Protein AF-A0AAJ0G7B6-F1 (afdb_monomer_lite)

Structure (mmCIF, N/CA/C/O backbone):
data_AF-A0AAJ0G7B6-F1
#
_entry.id   AF-A0AAJ0G7B6-F1
#
loop_
_atom_site.group_PDB
_atom_site.id
_atom_site.type_symbol
_atom_site.label_atom_id
_atom_site.label_alt_id
_atom_site.label_comp_id
_atom_site.label_asym_id
_atom_site.label_entity_id
_atom_site.label_seq_id
_atom_site.pdbx_PDB_ins_code
_at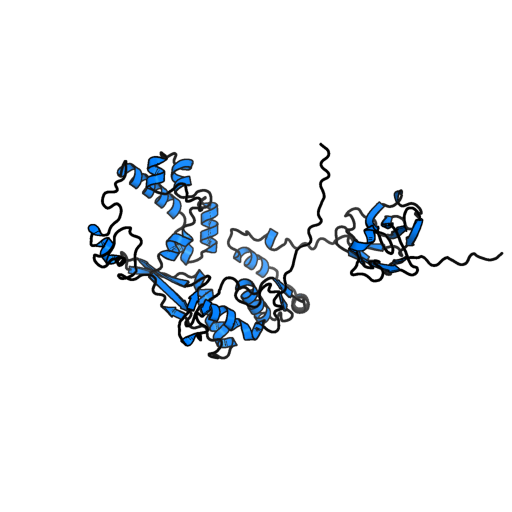om_site.Cartn_x
_atom_site.Cartn_y
_atom_site.Cartn_z
_atom_site.occupancy
_atom_site.B_iso_or_equiv
_atom_site.auth_seq_id
_atom_site.auth_comp_id
_atom_site.auth_asym_id
_atom_site.auth_atom_id
_atom_site.pdbx_PDB_model_num
ATOM 1 N N . MET A 1 1 ? -69.505 14.888 42.451 1.00 36.38 1 MET A N 1
ATOM 2 C CA . MET A 1 1 ? -68.691 15.217 41.265 1.00 36.38 1 MET A CA 1
ATOM 3 C C . MET A 1 1 ? -67.485 14.301 41.316 1.00 36.38 1 MET A C 1
ATOM 5 O O . MET A 1 1 ? -66.687 14.441 42.227 1.00 36.38 1 MET A O 1
ATOM 9 N N . SER A 1 2 ? -67.453 13.272 40.475 1.00 36.34 2 SER A N 1
ATOM 10 C CA . SER A 1 2 ? -66.339 12.325 40.374 1.00 36.34 2 SER A CA 1
ATOM 11 C C . SER A 1 2 ? -65.345 12.858 39.345 1.00 36.34 2 SER A C 1
ATOM 13 O O . SER A 1 2 ? -65.723 13.022 38.185 1.00 36.34 2 SER A O 1
ATOM 15 N N . GLU A 1 3 ? -64.117 13.153 39.765 1.00 35.41 3 GLU A N 1
ATOM 16 C CA . GLU A 1 3 ? -63.015 13.448 38.844 1.00 35.41 3 GLU A CA 1
ATOM 17 C C . GLU A 1 3 ? -62.801 12.259 37.889 1.00 35.41 3 GLU A C 1
ATOM 19 O O . GLU A 1 3 ? -62.860 11.104 38.327 1.00 35.41 3 GLU A O 1
ATOM 24 N N . PRO A 1 4 ? -62.596 12.497 36.582 1.00 39.69 4 PRO A N 1
ATOM 25 C CA . PRO A 1 4 ? -62.299 11.424 35.649 1.00 39.69 4 PRO A CA 1
ATOM 26 C C . PRO A 1 4 ? -60.909 10.849 35.944 1.00 39.69 4 PRO A C 1
ATOM 28 O O . PRO A 1 4 ? -59.916 11.569 35.991 1.00 39.69 4 PRO A O 1
ATOM 31 N N . ILE A 1 5 ? -60.847 9.529 36.120 1.00 38.69 5 ILE A N 1
ATOM 32 C CA . ILE A 1 5 ? -59.601 8.766 36.237 1.00 38.69 5 ILE A CA 1
ATOM 33 C C . ILE A 1 5 ? -58.795 8.981 34.939 1.00 38.69 5 ILE A C 1
ATOM 35 O O . ILE A 1 5 ? -59.342 8.716 33.861 1.00 38.69 5 ILE A O 1
ATOM 39 N N . PRO A 1 6 ? -57.531 9.445 34.989 1.00 44.56 6 PRO A N 1
ATOM 40 C CA . PRO A 1 6 ? -56.727 9.619 33.784 1.00 44.56 6 PRO A CA 1
ATOM 41 C C . PRO A 1 6 ? -56.532 8.259 33.103 1.00 44.56 6 PRO A C 1
ATOM 43 O O . PRO A 1 6 ? -56.047 7.306 33.715 1.00 44.56 6 PRO A O 1
ATOM 46 N N . ARG A 1 7 ? -56.944 8.146 31.832 1.00 56.16 7 ARG A N 1
ATOM 47 C CA . ARG A 1 7 ? -56.630 6.968 31.010 1.00 56.16 7 ARG A CA 1
ATOM 48 C C . ARG A 1 7 ? -55.107 6.849 30.931 1.00 56.16 7 ARG A C 1
ATOM 50 O O . ARG A 1 7 ? -54.453 7.813 30.544 1.00 56.16 7 ARG A O 1
ATOM 57 N N . LEU A 1 8 ? -54.551 5.684 31.276 1.00 62.28 8 LEU A N 1
ATOM 58 C CA . LEU A 1 8 ? -53.141 5.407 31.003 1.00 62.28 8 LEU A CA 1
ATOM 59 C C . LEU A 1 8 ? -52.887 5.563 29.498 1.00 62.28 8 LEU A C 1
ATOM 61 O O . LEU A 1 8 ? -53.619 4.994 28.686 1.00 62.28 8 LEU A O 1
ATOM 65 N N . ALA A 1 9 ? -51.853 6.323 29.141 1.00 78.25 9 ALA A N 1
ATOM 66 C CA . ALA A 1 9 ? -51.394 6.426 27.764 1.00 78.25 9 ALA A CA 1
ATOM 67 C C . ALA A 1 9 ? -50.944 5.047 27.255 1.00 78.25 9 ALA A C 1
ATOM 69 O O . ALA A 1 9 ? -50.303 4.286 27.985 1.00 78.25 9 ALA A O 1
ATOM 70 N N . SER A 1 10 ? -51.260 4.720 26.002 1.00 89.56 10 SER A N 1
ATOM 71 C CA . SER A 1 10 ? -50.862 3.451 25.382 1.00 89.56 10 SER A CA 1
ATOM 72 C C . SER A 1 10 ? -49.354 3.358 25.155 1.00 89.56 10 SER A C 1
ATOM 74 O O . SER A 1 10 ? -48.811 2.254 25.145 1.00 89.56 10 SER A O 1
ATOM 76 N N . ILE A 1 11 ? -48.682 4.502 25.002 1.00 92.94 11 ILE A N 1
ATOM 77 C CA . ILE A 1 11 ? -47.234 4.623 24.849 1.00 92.94 11 ILE A CA 1
ATOM 78 C C . ILE A 1 11 ? -46.662 5.538 25.935 1.00 92.94 11 ILE A C 1
ATOM 80 O O . ILE A 1 11 ? -47.153 6.648 26.142 1.00 92.94 11 ILE A O 1
ATOM 84 N N . THR A 1 12 ? -45.572 5.092 26.558 1.00 95.56 12 THR A N 1
ATOM 85 C CA . THR A 1 12 ? -44.722 5.904 27.439 1.00 95.56 12 THR A CA 1
ATOM 86 C C . THR A 1 12 ? -43.358 6.102 26.792 1.00 95.56 12 THR A C 1
ATOM 88 O O . THR A 1 12 ? -42.758 5.141 26.309 1.00 95.56 12 THR A O 1
ATOM 91 N N . PHE A 1 13 ? -42.869 7.338 26.782 1.00 93.94 13 PHE A N 1
ATOM 92 C CA . PHE A 1 13 ? -41.504 7.663 26.371 1.00 93.94 13 PHE A CA 1
ATOM 93 C C . PHE A 1 13 ? -40.537 7.489 27.542 1.00 93.94 13 PHE A C 1
ATOM 95 O O . PHE A 1 13 ? -40.954 7.545 28.695 1.00 93.94 13 PHE A O 1
ATOM 102 N N . GLN A 1 14 ? -39.250 7.292 27.253 1.00 92.00 14 GLN A N 1
ATOM 103 C CA . GLN A 1 14 ? -38.214 7.435 28.278 1.00 92.00 14 GLN A CA 1
ATOM 104 C C . GLN A 1 14 ? -38.272 8.841 28.907 1.00 92.00 14 GLN A C 1
ATOM 106 O O . GLN A 1 14 ? -38.560 9.815 28.205 1.00 92.00 14 GLN A O 1
ATOM 111 N N . ASP A 1 15 ? -37.987 8.936 30.202 1.00 90.25 15 ASP A N 1
ATOM 112 C CA . ASP A 1 15 ? -37.919 10.214 30.911 1.00 90.25 15 ASP A CA 1
ATOM 113 C C . ASP A 1 15 ? -36.619 10.973 30.585 1.00 90.25 15 ASP A C 1
ATOM 115 O O . ASP A 1 15 ? -35.671 10.403 30.038 1.00 90.25 15 ASP A O 1
ATOM 119 N N . ASP A 1 16 ? -36.594 12.268 30.920 1.00 89.31 16 ASP A N 1
ATOM 120 C CA . ASP A 1 16 ? -35.417 13.149 30.870 1.00 89.31 16 ASP A CA 1
ATOM 121 C C . ASP A 1 16 ? -34.643 13.116 29.540 1.00 89.31 16 ASP A C 1
ATOM 123 O O . ASP A 1 16 ? -33.415 13.014 29.487 1.00 89.31 16 ASP A O 1
ATOM 127 N N . ILE A 1 17 ? -35.378 13.204 28.429 1.00 90.50 17 ILE A N 1
ATOM 128 C CA . ILE A 1 17 ? -34.789 13.190 27.089 1.00 90.50 17 ILE A CA 1
ATOM 129 C C . ILE A 1 17 ? -33.974 14.470 26.878 1.00 90.50 17 ILE A C 1
ATOM 131 O O . ILE A 1 17 ? -34.520 15.573 26.798 1.00 90.50 17 ILE A O 1
ATOM 135 N N . GLU A 1 18 ? -32.664 14.301 26.713 1.00 91.25 18 GLU A N 1
ATOM 136 C CA . GLU A 1 18 ? -31.750 15.352 26.277 1.00 91.25 18 GLU A CA 1
ATOM 137 C C . GLU A 1 18 ? -31.264 15.081 24.849 1.00 91.25 18 GLU A C 1
ATOM 139 O O . GLU A 1 18 ? -30.484 14.156 24.613 1.00 91.25 18 GLU A O 1
ATOM 144 N N . ALA A 1 19 ? -31.684 15.905 23.891 1.00 86.00 19 ALA A N 1
ATOM 145 C CA . ALA A 1 19 ? -31.289 15.783 22.490 1.00 86.00 19 ALA A CA 1
ATOM 146 C C . ALA A 1 19 ? -30.334 16.905 22.054 1.00 86.00 19 ALA A C 1
ATOM 148 O O . ALA A 1 19 ? -30.256 17.964 22.673 1.00 86.00 19 ALA A O 1
ATOM 149 N N . GLU A 1 20 ? -29.598 16.676 20.967 1.00 87.00 20 GLU A N 1
ATOM 150 C CA . GLU A 1 20 ? -28.657 17.643 20.394 1.00 87.00 20 GLU A CA 1
ATOM 151 C C . GLU A 1 20 ? -29.164 18.126 19.030 1.00 87.00 20 GLU A C 1
ATOM 153 O O . GLU A 1 20 ? -29.439 17.313 18.144 1.00 87.00 20 GLU A O 1
ATOM 158 N N . ALA A 1 21 ? -29.266 19.446 18.845 1.00 83.56 21 ALA A N 1
ATOM 159 C CA . ALA A 1 21 ? -29.661 20.044 17.570 1.00 83.56 21 ALA A CA 1
ATOM 160 C C . ALA A 1 21 ? -28.655 19.682 16.459 1.00 83.56 21 ALA A C 1
ATOM 162 O O . ALA A 1 21 ? -27.454 19.935 16.588 1.00 83.56 21 ALA A O 1
ATOM 163 N N . GLY A 1 22 ? -29.130 19.079 15.365 1.00 70.44 22 GLY A N 1
ATOM 164 C CA . GLY A 1 22 ? -28.286 18.556 14.284 1.00 70.44 22 GLY A CA 1
ATOM 165 C C . GLY A 1 22 ? -27.480 17.297 14.646 1.00 70.44 22 GLY A C 1
ATOM 166 O O . GLY A 1 22 ? -26.571 16.923 13.899 1.00 70.44 22 GLY A O 1
ATOM 167 N N . GLY A 1 23 ? -27.765 16.670 15.792 1.00 69.75 23 GLY A N 1
ATOM 168 C CA . GLY A 1 23 ? -27.200 15.391 16.224 1.00 69.75 23 GLY A CA 1
ATOM 169 C C . GLY A 1 23 ? -28.109 14.197 15.906 1.00 69.75 23 GLY A C 1
ATOM 170 O O . GLY A 1 23 ? -29.205 14.353 15.376 1.00 69.75 23 GLY A O 1
ATOM 171 N N . LEU A 1 24 ? -27.657 12.985 16.241 1.00 71.12 24 LEU A N 1
ATOM 172 C CA . LEU A 1 24 ? -28.469 11.763 16.174 1.00 71.12 24 LEU A CA 1
ATOM 173 C C . LEU A 1 24 ? -28.815 11.310 17.589 1.00 71.12 24 LEU A C 1
ATOM 175 O O . LEU A 1 24 ? -27.925 11.138 18.420 1.00 71.12 24 LEU A O 1
ATOM 179 N N . HIS A 1 25 ? -30.100 11.089 17.852 1.00 78.44 25 HIS A N 1
ATOM 180 C CA . HIS A 1 25 ? -30.599 10.722 19.171 1.00 78.44 25 HIS A CA 1
ATOM 181 C C . HIS A 1 25 ? -31.518 9.495 19.103 1.00 78.44 25 HIS A C 1
ATOM 183 O O . HIS A 1 25 ? -32.284 9.329 18.156 1.00 78.44 25 HIS A O 1
ATOM 189 N N . ASN A 1 26 ? -31.437 8.609 20.099 1.00 77.88 26 ASN A N 1
ATOM 190 C CA . ASN A 1 26 ? -32.305 7.434 20.183 1.00 77.88 26 ASN A CA 1
ATOM 191 C C . ASN A 1 26 ? -33.462 7.712 21.141 1.00 77.88 26 ASN A C 1
ATOM 193 O O . ASN A 1 26 ? -33.241 8.068 22.294 1.00 77.88 26 ASN A O 1
ATOM 197 N N . ILE A 1 27 ? -34.681 7.496 20.663 1.00 80.19 27 ILE A N 1
ATOM 198 C CA . ILE A 1 27 ? -35.912 7.601 21.436 1.00 80.19 27 ILE A CA 1
ATOM 199 C C . ILE A 1 27 ? -36.394 6.204 21.778 1.00 80.19 27 ILE A C 1
ATOM 201 O O . ILE A 1 27 ? -36.659 5.396 20.884 1.00 80.19 27 ILE A O 1
ATOM 205 N N . HIS A 1 28 ? -36.530 5.934 23.070 1.00 85.62 28 HIS A N 1
ATOM 206 C CA . HIS A 1 28 ? -37.098 4.690 23.557 1.00 85.62 28 HIS A CA 1
ATOM 207 C C . HIS A 1 28 ? -38.545 4.886 23.995 1.00 85.62 28 HIS A C 1
ATOM 209 O O . HIS A 1 28 ? -38.885 5.883 24.636 1.00 85.62 28 HIS A O 1
ATOM 215 N N . ILE A 1 29 ? -39.385 3.915 23.644 1.00 88.44 29 ILE A N 1
ATOM 216 C CA . ILE A 1 29 ? -40.786 3.870 24.047 1.00 88.44 29 ILE A CA 1
ATOM 217 C C . ILE A 1 29 ? -41.157 2.503 24.617 1.00 88.44 29 ILE A C 1
ATOM 219 O O . ILE A 1 29 ? -40.608 1.473 24.220 1.00 88.44 29 ILE A O 1
ATOM 223 N N . SER A 1 30 ? -42.140 2.507 25.509 1.00 92.56 30 SER A N 1
ATOM 224 C CA . SER A 1 30 ? -42.787 1.316 26.055 1.00 92.56 30 SER A CA 1
ATOM 225 C C . SER A 1 30 ? -44.265 1.307 25.679 1.00 92.56 30 SER A C 1
ATOM 227 O O . SER A 1 30 ? -44.914 2.352 25.691 1.00 92.56 30 SER A O 1
ATOM 229 N N . TYR A 1 31 ? -44.796 0.128 25.357 1.00 92.81 31 TYR A N 1
ATOM 230 C CA . TYR A 1 31 ? -46.215 -0.067 25.060 1.00 92.81 31 TYR A CA 1
ATOM 231 C C . TYR A 1 31 ? -46.918 -0.561 26.324 1.00 92.81 31 TYR A C 1
ATOM 233 O O . TYR A 1 31 ? -46.673 -1.680 26.770 1.00 92.81 31 TYR A O 1
ATOM 241 N N . ASN A 1 32 ? -47.792 0.263 26.895 1.00 91.81 32 ASN A N 1
ATOM 242 C CA . ASN A 1 32 ? -48.553 -0.083 28.101 1.00 91.81 32 ASN A CA 1
ATOM 243 C C . ASN A 1 32 ? -49.823 -0.872 27.766 1.00 91.81 32 ASN A C 1
ATOM 245 O O . ASN A 1 32 ? -50.341 -1.621 28.591 1.00 91.81 32 ASN A O 1
ATOM 249 N N . THR A 1 33 ? -50.326 -0.702 26.543 1.00 89.75 33 THR A N 1
ATOM 250 C CA . THR A 1 33 ? -51.445 -1.461 25.985 1.00 89.75 33 THR A CA 1
ATOM 251 C C . THR A 1 33 ? -51.099 -1.911 24.567 1.00 89.75 33 THR A C 1
ATOM 253 O O . THR A 1 33 ? -50.372 -1.191 23.876 1.00 89.75 33 THR A O 1
ATOM 256 N N . PRO A 1 34 ? -51.626 -3.055 24.090 1.00 89.62 34 PRO A N 1
ATOM 257 C CA . PRO A 1 34 ? -51.472 -3.461 22.698 1.00 89.62 34 PRO A CA 1
ATOM 258 C C . PRO A 1 34 ? -51.886 -2.335 21.744 1.00 89.62 34 PRO A C 1
ATOM 260 O O . PRO A 1 34 ? -52.977 -1.781 21.872 1.00 89.62 34 PRO A O 1
ATOM 263 N N . LEU A 1 35 ? -50.996 -1.994 20.813 1.00 90.62 35 LEU A N 1
ATOM 264 C CA . LEU A 1 35 ? -51.250 -1.036 19.742 1.00 90.62 35 LEU A CA 1
ATOM 265 C C . LEU A 1 35 ? -51.068 -1.747 18.404 1.00 90.62 35 LEU A C 1
ATOM 267 O O . LEU A 1 35 ? -50.035 -2.390 18.191 1.00 90.62 35 LEU A O 1
ATOM 271 N N . ASP A 1 36 ? -52.062 -1.625 17.529 1.00 92.62 36 ASP A N 1
ATOM 272 C CA . ASP A 1 36 ? -52.078 -2.220 16.197 1.00 92.62 36 ASP A CA 1
ATOM 273 C C . ASP A 1 36 ? -52.440 -1.137 15.170 1.00 92.62 36 ASP A C 1
ATOM 275 O O . ASP A 1 36 ? -53.391 -0.384 15.374 1.00 92.62 36 ASP A O 1
ATOM 279 N N . GLY A 1 37 ? -51.694 -1.055 14.065 1.00 88.50 37 GLY A N 1
ATOM 280 C CA . GLY A 1 37 ? -51.927 -0.060 13.008 1.00 88.50 37 GLY A CA 1
ATOM 281 C C . GLY A 1 37 ? -50.747 0.882 12.780 1.00 88.50 37 GLY A C 1
ATOM 282 O O . GLY A 1 37 ? -49.606 0.537 13.087 1.00 88.50 37 GLY A O 1
ATOM 283 N N . GLU A 1 38 ? -51.002 2.043 12.173 1.00 89.06 38 GLU A N 1
ATOM 284 C CA . GLU A 1 38 ? -49.969 3.055 11.923 1.00 89.06 38 GLU A CA 1
ATOM 285 C C . GLU A 1 38 ? -49.615 3.803 13.215 1.00 89.06 38 GLU A C 1
ATOM 287 O O . GLU A 1 38 ? -50.488 4.357 13.872 1.00 89.06 38 GLU A O 1
ATOM 292 N N . LEU A 1 39 ? -48.326 3.850 13.544 1.00 87.69 39 LEU A N 1
ATOM 293 C CA . LEU A 1 39 ? -47.733 4.641 14.614 1.00 87.69 39 LEU A CA 1
ATOM 294 C C . LEU A 1 39 ? -46.847 5.724 13.998 1.00 87.69 39 LEU A C 1
ATOM 296 O O . LEU A 1 39 ? -45.943 5.428 13.211 1.00 87.69 39 LEU A O 1
ATOM 300 N N . SER A 1 40 ? -47.049 6.972 14.403 1.00 87.69 40 SER A N 1
ATOM 301 C CA . SER A 1 40 ? -46.171 8.083 14.041 1.00 87.69 40 SER A CA 1
ATOM 302 C C . SER A 1 40 ? -45.686 8.831 15.274 1.00 87.69 40 SER A C 1
ATOM 304 O O . SER A 1 40 ? -46.420 8.963 16.249 1.00 87.69 40 SER A O 1
ATOM 306 N N . ILE A 1 41 ? -44.435 9.291 15.247 1.00 88.38 41 ILE A N 1
ATOM 307 C CA . ILE A 1 41 ? -43.844 10.074 16.336 1.00 88.38 41 ILE A CA 1
ATOM 308 C C . ILE A 1 41 ? -43.478 11.447 15.796 1.00 88.38 41 ILE A C 1
ATOM 310 O O . ILE A 1 41 ? -42.907 11.562 14.710 1.00 88.38 41 ILE A O 1
ATOM 314 N N . HIS A 1 42 ? -43.806 12.481 16.557 1.00 92.38 42 HIS A N 1
ATOM 315 C CA . HIS A 1 42 ? -43.616 13.874 16.176 1.00 92.38 42 HIS A CA 1
ATOM 316 C C . HIS A 1 42 ? -43.054 14.682 17.333 1.00 92.38 42 HIS A C 1
ATOM 318 O O . HIS A 1 42 ? -43.195 14.289 18.489 1.00 92.38 42 HIS A O 1
ATOM 324 N N . TYR A 1 43 ? -42.441 15.811 17.007 1.00 92.94 43 TYR A N 1
ATOM 325 C CA . TYR A 1 43 ? -41.969 16.798 17.964 1.00 92.94 43 TYR A CA 1
ATOM 326 C C . TYR A 1 43 ? -42.738 18.102 17.777 1.00 92.94 43 TYR A C 1
ATOM 328 O O . TYR A 1 43 ? -42.913 18.559 16.644 1.00 92.94 43 TYR A O 1
ATOM 336 N N . GLY A 1 44 ? -43.168 18.720 18.871 1.00 93.00 44 GLY A N 1
ATOM 337 C CA . GLY A 1 44 ? -43.869 20.001 18.846 1.00 93.00 44 GLY A CA 1
ATOM 338 C C . GLY A 1 44 ? -44.200 20.513 20.246 1.00 93.00 44 GLY A C 1
ATOM 339 O O . GLY A 1 44 ? -43.737 19.937 21.233 1.00 93.00 44 GLY A O 1
ATOM 340 N N . PRO A 1 45 ? -45.004 21.582 20.356 1.00 94.31 45 PRO A N 1
ATOM 341 C CA . PRO A 1 45 ? -45.469 22.089 21.645 1.00 94.31 45 PRO A CA 1
ATOM 342 C C . PRO A 1 45 ? -46.151 20.992 22.476 1.00 94.31 45 PRO A C 1
ATOM 344 O O . PRO A 1 45 ? -46.754 20.061 21.940 1.00 94.31 45 PRO A O 1
ATOM 347 N N . CYS A 1 46 ? -46.021 21.050 23.800 1.00 93.50 46 CYS A N 1
ATOM 348 C CA . CYS A 1 46 ? -46.505 19.982 24.680 1.00 93.50 46 CYS A CA 1
ATOM 349 C C . CYS A 1 46 ? -48.033 19.909 24.795 1.00 93.50 46 CYS A C 1
ATOM 351 O O . CYS A 1 46 ? -48.548 18.934 25.329 1.00 93.50 46 CYS A O 1
ATOM 353 N N . ASP A 1 47 ? -48.754 20.907 24.300 1.00 89.94 47 ASP A N 1
ATOM 354 C CA . ASP A 1 47 ? -50.203 21.076 24.385 1.00 89.94 47 ASP A CA 1
ATOM 355 C C . ASP A 1 47 ? -50.948 20.748 23.080 1.00 89.94 47 ASP A C 1
ATOM 357 O O . ASP A 1 47 ? -52.163 20.903 23.019 1.00 89.94 47 ASP A O 1
ATOM 361 N N . ILE A 1 48 ? -50.262 20.225 22.060 1.00 86.50 48 ILE A N 1
ATOM 362 C CA . ILE A 1 48 ? -50.897 19.887 20.778 1.00 86.50 48 ILE A CA 1
ATOM 363 C C . ILE A 1 48 ? -51.758 18.619 20.843 1.00 86.50 48 ILE A C 1
ATOM 365 O O . ILE A 1 48 ? -51.428 17.641 21.525 1.00 86.50 48 ILE A O 1
ATOM 369 N N . GLU A 1 49 ? -52.837 18.624 20.062 1.00 84.75 49 GLU A N 1
ATOM 370 C CA . GLU A 1 49 ? -53.758 17.490 19.899 1.00 84.75 49 GLU A CA 1
ATOM 371 C C . GLU A 1 49 ? -53.748 16.913 18.477 1.00 84.75 49 GLU A C 1
ATOM 373 O O . GLU A 1 49 ? -54.121 15.756 18.290 1.00 84.75 49 GLU A O 1
ATOM 378 N N . ALA A 1 50 ? -53.283 17.681 17.485 1.00 88.00 50 ALA A N 1
ATOM 379 C CA . ALA A 1 50 ? -53.214 17.272 16.086 1.00 88.00 50 ALA A CA 1
ATOM 380 C C . ALA A 1 50 ? -51.766 17.190 15.590 1.00 88.00 50 ALA A C 1
ATOM 382 O O . ALA A 1 50 ? -50.917 18.019 15.918 1.00 88.00 50 ALA A O 1
ATOM 383 N N . SER A 1 51 ? -51.487 16.200 14.738 1.00 84.19 51 SER A N 1
ATOM 384 C CA . SER A 1 51 ? -50.141 15.986 14.194 1.00 84.19 51 SER A CA 1
ATOM 385 C C . SER A 1 51 ? -49.684 17.088 13.225 1.00 84.19 51 SER A C 1
ATOM 387 O O . SER A 1 51 ? -48.488 17.221 12.975 1.00 84.19 51 SER A O 1
ATOM 389 N N . THR A 1 52 ? -50.613 17.893 12.698 1.00 87.44 52 THR A N 1
ATOM 390 C CA . THR A 1 52 ? -50.336 19.047 11.825 1.00 87.44 52 THR A CA 1
ATOM 391 C C . THR A 1 52 ? -49.738 20.237 12.561 1.00 87.44 52 THR A C 1
ATOM 393 O O . THR A 1 52 ? -49.077 21.056 11.932 1.00 87.44 52 THR A O 1
ATOM 396 N N . ASP A 1 53 ? -49.949 20.313 13.875 1.00 88.25 53 ASP A N 1
ATOM 397 C CA . ASP A 1 53 ? -49.452 21.400 14.724 1.00 88.25 53 ASP A CA 1
ATOM 398 C C . ASP A 1 53 ? -48.067 21.072 15.310 1.00 88.25 53 ASP A C 1
ATOM 400 O O . ASP A 1 53 ? -47.457 21.869 16.026 1.00 88.25 53 ASP A O 1
ATOM 404 N N . CYS A 1 54 ? -47.547 19.881 14.996 1.00 89.50 54 CYS A N 1
ATOM 405 C CA . CYS A 1 54 ? -46.184 19.488 15.304 1.00 89.50 54 CYS A CA 1
ATOM 406 C C . CYS A 1 54 ? -45.189 20.290 14.461 1.00 89.50 54 CYS A C 1
ATOM 408 O O . CYS A 1 54 ? -45.394 20.523 13.272 1.00 89.50 54 CYS A O 1
ATOM 410 N N . HIS A 1 55 ? -44.035 20.599 15.045 1.00 89.94 55 HIS A N 1
ATOM 411 C CA . HIS A 1 55 ? -42.919 21.187 14.313 1.00 89.94 55 HIS A CA 1
ATOM 412 C C . HIS A 1 55 ? -42.413 20.249 13.209 1.00 89.94 55 HIS A C 1
ATOM 414 O O . HIS A 1 55 ? -42.124 20.689 12.099 1.00 89.94 55 HIS A O 1
ATOM 420 N N . HIS A 1 56 ? -42.226 18.960 13.517 1.00 87.19 56 HIS A N 1
ATOM 421 C CA . HIS A 1 56 ? -41.800 17.967 12.531 1.00 87.19 56 HIS A CA 1
ATOM 422 C C . HIS A 1 56 ? -42.116 16.530 12.961 1.00 87.19 56 HIS A C 1
ATOM 424 O O . HIS A 1 56 ? -42.266 16.215 14.144 1.00 87.19 56 HIS A O 1
ATOM 430 N N . THR A 1 57 ? -42.166 15.635 11.976 1.00 85.50 57 THR A N 1
ATOM 431 C CA . THR A 1 57 ? -42.322 14.193 12.182 1.00 85.50 57 THR A CA 1
ATOM 432 C C . THR A 1 57 ? -40.953 13.524 12.305 1.00 85.50 57 THR A C 1
ATOM 434 O O . THR A 1 57 ? -40.097 13.703 11.442 1.00 85.50 57 THR A O 1
ATOM 437 N N . LEU A 1 58 ? -40.761 12.707 13.343 1.00 85.25 58 LEU A N 1
ATOM 438 C CA . LEU A 1 58 ? -39.577 11.859 13.514 1.00 85.25 58 LEU A CA 1
ATOM 439 C C . LEU A 1 58 ? -39.617 10.670 12.553 1.00 85.25 58 LEU A C 1
ATOM 441 O O . LEU A 1 58 ? -38.619 10.311 11.937 1.00 85.25 58 LEU A O 1
ATOM 445 N N . GLY A 1 59 ? -40.787 10.043 12.438 1.00 71.38 59 GLY A N 1
ATOM 446 C CA . GLY A 1 59 ? -40.994 8.907 11.553 1.00 71.38 59 GLY A CA 1
ATOM 447 C C . GLY A 1 59 ? -42.387 8.301 11.674 1.00 71.38 59 GLY A C 1
ATOM 448 O O . GLY A 1 59 ? -43.147 8.610 12.594 1.00 71.38 59 GLY A O 1
ATOM 449 N N . ARG A 1 60 ? -42.710 7.419 10.722 1.00 82.31 60 ARG A N 1
ATOM 450 C CA . ARG A 1 60 ? -43.964 6.655 10.678 1.00 82.31 60 ARG A CA 1
ATOM 451 C C . ARG A 1 60 ? -43.696 5.175 10.451 1.00 82.31 60 ARG A C 1
ATOM 453 O O . ARG A 1 60 ? -42.777 4.779 9.724 1.00 82.31 60 ARG A O 1
ATOM 460 N N . THR A 1 61 ? -44.501 4.331 11.075 1.00 78.25 61 THR A N 1
ATOM 461 C CA . THR A 1 61 ? -44.399 2.885 10.947 1.00 78.25 61 THR A CA 1
ATOM 462 C C . THR A 1 61 ? -45.735 2.191 11.173 1.00 78.25 61 THR A C 1
ATOM 464 O O . THR A 1 61 ? -46.690 2.830 11.572 1.00 78.25 61 THR A O 1
ATOM 467 N N . HIS A 1 62 ? -45.805 0.886 10.915 1.00 86.00 62 HIS A N 1
ATOM 468 C CA . HIS A 1 62 ? -46.941 0.057 11.296 1.00 86.00 62 HIS A CA 1
ATOM 469 C C . HIS A 1 62 ? -46.485 -0.920 12.373 1.00 86.00 62 HIS A C 1
ATOM 471 O O . HIS A 1 62 ? -45.393 -1.476 12.248 1.00 86.00 62 HIS A O 1
ATOM 477 N N . VAL A 1 63 ? -47.303 -1.116 13.400 1.00 87.06 63 VAL A N 1
ATOM 478 C CA . VAL A 1 63 ? -46.997 -1.951 14.567 1.00 87.06 63 VAL A CA 1
ATOM 479 C C . VAL A 1 63 ? -48.118 -2.949 14.834 1.00 87.06 63 VAL A C 1
ATOM 481 O O . VAL A 1 63 ? -49.248 -2.760 14.372 1.00 87.06 63 VAL A O 1
ATOM 484 N N . GLY A 1 64 ? -47.805 -4.008 15.580 1.00 89.75 64 GLY A N 1
ATOM 485 C CA . GLY A 1 64 ? -48.810 -4.959 16.043 1.00 89.75 64 GLY A CA 1
ATOM 486 C C . GLY A 1 64 ? -49.380 -5.843 14.933 1.00 89.75 64 GLY A C 1
ATOM 487 O O . GLY A 1 64 ? -48.693 -6.196 13.973 1.00 89.75 64 GLY A O 1
ATOM 488 N N . ASN A 1 65 ? -50.657 -6.206 15.050 1.00 90.06 65 ASN A N 1
ATOM 489 C CA . ASN A 1 65 ? -51.361 -7.067 14.099 1.00 90.06 65 ASN A CA 1
ATOM 490 C C . ASN A 1 65 ? -51.792 -6.313 12.823 1.00 90.06 65 ASN A C 1
ATOM 492 O O . ASN A 1 65 ? -52.976 -6.213 12.503 1.00 90.06 65 ASN A O 1
ATOM 496 N N . HIS A 1 66 ? -50.819 -5.766 12.090 1.00 87.44 66 HIS A N 1
ATOM 497 C CA . HIS A 1 66 ? -51.030 -5.066 10.824 1.00 87.44 66 HIS A CA 1
ATOM 498 C C . HIS A 1 66 ? -50.242 -5.741 9.684 1.00 87.44 66 HIS A C 1
ATOM 500 O O . HIS A 1 66 ? -49.072 -6.079 9.876 1.00 87.44 66 HIS A O 1
ATOM 506 N N . PRO A 1 67 ? -50.791 -5.895 8.458 1.00 84.50 67 PRO A N 1
ATOM 507 C CA . PRO A 1 67 ? -50.085 -6.559 7.353 1.00 84.50 67 PRO A CA 1
ATOM 508 C C . PRO A 1 67 ? -48.698 -5.975 7.038 1.00 84.50 67 PRO A C 1
ATOM 510 O O . PRO A 1 67 ? -47.787 -6.712 6.660 1.00 84.50 67 PRO A O 1
ATOM 513 N N . LEU A 1 68 ? -48.531 -4.660 7.229 1.00 74.81 68 LEU A N 1
ATOM 514 C CA . LEU A 1 68 ? -47.270 -3.935 7.009 1.00 74.81 68 LEU A CA 1
ATOM 515 C C . LEU A 1 68 ? -46.319 -3.933 8.223 1.00 74.81 68 LEU A C 1
ATOM 517 O O . LEU A 1 68 ? -45.180 -3.483 8.090 1.00 74.81 68 LEU A O 1
ATOM 521 N N . ALA A 1 69 ? -46.743 -4.441 9.385 1.00 77.12 69 ALA A N 1
ATOM 522 C CA . ALA A 1 69 ? -45.895 -4.555 10.575 1.00 77.12 69 ALA A CA 1
ATOM 523 C C . ALA A 1 69 ? -44.894 -5.724 10.484 1.00 77.12 69 ALA A C 1
ATOM 525 O O . ALA A 1 69 ? -43.915 -5.746 11.227 1.00 77.12 69 ALA A O 1
ATOM 526 N N . LYS A 1 70 ? -45.049 -6.630 9.499 1.00 76.25 70 LYS A N 1
ATOM 527 C CA . LYS A 1 70 ? -44.164 -7.794 9.268 1.00 76.25 70 LYS A CA 1
ATOM 528 C C . LYS A 1 70 ? -42.679 -7.440 9.160 1.00 76.25 70 LYS A C 1
ATOM 530 O O . LYS A 1 70 ? -41.827 -8.280 9.433 1.00 76.25 70 LYS A O 1
ATOM 535 N N . ARG A 1 71 ? -42.361 -6.197 8.788 1.00 64.88 71 ARG A N 1
ATOM 536 C CA . ARG A 1 71 ? -40.988 -5.669 8.760 1.00 64.88 71 ARG A CA 1
ATOM 537 C C . ARG A 1 71 ? -40.308 -5.643 10.138 1.00 64.88 71 ARG A C 1
ATOM 539 O O . ARG A 1 71 ? -39.089 -5.576 10.205 1.00 64.88 71 ARG A O 1
ATOM 546 N N . HIS A 1 72 ? -41.086 -5.739 11.216 1.00 70.44 72 HIS A N 1
ATOM 547 C CA . HIS A 1 72 ? -40.635 -5.728 12.609 1.00 70.44 72 HIS A CA 1
ATOM 548 C C . HIS A 1 72 ? -40.695 -7.107 13.265 1.00 70.44 72 HIS A C 1
ATOM 550 O O . HIS A 1 72 ? -40.834 -7.195 14.479 1.00 70.44 72 HIS A O 1
ATOM 556 N N . ILE A 1 73 ? -40.592 -8.194 12.492 1.00 80.75 73 ILE A N 1
ATOM 557 C CA . ILE A 1 73 ? -40.695 -9.573 13.008 1.00 80.75 73 ILE A CA 1
ATOM 558 C C . ILE A 1 73 ? -39.681 -9.905 14.116 1.00 80.75 73 ILE A C 1
ATOM 560 O O . ILE A 1 73 ? -39.916 -10.802 14.917 1.00 80.75 73 ILE A O 1
ATOM 564 N N . ALA A 1 74 ? -38.569 -9.168 14.178 1.00 71.44 74 ALA A N 1
ATOM 565 C CA . ALA A 1 74 ? -37.558 -9.297 15.223 1.00 71.44 74 ALA A CA 1
ATOM 566 C C . ALA A 1 74 ? -37.981 -8.694 16.581 1.00 71.44 74 ALA A C 1
ATOM 568 O O . ALA A 1 74 ? -37.306 -8.925 17.580 1.00 71.44 74 ALA A O 1
ATOM 569 N N . TYR A 1 75 ? -39.070 -7.922 16.630 1.00 71.12 75 TYR A N 1
ATOM 570 C CA . TYR A 1 75 ? -39.596 -7.304 17.846 1.00 71.12 75 TYR A CA 1
ATOM 571 C C . TYR A 1 75 ? -40.808 -8.079 18.364 1.00 71.12 75 TYR A C 1
ATOM 573 O O . TYR A 1 75 ? -41.654 -8.517 17.581 1.00 71.12 75 TYR A O 1
ATOM 581 N N . THR A 1 76 ? -40.923 -8.204 19.690 1.00 85.25 76 THR A N 1
ATOM 582 C CA . THR A 1 76 ? -42.087 -8.813 20.348 1.00 85.25 76 THR A CA 1
ATOM 583 C C . THR A 1 76 ? -43.373 -8.156 19.852 1.00 85.25 76 THR A C 1
ATOM 585 O O . THR A 1 76 ? -43.480 -6.928 19.818 1.00 85.25 76 THR A O 1
ATOM 588 N N . ASP A 1 77 ? -44.321 -8.978 19.405 1.00 88.69 77 ASP A N 1
ATOM 589 C CA . ASP A 1 77 ? -45.587 -8.557 18.794 1.00 88.69 77 ASP A CA 1
ATOM 590 C C . ASP A 1 77 ? -45.455 -7.555 17.631 1.00 88.69 77 ASP A C 1
ATOM 592 O O . ASP A 1 77 ? -46.401 -6.833 17.328 1.00 88.69 77 ASP A O 1
ATOM 596 N N . GLN A 1 78 ? -44.294 -7.486 16.967 1.00 85.19 78 GLN A N 1
ATOM 597 C CA . GLN A 1 78 ? -44.005 -6.516 15.900 1.00 85.19 78 GLN A CA 1
ATOM 598 C C . GLN A 1 78 ? -44.119 -5.051 16.367 1.00 85.19 78 GLN A C 1
ATOM 600 O O . GLN A 1 78 ? -44.529 -4.169 15.608 1.00 85.19 78 GLN A O 1
ATOM 605 N N . ARG A 1 79 ? -43.758 -4.783 17.631 1.00 85.75 79 ARG A N 1
ATOM 606 C CA . ARG A 1 79 ? -43.799 -3.450 18.253 1.00 85.75 79 ARG A CA 1
ATOM 607 C C . ARG A 1 79 ? -42.381 -2.957 18.585 1.00 85.75 79 ARG A C 1
ATOM 609 O O . ARG A 1 79 ? -41.854 -3.281 19.648 1.00 85.75 79 ARG A O 1
ATOM 616 N N . PRO A 1 80 ? -41.726 -2.191 17.693 1.00 81.00 80 PRO A N 1
ATOM 617 C CA . PRO A 1 80 ? -40.395 -1.655 17.955 1.00 81.00 80 PRO A CA 1
ATOM 618 C C . PRO A 1 80 ? -40.424 -0.649 19.109 1.00 81.00 80 PRO A C 1
ATOM 620 O O . PRO A 1 80 ? -41.309 0.204 19.176 1.00 81.00 80 PRO A O 1
ATOM 623 N N . SER A 1 81 ? -39.439 -0.740 20.001 1.00 84.94 81 SER A N 1
ATOM 624 C CA . SER A 1 81 ? -39.307 0.102 21.200 1.00 84.94 81 SER A CA 1
ATOM 625 C C . SER A 1 81 ? -38.232 1.184 21.082 1.00 84.94 81 SER A C 1
ATOM 627 O O . SER A 1 81 ? -38.030 1.944 22.023 1.00 84.94 81 SER A O 1
ATOM 629 N N . ARG A 1 82 ? -37.523 1.262 19.948 1.00 82.12 82 ARG A N 1
ATOM 630 C CA . ARG A 1 82 ? -36.435 2.220 19.708 1.00 82.12 82 ARG A CA 1
ATOM 631 C C . ARG A 1 82 ? -36.600 2.889 18.349 1.00 82.12 82 ARG A C 1
ATOM 633 O O . ARG A 1 82 ? -36.724 2.207 17.335 1.00 82.12 82 ARG A O 1
ATOM 640 N N . PHE A 1 83 ? -36.540 4.214 18.343 1.00 78.50 83 PHE A N 1
ATOM 641 C CA . PHE A 1 83 ? -36.658 5.073 17.170 1.00 78.50 83 PHE A CA 1
ATOM 642 C C . PHE A 1 83 ? -35.456 6.009 17.097 1.00 78.50 83 PHE A C 1
ATOM 644 O O . PHE A 1 83 ? -34.896 6.391 18.122 1.00 78.50 83 PHE A O 1
ATOM 651 N N . VAL A 1 84 ? -35.048 6.372 15.886 1.00 73.31 84 VAL A N 1
ATOM 652 C CA . VAL A 1 84 ? -33.960 7.329 15.672 1.00 73.31 84 VAL A CA 1
ATOM 653 C C . VAL A 1 84 ? -34.564 8.686 15.354 1.00 73.31 84 VAL A C 1
ATOM 655 O O . VAL A 1 84 ? -35.458 8.792 14.517 1.00 73.31 84 VAL A O 1
ATOM 658 N N . TRP A 1 85 ? -34.053 9.712 16.017 1.00 82.50 85 TRP A N 1
ATOM 659 C CA . TRP A 1 85 ? -34.405 11.100 15.803 1.00 82.50 85 TRP A CA 1
ATOM 660 C C . TRP A 1 85 ? -33.178 11.891 15.363 1.00 82.50 85 TRP A C 1
ATOM 662 O O . TRP A 1 85 ? -32.097 11.754 15.936 1.00 82.50 85 TRP A O 1
ATOM 672 N N . LEU A 1 86 ? -33.366 12.729 14.351 1.00 72.62 86 LEU A N 1
ATOM 673 C CA . LEU A 1 86 ? -32.413 13.735 13.903 1.00 72.62 86 LEU A CA 1
ATOM 674 C C . LEU A 1 86 ? -33.047 15.112 14.147 1.00 72.62 86 LEU A C 1
ATOM 676 O O . LEU A 1 86 ? -33.791 15.580 13.281 1.00 72.62 86 LEU A O 1
ATOM 680 N N . PRO A 1 87 ? -32.840 15.736 15.323 1.00 82.06 87 PRO A N 1
ATOM 681 C CA . PRO A 1 87 ? -33.380 17.058 15.603 1.00 82.06 87 PRO A CA 1
ATOM 682 C C . PRO A 1 87 ? -32.860 18.077 14.576 1.00 82.06 87 PRO A C 1
ATOM 684 O O . PRO A 1 87 ? -31.641 18.170 14.388 1.00 82.06 87 PRO A O 1
ATOM 687 N N . PRO A 1 88 ? -33.737 18.854 13.916 1.00 77.19 88 PRO A N 1
ATOM 688 C CA . PRO A 1 88 ? -33.324 19.950 13.045 1.00 77.19 88 PRO A CA 1
ATOM 689 C C . PRO A 1 88 ? -32.419 20.952 13.772 1.00 77.19 88 PRO A C 1
ATOM 691 O O . PRO A 1 88 ? -32.474 21.088 14.992 1.00 77.19 88 PRO A O 1
ATOM 694 N N . THR A 1 89 ? -31.566 21.671 13.044 1.00 81.12 89 THR A N 1
ATOM 695 C CA . THR A 1 89 ? -30.653 22.657 13.655 1.00 81.12 89 THR A CA 1
ATOM 696 C C . THR A 1 89 ? -31.371 23.884 14.218 1.00 81.12 89 THR A C 1
ATOM 698 O O . THR A 1 89 ? -30.813 24.577 15.061 1.00 81.12 89 THR A O 1
ATOM 701 N N . ASP A 1 90 ? -32.583 24.158 13.739 1.00 82.19 90 ASP A N 1
ATOM 702 C CA . ASP A 1 90 ? -33.465 25.261 14.132 1.00 82.19 90 ASP A CA 1
ATOM 703 C C . ASP A 1 90 ? -34.491 24.870 15.210 1.00 82.19 90 ASP A C 1
ATOM 705 O O . ASP A 1 90 ? -35.358 25.669 15.558 1.00 82.19 90 ASP A O 1
ATOM 709 N N . ILE A 1 91 ? -34.386 23.659 15.763 1.00 86.38 91 ILE A N 1
ATOM 710 C CA . ILE A 1 91 ? -35.292 23.166 16.798 1.00 86.38 91 ILE A CA 1
ATOM 711 C C . ILE A 1 91 ? -35.219 24.017 18.081 1.00 86.38 9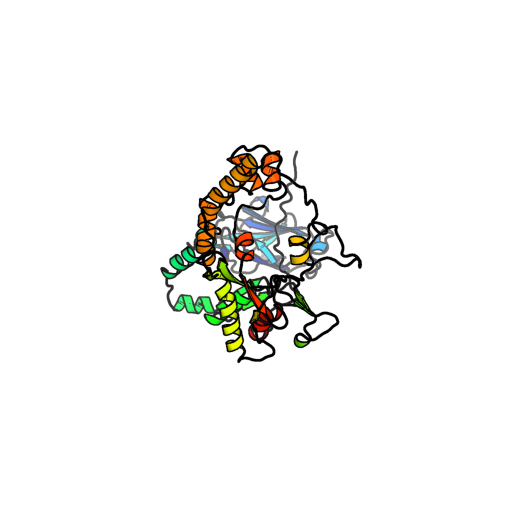1 ILE A C 1
ATOM 713 O O . ILE A 1 91 ? -34.140 24.359 18.573 1.00 86.38 91 ILE A O 1
ATOM 717 N N . SER A 1 92 ? -36.377 24.324 18.663 1.00 85.81 92 SER A N 1
ATOM 718 C CA . SER A 1 92 ? -36.476 24.921 19.998 1.00 85.81 92 SER A CA 1
ATOM 719 C C . SER A 1 92 ? -36.329 23.861 21.092 1.00 85.81 92 SER A C 1
ATOM 721 O O . SER A 1 92 ? -36.753 22.728 20.900 1.00 85.81 92 SER A O 1
ATOM 723 N N . SER A 1 93 ? -35.790 24.219 22.260 1.00 89.31 93 SER A N 1
ATOM 724 C CA . SER A 1 93 ? -35.909 23.366 23.456 1.00 89.31 93 SER A CA 1
ATOM 725 C C . SER A 1 93 ? -37.352 23.366 23.982 1.00 89.31 93 SER A C 1
ATOM 727 O O . SER A 1 93 ? -38.167 24.198 23.583 1.00 89.31 93 SER A O 1
ATOM 729 N N . ASP A 1 94 ? -37.653 22.441 24.892 1.00 88.69 94 ASP A N 1
ATOM 730 C CA . ASP A 1 94 ? -38.844 22.421 25.758 1.00 88.69 94 ASP A CA 1
ATOM 731 C C . ASP A 1 94 ? -40.162 21.999 25.080 1.00 88.69 94 ASP A C 1
ATOM 733 O O . ASP A 1 94 ? -41.219 21.984 25.710 1.00 88.69 94 ASP A O 1
ATOM 737 N N . GLY A 1 95 ? -40.114 21.582 23.813 1.00 92.75 95 GLY A N 1
ATOM 738 C CA . GLY A 1 95 ? -41.193 20.826 23.170 1.00 92.75 95 GLY A CA 1
ATOM 739 C C . GLY A 1 95 ? -41.241 19.361 23.619 1.00 92.75 95 GLY A C 1
ATOM 740 O O . GLY A 1 95 ? -40.280 18.823 24.168 1.00 92.75 95 GLY A O 1
ATOM 741 N N . CYS A 1 96 ? -42.360 18.691 23.352 1.00 95.75 96 CYS A N 1
ATOM 742 C CA . CYS A 1 96 ? -42.589 17.291 23.700 1.00 95.75 96 CYS A CA 1
ATOM 743 C C . CYS A 1 96 ? -42.583 16.393 22.458 1.00 95.75 96 CYS A C 1
ATOM 745 O O . CYS A 1 96 ? -42.894 16.820 21.342 1.00 95.75 96 CYS A O 1
ATOM 747 N N . LEU A 1 97 ? -42.280 15.114 22.676 1.00 95.50 97 LEU A N 1
ATOM 748 C CA . LEU A 1 97 ? -42.551 14.058 21.713 1.00 95.50 97 LEU A CA 1
ATOM 749 C C . LEU A 1 97 ? -43.984 13.567 21.875 1.00 95.50 97 LEU A C 1
ATOM 751 O O . LEU A 1 97 ? -44.457 13.340 22.989 1.00 95.50 97 LEU A O 1
ATOM 755 N N . HIS A 1 98 ? -44.652 13.356 20.747 1.00 95.94 98 HIS A N 1
ATOM 756 C CA . HIS A 1 98 ? -46.029 12.885 20.678 1.00 95.94 98 HIS A CA 1
ATOM 757 C C . HIS A 1 98 ? -46.095 11.651 19.790 1.00 95.94 98 HIS A C 1
ATOM 759 O O . HIS A 1 98 ? -45.643 11.673 18.645 1.00 95.94 98 HIS A O 1
ATOM 765 N N . ALA A 1 99 ? -46.654 10.569 20.322 1.00 93.94 99 ALA A N 1
ATOM 766 C CA . ALA A 1 99 ? -46.964 9.362 19.576 1.00 93.94 99 ALA A CA 1
ATOM 767 C C . ALA A 1 99 ? -48.432 9.403 19.147 1.00 93.94 99 ALA A C 1
ATOM 769 O O . ALA A 1 99 ? -49.314 9.591 19.983 1.00 93.94 99 ALA A O 1
ATOM 770 N N . PHE A 1 100 ? -48.690 9.184 17.862 1.00 93.19 100 PHE A N 1
ATOM 771 C CA . PHE A 1 100 ? -50.025 9.149 17.275 1.00 93.19 100 PHE A CA 1
ATOM 772 C C . PHE A 1 100 ? -50.313 7.788 16.651 1.00 93.19 100 PHE A C 1
ATOM 774 O O . PHE A 1 100 ? -49.451 7.213 15.982 1.00 93.19 100 PHE A O 1
ATOM 781 N N . SER A 1 101 ? -51.545 7.318 16.824 1.00 91.50 101 SER A N 1
ATOM 782 C CA . SER A 1 101 ? -52.119 6.194 16.092 1.00 91.50 101 SER A CA 1
ATOM 783 C C . SER A 1 101 ? -53.217 6.719 15.173 1.00 91.50 101 SER A C 1
ATOM 785 O O . SER A 1 101 ? -54.310 7.046 15.640 1.00 91.50 101 SER A O 1
ATOM 787 N N . GLY A 1 102 ? -52.921 6.854 13.879 1.00 85.38 102 GLY A N 1
ATOM 788 C CA . GLY A 1 102 ? -53.729 7.697 12.990 1.00 85.38 102 GLY A CA 1
ATOM 789 C C . GLY A 1 102 ? -53.742 9.147 13.490 1.00 85.38 102 GLY A C 1
ATOM 790 O O . GLY A 1 102 ? -52.679 9.724 13.709 1.00 85.38 102 GLY A O 1
ATOM 791 N N . ASP A 1 103 ? -54.932 9.700 13.738 1.00 86.12 103 ASP A N 1
ATOM 792 C CA . ASP A 1 103 ? -55.114 11.076 14.235 1.00 86.12 103 ASP A CA 1
ATOM 793 C C . ASP A 1 103 ? -55.228 11.174 15.769 1.00 86.12 103 ASP A C 1
ATOM 795 O O . ASP A 1 103 ? -55.454 12.252 16.312 1.00 86.12 103 ASP A O 1
ATOM 799 N N . VAL A 1 104 ? -55.084 10.057 16.493 1.00 90.50 104 VAL A N 1
ATOM 800 C CA . VAL A 1 104 ? -55.263 10.012 17.953 1.00 90.50 104 VAL A CA 1
ATOM 801 C C . VAL A 1 104 ? -53.914 10.008 18.663 1.00 90.50 104 VAL A C 1
ATOM 803 O O . VAL A 1 104 ? -53.086 9.133 18.407 1.00 90.50 104 VAL A O 1
ATOM 806 N N . VAL A 1 105 ? -53.712 10.930 19.610 1.00 93.00 105 VAL A N 1
ATOM 807 C CA . VAL A 1 105 ? -52.546 10.922 20.509 1.00 93.00 105 VAL A CA 1
ATOM 808 C C . VAL A 1 105 ? -52.624 9.712 21.443 1.00 93.00 105 VAL A C 1
ATOM 810 O O . VAL A 1 105 ? -53.569 9.556 22.214 1.00 93.00 105 VAL A O 1
ATOM 813 N N . VAL A 1 106 ? -51.608 8.855 21.384 1.00 93.94 106 VAL A N 1
ATOM 814 C CA . VAL A 1 106 ? -51.493 7.615 22.170 1.00 93.94 106 VAL A CA 1
ATOM 815 C C . VAL A 1 106 ? -50.338 7.639 23.174 1.00 93.94 106 VAL A C 1
ATOM 817 O O . VAL A 1 106 ? -50.232 6.733 23.999 1.00 93.94 106 VAL A O 1
ATOM 820 N N . GLY A 1 107 ? -49.496 8.674 23.147 1.00 93.88 107 GLY A N 1
ATOM 821 C CA . GLY A 1 107 ? -48.438 8.902 24.130 1.00 93.88 107 GLY A CA 1
ATOM 822 C C . GLY A 1 107 ? -47.828 10.294 24.005 1.00 93.88 107 GLY A C 1
ATOM 823 O O . GLY A 1 107 ? -47.787 10.854 22.910 1.00 93.88 107 GLY A O 1
ATOM 824 N N . ARG A 1 108 ? -47.331 10.838 25.117 1.00 95.62 108 ARG A N 1
ATOM 825 C CA . ARG A 1 108 ? -46.642 12.134 25.179 1.00 95.62 108 ARG A CA 1
ATOM 826 C C . ARG A 1 108 ? -45.462 12.043 26.147 1.00 95.62 108 ARG A C 1
ATOM 828 O O . ARG A 1 108 ? -45.606 11.430 27.203 1.00 95.62 108 ARG A O 1
ATOM 835 N N . SER A 1 109 ? -44.310 12.602 25.782 1.00 95.12 109 SER A N 1
ATOM 836 C CA . SER A 1 109 ? -43.143 12.684 26.671 1.00 95.12 109 SER A CA 1
ATOM 837 C C . SER A 1 109 ? -43.244 13.874 27.628 1.00 95.12 109 SER A C 1
ATOM 839 O O . SER A 1 109 ? -44.054 14.781 27.434 1.00 95.12 109 SER A O 1
ATOM 841 N N . THR A 1 110 ? -42.367 13.916 28.628 1.00 94.06 110 THR A N 1
ATOM 842 C CA . THR A 1 110 ? -41.999 15.179 29.279 1.00 94.06 110 THR A CA 1
ATOM 843 C C . THR A 1 110 ? -41.279 16.106 28.283 1.00 94.06 110 THR A C 1
ATOM 845 O O . THR A 1 110 ? -40.822 15.633 27.230 1.00 94.06 110 THR A O 1
ATOM 848 N N . PRO A 1 111 ? -41.199 17.423 28.558 1.00 95.25 111 PRO A N 1
ATOM 849 C CA . PRO A 1 111 ? -40.448 18.353 27.722 1.00 95.25 111 PRO A CA 1
ATOM 850 C C . PRO A 1 111 ? -39.017 17.869 27.488 1.00 95.25 111 PRO A C 1
ATOM 852 O O . PRO A 1 111 ? -38.295 17.528 28.424 1.00 95.25 111 PRO A O 1
ATOM 855 N N . VAL A 1 112 ? -38.618 17.836 26.223 1.00 93.62 112 VAL A N 1
ATOM 856 C CA . VAL A 1 112 ? -37.278 17.440 25.805 1.00 93.62 112 VAL A CA 1
ATOM 857 C C . VAL A 1 112 ? -36.352 18.638 25.941 1.00 93.62 112 VAL A C 1
ATOM 859 O O . VAL A 1 112 ? -36.604 19.697 25.361 1.00 93.62 112 VAL A O 1
ATOM 862 N N . THR A 1 113 ? -35.234 18.451 26.635 1.00 94.12 113 THR A N 1
ATOM 863 C CA . THR A 1 113 ? -34.169 19.455 26.667 1.00 94.12 113 THR A CA 1
ATOM 864 C C . THR A 1 113 ? -33.351 19.345 25.387 1.00 94.12 113 THR A C 1
ATOM 866 O O . THR A 1 113 ? -32.776 18.290 25.112 1.00 94.12 113 THR A O 1
ATOM 869 N N . VAL A 1 114 ? -33.264 20.421 24.603 1.00 89.62 114 VAL A N 1
ATOM 870 C CA . VAL A 1 114 ? -32.424 20.437 23.398 1.00 89.62 114 VAL A CA 1
ATOM 871 C C . VAL A 1 114 ? -31.194 21.303 23.612 1.00 89.62 114 VAL A C 1
ATOM 873 O O . VAL A 1 114 ? -31.281 22.508 23.842 1.00 89.62 114 VAL A O 1
ATOM 876 N N . LYS A 1 115 ? -30.019 20.681 23.510 1.00 88.44 115 LYS A N 1
ATOM 877 C CA . LYS A 1 115 ? -28.730 21.366 23.585 1.00 88.44 115 LYS A CA 1
ATOM 878 C C . LYS A 1 115 ? -28.287 21.768 22.185 1.00 88.44 115 LYS A C 1
ATOM 880 O O . LYS A 1 115 ? -28.378 20.987 21.235 1.00 88.44 115 LYS A O 1
ATOM 885 N N . SER A 1 116 ? -27.771 22.989 22.055 1.00 74.12 116 SER A N 1
ATOM 886 C CA . SER A 1 116 ? -27.062 23.374 20.842 1.00 74.12 116 SER A CA 1
ATOM 887 C C . SER A 1 116 ? -25.787 22.546 20.742 1.00 74.12 116 SER A C 1
ATOM 889 O O . SER A 1 116 ? -25.055 22.376 21.723 1.00 74.12 116 SER A O 1
ATOM 891 N N . ARG A 1 117 ? -25.511 22.027 19.544 1.00 62.53 117 ARG A N 1
ATOM 892 C CA . ARG A 1 117 ? -24.223 21.416 19.246 1.00 62.53 117 ARG A CA 1
ATOM 893 C C . ARG A 1 117 ? -23.153 22.474 19.459 1.00 62.53 117 ARG A C 1
ATOM 895 O O . ARG A 1 117 ? -22.969 23.356 18.620 1.00 62.53 117 ARG A O 1
ATOM 902 N N . GLN A 1 118 ? -22.435 22.402 20.580 1.00 51.94 118 GLN A N 1
ATOM 903 C CA . GLN A 1 118 ? -21.155 23.082 20.675 1.00 51.94 118 GLN A CA 1
ATOM 904 C C . GLN A 1 118 ? -20.312 22.466 19.571 1.00 51.94 118 GLN A C 1
ATOM 906 O O . GLN A 1 118 ? -19.893 21.312 19.682 1.00 51.94 118 GLN A O 1
ATOM 911 N N . GLN A 1 119 ? -20.112 23.201 18.474 1.00 46.44 119 GLN A N 1
ATOM 912 C CA . GLN A 1 119 ? -19.100 22.818 17.511 1.00 46.44 119 GLN A CA 1
ATOM 913 C C . GLN A 1 119 ? -17.810 22.676 18.304 1.00 46.44 119 GLN A C 1
ATOM 915 O O . GLN A 1 119 ? -17.201 23.663 18.723 1.00 46.44 119 GLN A O 1
ATOM 920 N N . ARG A 1 120 ? -17.398 21.431 18.547 1.00 45.28 120 ARG A N 1
ATOM 921 C CA . ARG A 1 120 ? -16.019 21.154 18.896 1.00 45.28 120 ARG A CA 1
ATOM 922 C C . ARG A 1 120 ? -15.227 21.797 17.767 1.00 45.28 120 ARG A C 1
ATOM 924 O O . ARG A 1 120 ? -15.332 21.349 16.630 1.00 45.28 120 ARG A O 1
ATOM 931 N N . ARG A 1 121 ? -14.500 22.880 18.069 1.00 41.91 121 ARG A N 1
ATOM 932 C CA . ARG A 1 121 ? -13.475 23.475 17.197 1.00 41.91 121 ARG A CA 1
ATOM 933 C C . ARG A 1 121 ? -12.343 22.461 17.040 1.00 41.91 121 ARG A C 1
ATOM 935 O O . ARG A 1 121 ? -11.265 22.610 17.596 1.00 41.91 121 ARG A O 1
ATOM 942 N N . TRP A 1 122 ? -12.647 21.366 16.377 1.00 45.47 122 TRP A N 1
ATOM 943 C CA . TRP A 1 122 ? -11.724 20.344 15.957 1.00 45.47 122 TRP A CA 1
ATOM 944 C C . TRP A 1 122 ? -11.986 20.272 14.467 1.00 45.47 122 TRP A C 1
ATOM 946 O O . TRP A 1 122 ? -12.933 19.627 14.029 1.00 45.47 122 TRP A O 1
ATOM 956 N N . THR A 1 123 ? -11.212 21.030 13.699 1.00 46.94 123 THR A N 1
ATOM 957 C CA . THR A 1 123 ? -11.021 20.724 12.284 1.00 46.94 123 THR A CA 1
ATOM 958 C C . THR A 1 123 ? -10.577 19.262 12.255 1.00 46.94 123 THR A C 1
ATOM 960 O O . THR A 1 123 ? -9.641 18.906 12.986 1.00 46.94 123 THR A O 1
ATOM 963 N N . ALA A 1 124 ? -11.294 18.390 11.544 1.00 52.09 124 ALA A N 1
ATOM 964 C CA . ALA A 1 124 ? -10.911 16.988 11.519 1.00 52.09 124 ALA A CA 1
ATOM 965 C C . ALA A 1 124 ? -9.489 16.887 10.961 1.00 52.09 124 ALA A C 1
ATOM 967 O O . ALA A 1 124 ? -9.064 17.724 10.167 1.00 52.09 124 ALA A O 1
ATOM 968 N N . ALA A 1 125 ? -8.741 15.859 11.357 1.00 51.34 125 ALA A N 1
ATOM 969 C CA . ALA A 1 125 ? -7.438 15.602 10.754 1.00 51.34 125 ALA A CA 1
ATOM 970 C C . ALA A 1 125 ? -7.557 15.569 9.217 1.00 51.34 125 ALA A C 1
ATOM 972 O O . ALA A 1 125 ? -6.776 16.218 8.542 1.00 51.34 125 ALA A O 1
ATOM 973 N N . ALA A 1 126 ? -8.621 14.957 8.687 1.00 53.62 126 ALA A N 1
ATOM 974 C CA . ALA A 1 126 ? -8.945 14.939 7.259 1.00 53.62 126 ALA A CA 1
ATOM 975 C C . ALA A 1 126 ? -9.206 16.324 6.624 1.00 53.62 126 ALA A C 1
ATOM 977 O O . ALA A 1 126 ? -9.076 16.456 5.415 1.00 53.62 126 ALA A O 1
ATOM 978 N N . ASP A 1 127 ? -9.553 17.343 7.414 1.00 54.69 127 ASP A N 1
ATOM 979 C CA . ASP A 1 127 ? -9.825 18.705 6.933 1.00 54.69 127 ASP A CA 1
ATOM 980 C C . ASP A 1 127 ? -8.561 19.595 6.929 1.00 54.69 127 ASP A C 1
ATOM 982 O O . ASP A 1 127 ? -8.584 20.695 6.380 1.00 54.69 127 ASP A O 1
ATOM 986 N N . ILE A 1 128 ? -7.473 19.163 7.586 1.00 54.41 128 ILE A N 1
ATOM 987 C CA . ILE A 1 128 ? -6.181 19.882 7.645 1.00 54.41 128 ILE A CA 1
ATOM 988 C C . ILE A 1 128 ? -5.065 19.091 6.948 1.00 54.41 128 ILE A C 1
ATOM 990 O O . ILE A 1 128 ? -4.099 19.673 6.460 1.00 54.41 128 ILE A O 1
ATOM 994 N N . MET A 1 129 ? -5.159 17.762 6.937 1.00 56.25 129 MET A N 1
ATOM 995 C CA . MET A 1 129 ? -4.163 16.885 6.338 1.00 56.25 129 MET A CA 1
ATOM 996 C C . MET A 1 129 ? -4.374 16.833 4.831 1.00 56.25 129 MET A C 1
ATOM 998 O O . MET A 1 129 ? -5.412 16.387 4.351 1.00 56.25 129 MET A O 1
ATOM 1002 N N . ASP A 1 130 ? -3.352 17.261 4.099 1.00 62.50 130 ASP A N 1
ATOM 1003 C CA . ASP A 1 130 ? -3.251 17.042 2.664 1.00 62.50 130 ASP A CA 1
ATOM 1004 C C . ASP A 1 130 ? -3.113 15.533 2.401 1.00 62.50 130 ASP A C 1
ATOM 1006 O O . ASP A 1 130 ? -2.071 14.936 2.685 1.00 62.50 130 ASP A O 1
ATOM 1010 N N . ALA A 1 131 ? -4.190 14.913 1.907 1.00 59.91 131 ALA A N 1
ATOM 1011 C CA . ALA A 1 131 ? -4.251 13.480 1.622 1.00 59.91 131 ALA A CA 1
ATOM 1012 C C . ALA A 1 131 ? -3.278 13.048 0.510 1.00 59.91 131 ALA A C 1
ATOM 1014 O O . ALA A 1 131 ? -2.910 11.875 0.449 1.00 59.91 131 ALA A O 1
ATOM 1015 N N . GLU A 1 132 ? -2.841 13.988 -0.332 1.00 58.75 132 GLU A N 1
ATOM 1016 C CA . GLU A 1 132 ? -1.882 13.776 -1.423 1.00 58.75 132 GLU A CA 1
ATOM 1017 C C . GLU A 1 132 ? -0.478 14.320 -1.077 1.00 58.75 132 GLU A C 1
ATOM 1019 O O . GLU A 1 132 ? 0.484 14.145 -1.835 1.00 58.75 132 GLU A O 1
ATOM 1024 N N . GLY A 1 133 ? -0.346 14.949 0.097 1.00 58.09 133 GLY A N 1
ATOM 1025 C CA . GLY A 1 133 ? 0.856 15.598 0.603 1.00 58.09 133 GLY A CA 1
ATOM 1026 C C . GLY A 1 133 ? 1.626 14.817 1.671 1.00 58.09 133 GLY A C 1
ATOM 1027 O O . GLY A 1 133 ? 1.305 13.676 2.014 1.00 58.09 133 GLY A O 1
ATOM 1028 N N . PRO A 1 134 ? 2.696 15.412 2.232 1.00 55.19 134 PRO A N 1
ATOM 1029 C CA . PRO A 1 134 ? 3.424 14.816 3.338 1.00 55.19 134 PRO A CA 1
ATOM 1030 C C . PRO A 1 134 ? 2.537 14.798 4.589 1.00 55.19 134 PRO A C 1
ATOM 1032 O O . PRO A 1 134 ? 2.477 15.762 5.346 1.00 55.19 134 PRO A O 1
ATOM 1035 N N . TRP A 1 135 ? 1.926 13.642 4.856 1.00 53.38 135 TRP A N 1
ATOM 1036 C CA . TRP A 1 135 ? 1.168 13.318 6.076 1.00 53.38 135 TRP A CA 1
ATOM 1037 C C . TRP A 1 135 ? 1.797 13.855 7.383 1.00 53.38 135 TRP A C 1
ATOM 1039 O O . TRP A 1 135 ? 1.112 14.196 8.349 1.00 53.38 135 TRP A O 1
ATOM 1049 N N . PHE A 1 136 ? 3.127 13.960 7.414 1.00 53.84 136 PHE A N 1
ATOM 1050 C CA . PHE A 1 136 ? 3.923 14.438 8.542 1.00 53.84 136 PHE A CA 1
ATOM 1051 C C . PHE A 1 136 ? 3.670 15.896 8.953 1.00 53.84 136 PHE A C 1
ATOM 1053 O O . PHE A 1 136 ? 3.920 16.221 10.114 1.00 53.84 136 PHE A O 1
ATOM 1060 N N . ASP A 1 137 ? 3.147 16.752 8.074 1.00 55.06 137 ASP A N 1
ATOM 1061 C CA . ASP A 1 137 ? 2.858 18.151 8.422 1.00 55.06 137 ASP A CA 1
ATOM 1062 C C . ASP A 1 137 ? 1.684 18.240 9.415 1.00 55.06 137 ASP A C 1
ATOM 1064 O O . ASP A 1 137 ? 1.715 19.033 10.358 1.00 55.06 137 ASP A O 1
ATOM 1068 N N . GLY A 1 138 ? 0.714 17.323 9.312 1.00 51.81 138 GLY A N 1
ATOM 1069 C CA . GLY A 1 138 ? -0.341 17.158 10.314 1.00 51.81 138 GLY A CA 1
ATOM 1070 C C . GLY A 1 138 ? 0.189 16.662 11.666 1.00 51.81 138 GLY A C 1
ATOM 1071 O O . GLY A 1 138 ? -0.285 17.091 12.714 1.00 51.81 138 GLY A O 1
ATOM 1072 N N . VAL A 1 139 ? 1.218 15.805 11.672 1.00 54.25 139 VAL A N 1
ATOM 1073 C CA . VAL A 1 139 ? 1.876 15.348 12.912 1.00 54.25 139 VAL A CA 1
ATOM 1074 C C . VAL A 1 139 ? 2.662 16.484 13.570 1.00 54.25 139 VAL A C 1
ATOM 1076 O O . VAL A 1 139 ? 2.610 16.627 14.790 1.00 54.25 139 VAL A O 1
ATOM 1079 N N . ALA A 1 140 ? 3.373 17.303 12.788 1.00 55.00 140 ALA A N 1
ATOM 1080 C CA . ALA A 1 140 ? 4.066 18.487 13.293 1.00 55.00 140 ALA A CA 1
ATOM 1081 C C . ALA A 1 140 ? 3.076 19.490 13.910 1.00 55.00 140 ALA A C 1
ATOM 1083 O O . ALA A 1 140 ? 3.281 19.925 15.039 1.00 55.00 140 ALA A O 1
ATOM 1084 N N . TYR A 1 141 ? 1.953 19.746 13.233 1.00 51.34 141 TYR A N 1
ATOM 1085 C CA . TYR A 1 141 ? 0.868 20.584 13.746 1.00 51.34 141 TYR A CA 1
ATOM 1086 C C . TYR A 1 141 ? 0.270 20.068 15.066 1.00 51.34 141 TYR A C 1
ATOM 1088 O O . TYR A 1 141 ? -0.060 20.848 15.958 1.00 51.34 141 TYR A O 1
ATOM 1096 N N . LEU A 1 142 ? 0.124 18.747 15.215 1.00 54.16 142 LEU A N 1
ATOM 1097 C CA . LEU A 1 142 ? -0.414 18.141 16.436 1.00 54.16 142 LEU A CA 1
ATOM 1098 C C . LEU A 1 142 ? 0.583 18.158 17.605 1.00 54.16 142 LEU A C 1
ATOM 1100 O O . LEU A 1 142 ? 0.150 18.257 18.752 1.00 54.16 142 LEU A O 1
ATOM 1104 N N . LYS A 1 143 ? 1.898 18.114 17.339 1.00 53.69 143 LYS A N 1
ATOM 1105 C CA . LYS A 1 143 ? 2.941 18.226 18.378 1.00 53.69 143 LYS A CA 1
ATOM 1106 C C . LYS A 1 143 ? 2.930 19.576 19.096 1.00 53.69 143 LYS A C 1
ATOM 1108 O O . LYS A 1 143 ? 3.314 19.639 20.254 1.00 53.69 143 LYS A O 1
ATOM 1113 N N . GLU A 1 144 ? 2.470 20.637 18.440 1.00 49.53 144 GLU A N 1
ATOM 1114 C CA . GLU A 1 144 ? 2.406 21.985 19.025 1.00 49.53 144 GLU A CA 1
ATOM 1115 C C . GLU A 1 144 ? 1.219 22.182 19.984 1.00 49.53 144 GLU A C 1
ATOM 1117 O O . GLU A 1 144 ? 1.113 23.219 20.637 1.00 49.53 144 GLU A O 1
ATOM 1122 N N . LYS A 1 145 ? 0.311 21.202 20.080 1.00 51.81 145 LYS A N 1
ATOM 1123 C CA . LYS A 1 145 ? -0.945 21.304 20.837 1.00 51.81 145 LYS A CA 1
ATOM 1124 C C . LYS A 1 145 ? -0.998 20.370 22.045 1.00 51.81 145 LYS A C 1
ATOM 1126 O O . LYS A 1 145 ? -2.054 19.790 22.298 1.00 51.81 145 LYS A O 1
ATOM 1131 N N . GLU A 1 146 ? 0.123 20.202 22.753 1.00 49.16 146 GLU A N 1
ATOM 1132 C CA . GLU A 1 146 ? 0.237 19.282 23.895 1.00 49.16 146 GLU A CA 1
ATOM 1133 C C . GLU A 1 146 ? -0.971 19.399 24.847 1.00 49.16 146 GLU A C 1
ATOM 1135 O O . GLU A 1 146 ? -1.210 20.465 25.418 1.00 49.16 146 GLU A O 1
ATOM 1140 N N . PRO A 1 147 ? -1.779 18.334 24.985 1.00 51.34 147 PRO A N 1
ATOM 1141 C CA . PRO A 1 147 ? -2.932 18.351 25.869 1.00 51.34 147 PRO A CA 1
ATOM 1142 C C . PRO A 1 147 ? -2.533 18.055 27.319 1.00 51.34 147 PRO A C 1
ATOM 1144 O O . PRO A 1 147 ? -1.607 17.288 27.575 1.00 51.34 147 PRO A O 1
ATOM 1147 N N . ASP A 1 148 ? -3.299 18.593 28.270 1.00 39.00 148 ASP A N 1
ATOM 1148 C CA . ASP A 1 148 ? -3.092 18.357 29.703 1.00 39.00 148 ASP A CA 1
ATOM 1149 C C . ASP A 1 148 ? -3.159 16.859 30.077 1.00 39.00 148 ASP A C 1
ATOM 1151 O O . ASP A 1 148 ? -3.952 16.087 29.528 1.00 39.00 148 ASP A O 1
ATOM 1155 N N . GLU A 1 149 ? -2.388 16.442 31.086 1.00 40.34 149 GLU A N 1
ATOM 1156 C CA . GLU A 1 149 ? -2.248 15.035 31.514 1.00 40.34 149 GLU A CA 1
ATOM 1157 C C . GLU A 1 149 ? -3.588 14.341 31.828 1.00 40.34 149 GLU A C 1
ATOM 1159 O O . GLU A 1 149 ? -3.792 13.165 31.513 1.00 40.34 149 GLU A O 1
ATOM 1164 N N . VAL A 1 150 ? -4.547 15.079 32.398 1.00 33.50 150 VAL A N 1
ATOM 1165 C CA . VAL A 1 150 ? -5.894 14.573 32.719 1.00 33.50 150 VAL A CA 1
ATOM 1166 C C . VAL A 1 150 ? -6.686 14.243 31.448 1.00 33.50 150 VAL A C 1
ATOM 1168 O O . VAL A 1 150 ? -7.430 13.258 31.406 1.00 33.50 150 VAL A O 1
ATOM 1171 N N . PHE A 1 151 ? -6.508 15.032 30.386 1.00 43.69 151 PHE A N 1
ATOM 1172 C CA . PHE A 1 151 ? -7.115 14.775 29.082 1.00 43.69 151 PHE A CA 1
ATOM 1173 C C . PHE A 1 151 ? -6.508 13.527 28.431 1.00 43.69 151 PHE A C 1
ATOM 1175 O O . PHE A 1 151 ? -7.242 12.701 27.884 1.00 43.69 151 PHE A O 1
ATOM 1182 N N . VAL A 1 152 ? -5.191 13.336 28.555 1.00 54.06 152 VAL A N 1
ATOM 1183 C CA . VAL A 1 152 ? -4.493 12.140 28.058 1.00 54.06 152 VAL A CA 1
ATOM 1184 C C . VAL A 1 152 ? -5.006 10.877 28.756 1.00 54.06 152 VAL A C 1
ATOM 1186 O O . VAL A 1 152 ? -5.340 9.902 28.081 1.00 54.06 152 VAL A O 1
ATOM 1189 N N . ALA A 1 153 ? -5.148 10.899 30.084 1.00 53.78 153 ALA A N 1
ATOM 1190 C CA . ALA A 1 153 ? -5.634 9.752 30.854 1.00 53.78 153 ALA A CA 1
ATOM 1191 C C . ALA A 1 153 ? -7.074 9.352 30.482 1.00 53.78 153 ALA A C 1
ATOM 1193 O O . ALA A 1 153 ? -7.344 8.179 30.228 1.00 53.78 153 ALA A O 1
ATOM 1194 N N . LYS A 1 154 ? -7.990 10.327 30.373 1.00 58.50 154 LYS A N 1
ATOM 1195 C CA . LYS A 1 154 ? -9.379 10.087 29.940 1.00 58.50 154 LYS A CA 1
ATOM 1196 C C . LYS A 1 154 ? -9.468 9.579 28.498 1.00 58.50 154 LYS A C 1
ATOM 1198 O O . LYS A 1 154 ? -10.377 8.829 28.158 1.00 58.50 154 LYS A O 1
ATOM 1203 N N . THR A 1 155 ? -8.553 10.007 27.635 1.00 63.94 155 THR A N 1
ATOM 1204 C CA . THR A 1 155 ? -8.542 9.575 26.232 1.00 63.94 155 THR A CA 1
ATOM 1205 C C . THR A 1 155 ? -8.052 8.132 26.113 1.00 63.94 155 THR A C 1
ATOM 1207 O O . THR A 1 155 ? -8.645 7.353 25.375 1.00 63.94 155 THR A O 1
ATOM 1210 N N . LYS A 1 156 ? -7.053 7.727 26.909 1.00 71.75 156 LYS A N 1
ATOM 1211 C CA . LYS A 1 156 ? -6.549 6.341 26.948 1.00 71.75 156 LYS A CA 1
ATOM 1212 C C . LYS A 1 156 ? -7.568 5.305 27.430 1.00 71.75 156 LYS A C 1
ATOM 1214 O O . LYS A 1 156 ? -7.400 4.126 27.141 1.00 71.75 156 LYS A O 1
ATOM 1219 N N . SER A 1 157 ? -8.625 5.727 28.129 1.00 76.06 157 SER A N 1
ATOM 1220 C CA . SER A 1 157 ? -9.723 4.848 28.552 1.00 76.06 157 SER A CA 1
ATOM 1221 C C . SER A 1 157 ? -10.850 4.719 27.519 1.00 76.06 157 SER A C 1
ATOM 1223 O O . SER A 1 157 ? -11.910 4.197 27.852 1.00 76.06 157 SER A O 1
ATOM 1225 N N . GLN A 1 158 ? -10.692 5.269 26.311 1.00 82.38 158 GLN A N 1
ATOM 1226 C CA . GLN A 1 158 ? -11.684 5.110 25.250 1.00 82.38 158 GLN A CA 1
ATOM 1227 C C . GLN A 1 158 ? -11.557 3.750 24.571 1.00 82.38 158 GLN A C 1
ATOM 1229 O O . GLN A 1 158 ? -10.454 3.306 24.264 1.00 82.38 158 GLN A O 1
ATOM 1234 N N . THR A 1 159 ? -12.707 3.159 24.254 1.00 89.88 159 THR A N 1
ATOM 1235 C CA . THR A 1 159 ? -12.791 1.958 23.428 1.00 89.88 159 THR A CA 1
ATOM 1236 C C . THR A 1 159 ? -12.589 2.308 21.954 1.00 89.88 159 THR A C 1
ATOM 1238 O O . THR A 1 159 ? -13.311 3.146 21.407 1.00 89.88 159 THR A O 1
ATOM 1241 N N . ILE A 1 160 ? -11.641 1.646 21.290 1.00 94.50 160 ILE A N 1
ATOM 1242 C CA . ILE A 1 160 ? -11.314 1.872 19.876 1.00 94.50 160 ILE A CA 1
ATOM 1243 C C . ILE A 1 160 ? -11.702 0.648 19.037 1.00 94.50 160 ILE A C 1
ATOM 1245 O O . ILE A 1 160 ? -11.217 -0.461 19.251 1.00 94.50 160 ILE A O 1
ATOM 1249 N N . GLY A 1 161 ? -12.565 0.852 18.040 1.00 95.06 161 GLY A N 1
ATOM 1250 C CA . GLY A 1 161 ? -12.888 -0.162 17.034 1.00 95.06 161 GLY A CA 1
ATOM 1251 C C . GLY A 1 161 ? -12.019 -0.003 15.788 1.00 95.06 161 GLY A C 1
ATOM 1252 O O . GLY A 1 161 ? -12.029 1.055 15.163 1.00 95.06 161 GLY A O 1
ATOM 1253 N N . ILE A 1 162 ? -11.299 -1.055 15.405 1.00 97.12 162 ILE A N 1
ATOM 1254 C CA . ILE A 1 162 ? -10.485 -1.110 14.186 1.00 97.12 162 ILE A CA 1
ATOM 1255 C C . ILE A 1 162 ? -11.225 -1.965 13.158 1.00 97.12 162 ILE A C 1
ATOM 1257 O O . ILE A 1 162 ? -11.494 -3.140 13.397 1.00 97.12 162 ILE A O 1
ATOM 1261 N N . LEU A 1 163 ? -11.555 -1.390 12.003 1.00 96.44 163 LEU A N 1
ATOM 1262 C CA . LEU A 1 163 ? -12.221 -2.117 10.922 1.00 96.44 163 LEU A CA 1
ATOM 1263 C C . LEU A 1 163 ? -11.178 -2.706 9.964 1.00 96.44 163 LEU A C 1
ATOM 1265 O O . LEU A 1 163 ? -10.518 -1.974 9.229 1.00 96.44 163 LEU A O 1
ATOM 1269 N N . GLY A 1 164 ? -11.064 -4.033 9.961 1.00 97.31 164 GLY A N 1
ATOM 1270 C CA . GLY A 1 164 ? -10.165 -4.809 9.110 1.00 97.31 164 GLY A CA 1
ATOM 1271 C C . GLY A 1 164 ? -8.879 -5.251 9.812 1.00 97.31 164 GLY A C 1
ATOM 1272 O O . GLY A 1 164 ? -8.085 -4.439 10.280 1.00 97.31 164 GLY A O 1
ATOM 1273 N N . GLY A 1 165 ? -8.624 -6.558 9.802 1.00 97.38 165 GLY A N 1
ATOM 1274 C CA . GLY A 1 165 ? -7.423 -7.218 10.319 1.00 97.38 165 GLY A CA 1
ATOM 1275 C C . GLY A 1 165 ? -6.282 -7.322 9.303 1.00 97.38 165 GLY A C 1
ATOM 1276 O O . GLY A 1 165 ? -5.488 -8.258 9.364 1.00 97.38 165 GLY A O 1
ATOM 1277 N N . GLY A 1 166 ? -6.207 -6.405 8.333 1.00 98.12 166 GLY A N 1
ATOM 1278 C CA . GLY A 1 166 ? -5.070 -6.278 7.413 1.00 98.12 166 GLY A CA 1
ATOM 1279 C C . GLY A 1 166 ? -3.866 -5.578 8.056 1.00 98.12 166 GLY A C 1
ATOM 1280 O O . GLY A 1 166 ? -3.955 -5.099 9.181 1.00 98.12 166 GLY A O 1
ATOM 1281 N N . MET A 1 167 ? -2.747 -5.460 7.332 1.00 98.00 167 MET A N 1
ATOM 1282 C CA . MET A 1 167 ? -1.512 -4.854 7.869 1.00 98.00 167 MET A CA 1
ATOM 1283 C C . MET A 1 167 ? -1.696 -3.457 8.476 1.00 98.00 167 MET A C 1
ATOM 1285 O O . MET A 1 167 ? -1.063 -3.159 9.483 1.00 98.00 167 MET A O 1
ATOM 1289 N N . SER A 1 168 ? -2.567 -2.617 7.907 1.00 97.00 168 SER A N 1
ATOM 1290 C CA . SER A 1 168 ? -2.882 -1.305 8.482 1.00 97.00 168 SER A CA 1
ATOM 1291 C C . SER A 1 168 ? -3.546 -1.432 9.853 1.00 97.00 168 SER A C 1
ATOM 1293 O O . SER A 1 168 ? -3.060 -0.841 10.808 1.00 97.00 168 SER A O 1
ATOM 1295 N N . GLY A 1 169 ? -4.596 -2.249 9.979 1.00 97.88 169 GLY A N 1
ATOM 1296 C CA . GLY A 1 169 ? -5.286 -2.478 11.251 1.00 97.88 169 GLY A CA 1
ATOM 1297 C C . GLY A 1 169 ? -4.400 -3.147 12.304 1.00 97.88 169 GLY A C 1
ATOM 1298 O O . GLY A 1 169 ? -4.422 -2.744 13.464 1.00 97.88 169 GLY A O 1
ATOM 1299 N N . LEU A 1 170 ? -3.561 -4.104 11.894 1.00 98.50 170 LEU A N 1
ATOM 1300 C CA . LEU A 1 170 ? -2.573 -4.746 12.768 1.00 98.50 170 LEU A CA 1
ATOM 1301 C C . LEU A 1 170 ? -1.533 -3.744 13.287 1.00 98.50 170 LEU A C 1
ATOM 1303 O O . LEU A 1 170 ? -1.262 -3.702 14.486 1.00 98.50 170 LEU A O 1
ATOM 1307 N N . MET A 1 171 ? -0.996 -2.894 12.406 1.00 97.44 171 MET A N 1
ATOM 1308 C CA . MET A 1 171 ? -0.058 -1.841 12.796 1.00 97.44 171 MET A CA 1
ATOM 1309 C C . MET A 1 171 ? -0.724 -0.805 13.709 1.00 97.44 171 MET A C 1
ATOM 1311 O O . MET A 1 171 ? -0.128 -0.389 14.698 1.00 97.44 171 MET A O 1
ATOM 1315 N N . THR A 1 172 ? -1.971 -0.414 13.428 1.00 96.88 172 THR A N 1
ATOM 1316 C CA . THR A 1 172 ? -2.745 0.481 14.298 1.00 96.88 172 THR A CA 1
ATOM 1317 C C . THR A 1 172 ? -2.916 -0.111 15.694 1.00 96.88 172 THR A C 1
ATOM 1319 O O . THR A 1 172 ? -2.624 0.577 16.668 1.00 96.88 172 THR A O 1
ATOM 1322 N N . ALA A 1 173 ? -3.328 -1.376 15.808 1.00 96.75 173 ALA A N 1
ATOM 1323 C CA . ALA A 1 173 ? -3.473 -2.059 17.094 1.00 96.75 173 ALA A CA 1
ATOM 1324 C C . ALA A 1 173 ? -2.152 -2.090 17.881 1.00 96.75 173 ALA A C 1
ATOM 1326 O O . ALA A 1 173 ? -2.120 -1.753 19.064 1.00 96.75 173 ALA A O 1
ATOM 1327 N N . HIS A 1 174 ? -1.051 -2.421 17.202 1.00 96.00 174 HIS A N 1
ATOM 1328 C CA . HIS A 1 174 ? 0.280 -2.440 17.801 1.00 96.00 174 HIS A CA 1
ATOM 1329 C C . HIS A 1 174 ? 0.715 -1.058 18.312 1.00 96.00 174 HIS A C 1
ATOM 1331 O O . HIS A 1 174 ? 1.171 -0.931 19.449 1.00 96.00 174 HIS A O 1
ATOM 1337 N N . LEU A 1 175 ? 0.516 -0.005 17.510 1.00 93.38 175 LEU A N 1
ATOM 1338 C CA . LEU A 1 175 ? 0.837 1.366 17.905 1.00 93.38 175 LEU A CA 1
ATOM 1339 C C . LEU A 1 175 ? -0.016 1.845 19.084 1.00 93.38 175 LEU A C 1
ATOM 1341 O O . LEU A 1 175 ? 0.532 2.439 20.011 1.00 93.38 175 LEU A O 1
ATOM 1345 N N . LEU A 1 176 ? -1.324 1.569 19.081 1.00 92.12 176 LEU A N 1
ATOM 1346 C CA . LEU A 1 176 ? -2.218 1.910 20.191 1.00 92.12 176 LEU A CA 1
ATOM 1347 C C . LEU A 1 176 ? -1.741 1.289 21.507 1.00 92.12 176 LEU A C 1
ATOM 1349 O O . LEU A 1 176 ? -1.570 2.007 22.494 1.00 92.12 176 LEU A O 1
ATOM 1353 N N . ASP A 1 177 ? -1.433 -0.008 21.509 1.00 90.69 177 ASP A N 1
ATOM 1354 C CA . ASP A 1 177 ? -0.907 -0.677 22.700 1.00 90.69 177 ASP A CA 1
ATOM 1355 C C . ASP A 1 177 ? 0.432 -0.068 23.149 1.00 90.69 177 ASP A C 1
ATOM 1357 O O . ASP A 1 177 ? 0.617 0.186 24.340 1.00 90.69 177 ASP A O 1
ATOM 1361 N N . SER A 1 178 ? 1.338 0.233 22.209 1.00 87.75 178 SER A N 1
ATOM 1362 C CA . SER A 1 178 ? 2.664 0.800 22.513 1.00 87.75 178 SER A CA 1
ATOM 1363 C C . SER A 1 178 ? 2.606 2.161 23.220 1.00 87.75 178 SER A C 1
ATOM 1365 O O . SER A 1 178 ? 3.503 2.496 23.993 1.00 87.75 178 SER A O 1
ATOM 1367 N N . VAL A 1 179 ? 1.535 2.935 23.003 1.00 83.56 179 VAL A N 1
ATOM 1368 C CA . VAL A 1 179 ? 1.331 4.258 23.619 1.00 83.56 179 VAL A CA 1
ATOM 1369 C C . VAL A 1 179 ? 0.322 4.249 24.779 1.00 83.56 179 VAL A C 1
ATOM 1371 O O . VAL A 1 179 ? 0.008 5.303 25.348 1.00 83.56 179 VAL A O 1
ATOM 1374 N N . GLY A 1 180 ? -0.147 3.067 25.191 1.00 81.75 180 GLY A N 1
ATOM 1375 C CA . GLY A 1 180 ? -0.985 2.860 26.377 1.00 81.75 180 GLY A CA 1
ATOM 1376 C C . GLY A 1 180 ? -2.496 2.896 26.135 1.00 81.75 180 GLY A C 1
ATOM 1377 O O . GLY A 1 180 ? -3.252 3.095 27.085 1.00 81.75 180 GLY A O 1
ATOM 1378 N N . PHE A 1 181 ? -2.945 2.746 24.888 1.00 87.81 181 PHE A N 1
ATOM 1379 C CA . PHE A 1 181 ? -4.348 2.507 24.550 1.00 87.81 181 PHE A CA 1
ATOM 1380 C C . PHE A 1 181 ? -4.566 1.002 24.433 1.00 87.81 181 PHE A C 1
ATOM 1382 O O . PHE A 1 181 ? -4.155 0.391 23.452 1.00 87.81 181 PHE A O 1
ATOM 1389 N N . HIS A 1 182 ? -5.208 0.410 25.437 1.00 91.19 182 HIS A N 1
ATOM 1390 C CA . HIS A 1 182 ? -5.355 -1.047 25.533 1.00 91.19 182 HIS A CA 1
ATOM 1391 C C . HIS A 1 182 ? -6.775 -1.547 25.270 1.00 91.19 182 HIS A C 1
ATOM 1393 O O . HIS A 1 182 ? -6.962 -2.734 25.005 1.00 91.19 182 HIS A O 1
ATOM 1399 N N . ASP A 1 183 ? -7.771 -0.661 25.349 1.00 94.12 183 ASP A N 1
ATOM 1400 C CA . ASP A 1 183 ? -9.167 -1.000 25.085 1.00 94.12 183 ASP A CA 1
ATOM 1401 C C . ASP A 1 183 ? -9.481 -0.825 23.595 1.00 94.12 183 ASP A C 1
ATOM 1403 O O . ASP A 1 183 ? -10.030 0.182 23.150 1.00 94.12 183 ASP A O 1
ATOM 1407 N N . TRP A 1 184 ? -9.060 -1.798 22.792 1.00 95.81 184 TRP A N 1
ATOM 1408 C CA . TRP A 1 184 ? -9.347 -1.830 21.364 1.00 95.81 184 TRP A CA 1
ATOM 1409 C C . TRP A 1 184 ? -9.741 -3.230 20.906 1.00 95.81 184 TRP A C 1
ATOM 1411 O O . TRP A 1 184 ? -9.309 -4.232 21.474 1.00 95.81 184 TRP A O 1
ATOM 1421 N N . ASN A 1 185 ? -10.546 -3.292 19.845 1.00 97.31 185 ASN A N 1
ATOM 1422 C CA . ASN A 1 185 ? -10.900 -4.536 19.167 1.00 97.31 185 ASN A CA 1
ATOM 1423 C C . ASN A 1 185 ? -10.802 -4.373 17.650 1.00 97.31 185 ASN A C 1
ATOM 1425 O O . ASN A 1 185 ? -11.139 -3.321 17.104 1.00 97.31 185 ASN A O 1
ATOM 1429 N N . ILE A 1 186 ? -10.384 -5.437 16.969 1.00 98.25 186 ILE A N 1
ATOM 1430 C CA . ILE A 1 186 ? -10.404 -5.534 15.508 1.00 98.25 186 ILE A CA 1
ATOM 1431 C C . ILE A 1 186 ? -11.690 -6.245 15.085 1.00 98.25 186 ILE A C 1
ATOM 1433 O O . ILE A 1 186 ? -12.025 -7.296 15.623 1.00 98.25 186 ILE A O 1
ATOM 1437 N N . VAL A 1 187 ? -12.396 -5.707 14.095 1.00 97.81 187 VAL A N 1
ATOM 1438 C CA . VAL A 1 187 ? -13.502 -6.384 13.407 1.00 97.81 187 VAL A CA 1
ATOM 1439 C C . VAL A 1 187 ? -13.011 -6.800 12.029 1.00 97.81 187 VAL A C 1
ATOM 1441 O O . VAL A 1 187 ? -12.700 -5.947 11.199 1.00 97.81 187 VAL A O 1
ATOM 1444 N N . GLU A 1 188 ? -12.917 -8.104 11.786 1.00 97.88 188 GLU A N 1
ATOM 1445 C CA . GLU A 1 188 ? -12.384 -8.675 10.550 1.00 97.88 188 GLU A CA 1
ATOM 1446 C C . GLU A 1 188 ? -13.442 -9.532 9.854 1.00 97.88 188 GLU A C 1
ATOM 1448 O O . GLU A 1 188 ? -14.020 -10.452 10.434 1.00 97.88 188 GLU A O 1
ATOM 1453 N N . ALA A 1 189 ? -13.684 -9.230 8.578 1.00 97.00 189 ALA A N 1
ATOM 1454 C CA . ALA A 1 189 ? -14.720 -9.896 7.797 1.00 97.00 189 ALA A CA 1
ATOM 1455 C C . ALA A 1 189 ? -14.361 -11.348 7.459 1.00 97.00 189 ALA A C 1
ATOM 1457 O O . ALA A 1 189 ? -15.248 -12.191 7.340 1.00 97.00 189 ALA A O 1
ATOM 1458 N N . SER A 1 190 ? -13.074 -11.655 7.292 1.00 96.12 190 SER A N 1
ATOM 1459 C CA . SER A 1 190 ? -12.607 -13.010 7.019 1.00 96.12 190 SER A CA 1
ATOM 1460 C C . SER A 1 190 ? -12.346 -13.809 8.303 1.00 96.12 190 SER A C 1
ATOM 1462 O O . SER A 1 190 ? -12.540 -13.338 9.422 1.00 96.12 190 SER A O 1
ATOM 1464 N N . GLY A 1 191 ? -11.919 -15.063 8.141 1.00 96.69 191 GLY A N 1
ATOM 1465 C CA . GLY A 1 191 ? -11.469 -15.921 9.241 1.00 96.69 191 GLY A CA 1
ATOM 1466 C C . GLY A 1 191 ? -9.973 -15.810 9.554 1.00 96.69 191 GLY A C 1
ATOM 1467 O O . GLY A 1 191 ? -9.449 -16.695 10.223 1.00 96.69 191 GLY A O 1
ATOM 1468 N N . ARG A 1 192 ? -9.258 -14.806 9.021 1.00 96.31 192 ARG A N 1
ATOM 1469 C CA . ARG A 1 192 ? -7.807 -14.646 9.217 1.00 96.31 192 ARG A CA 1
ATOM 1470 C C . ARG A 1 192 ? -7.395 -13.179 9.299 1.00 96.31 192 ARG A C 1
ATOM 1472 O O . ARG A 1 192 ? -8.032 -12.314 8.710 1.00 96.31 192 ARG A O 1
ATOM 1479 N N . ILE A 1 193 ? -6.259 -12.924 9.935 1.00 98.00 193 ILE A N 1
ATOM 1480 C CA . ILE A 1 193 ? -5.555 -11.639 9.838 1.00 98.00 193 ILE A CA 1
ATOM 1481 C C . ILE A 1 193 ? -4.613 -11.607 8.619 1.00 98.00 193 ILE A C 1
ATOM 1483 O O . ILE A 1 193 ? -4.317 -12.636 8.012 1.00 98.00 193 ILE A O 1
ATOM 1487 N N . GLY A 1 194 ? -4.140 -10.416 8.255 1.00 97.25 194 GLY A N 1
ATOM 1488 C CA . GLY A 1 194 ? -3.163 -10.160 7.189 1.00 97.25 194 GLY A CA 1
ATOM 1489 C C . GLY A 1 194 ? -3.749 -9.551 5.915 1.00 97.25 194 GLY A C 1
ATOM 1490 O O . GLY A 1 194 ? -3.063 -8.806 5.210 1.00 97.25 194 GLY A O 1
ATOM 1491 N N . GLY A 1 195 ? -5.040 -9.768 5.643 1.00 96.94 195 GLY A N 1
ATOM 1492 C CA . GLY A 1 195 ? -5.716 -9.205 4.473 1.00 96.94 195 GLY A CA 1
ATOM 1493 C C . GLY A 1 195 ? -5.015 -9.596 3.166 1.00 96.94 195 GLY A C 1
ATOM 1494 O O . GLY A 1 195 ? -4.893 -10.779 2.852 1.00 96.94 195 GLY A O 1
ATOM 1495 N N . ARG A 1 196 ? -4.538 -8.601 2.406 1.00 98.12 196 ARG A N 1
ATOM 1496 C CA . ARG A 1 196 ? -3.805 -8.814 1.143 1.00 98.12 196 ARG A CA 1
ATOM 1497 C C . ARG A 1 196 ? -2.453 -9.508 1.329 1.00 98.12 196 ARG A C 1
ATOM 1499 O O . ARG A 1 196 ? -1.962 -10.087 0.373 1.00 98.12 196 ARG A O 1
ATOM 1506 N N . VAL A 1 197 ? -1.859 -9.481 2.523 1.00 98.25 197 VAL A N 1
ATOM 1507 C CA . VAL A 1 197 ? -0.635 -10.243 2.808 1.00 98.25 197 VAL A CA 1
ATOM 1508 C C . VAL A 1 197 ? -1.022 -11.686 3.098 1.00 98.25 197 VAL A C 1
ATOM 1510 O O . VAL A 1 197 ? -1.473 -12.009 4.199 1.00 98.25 197 VAL A O 1
ATOM 1513 N N . HIS A 1 198 ? -0.895 -12.543 2.088 1.00 97.38 198 HIS A N 1
ATOM 1514 C CA . HIS A 1 198 ? -1.312 -13.931 2.192 1.00 97.38 198 HIS A CA 1
ATOM 1515 C C . HIS A 1 198 ? -0.408 -14.874 1.402 1.00 97.38 198 HIS A C 1
ATOM 1517 O O . HIS A 1 198 ? -0.270 -14.736 0.192 1.00 97.38 198 HIS A O 1
ATOM 1523 N N . THR A 1 199 ? 0.112 -15.877 2.097 1.00 97.94 199 THR A N 1
ATOM 1524 C CA . THR A 1 199 ? 0.793 -17.041 1.547 1.00 97.94 199 THR A CA 1
ATOM 1525 C C . THR A 1 199 ? -0.135 -18.251 1.640 1.00 97.94 199 THR A C 1
ATOM 1527 O O . THR A 1 199 ? -0.657 -18.552 2.717 1.00 97.94 199 THR A O 1
ATOM 1530 N N . ALA A 1 200 ? -0.331 -18.959 0.529 1.00 96.75 200 ALA A N 1
ATOM 1531 C CA . ALA A 1 200 ? -1.041 -20.232 0.488 1.00 96.75 200 ALA A CA 1
ATOM 1532 C C . ALA A 1 200 ? -0.037 -21.392 0.476 1.00 96.75 200 ALA A C 1
ATOM 1534 O O . ALA A 1 200 ? 0.754 -21.512 -0.459 1.00 96.75 200 ALA A O 1
ATOM 1535 N N . TYR A 1 201 ? -0.085 -22.256 1.493 1.00 96.50 201 TYR A N 1
ATOM 1536 C CA . TYR A 1 201 ? 0.687 -23.501 1.529 1.00 96.50 201 TYR A CA 1
ATOM 1537 C C . TYR A 1 201 ? -0.058 -24.591 0.753 1.00 96.50 201 TYR A C 1
ATOM 1539 O O . TYR A 1 201 ? -1.254 -24.816 0.965 1.00 96.50 201 TYR A O 1
ATOM 1547 N N . LEU A 1 202 ? 0.629 -25.230 -0.188 1.00 95.94 202 LEU A N 1
ATOM 1548 C CA . LEU A 1 202 ? 0.030 -26.150 -1.152 1.00 95.94 202 LEU A CA 1
ATOM 1549 C C . LEU A 1 202 ? 0.008 -27.573 -0.591 1.00 95.94 202 LEU A C 1
ATOM 1551 O O . LEU A 1 202 ? 0.830 -27.932 0.237 1.00 95.94 202 LEU A O 1
ATOM 1555 N N . ASN A 1 203 ? -0.944 -28.403 -1.024 1.00 93.81 203 ASN A N 1
ATOM 1556 C CA . ASN A 1 203 ? -1.022 -29.824 -0.644 1.00 93.81 203 ASN A CA 1
ATOM 1557 C C . ASN A 1 203 ? -0.992 -30.116 0.874 1.00 93.81 203 ASN A C 1
ATOM 1559 O O . ASN A 1 203 ? -0.629 -31.216 1.283 1.00 93.81 203 ASN A O 1
ATOM 1563 N N . GLY A 1 204 ? -1.389 -29.154 1.715 1.00 88.69 204 GLY A N 1
ATOM 1564 C CA . GLY A 1 204 ? -1.365 -29.305 3.173 1.00 88.69 204 GLY A CA 1
ATOM 1565 C C . GLY A 1 204 ? 0.039 -29.318 3.785 1.00 88.69 204 GLY A C 1
ATOM 1566 O O . GLY A 1 204 ? 0.193 -29.790 4.909 1.00 88.69 204 GLY A O 1
ATOM 1567 N N . THR A 1 205 ? 1.052 -28.824 3.069 1.00 95.00 205 THR A N 1
ATOM 1568 C CA . THR A 1 205 ? 2.426 -28.766 3.572 1.00 95.00 205 THR A CA 1
ATOM 1569 C C . THR A 1 205 ? 2.602 -27.734 4.677 1.00 95.00 205 THR A C 1
ATOM 1571 O O . THR A 1 205 ? 1.909 -26.714 4.738 1.00 95.00 205 THR A O 1
ATOM 1574 N N . ARG A 1 206 ? 3.602 -27.970 5.520 1.00 92.62 206 ARG A N 1
ATOM 1575 C CA . ARG A 1 206 ? 4.079 -27.039 6.537 1.00 92.62 206 ARG A CA 1
ATOM 1576 C C . ARG A 1 206 ? 4.909 -25.907 5.912 1.00 92.62 206 ARG A C 1
ATOM 1578 O O . ARG A 1 206 ? 5.457 -26.070 4.819 1.00 92.62 206 ARG A O 1
ATOM 1585 N N . PRO A 1 207 ? 5.054 -24.763 6.605 1.00 93.56 207 PRO A N 1
ATOM 1586 C CA . PRO A 1 207 ? 5.812 -23.628 6.078 1.00 93.56 207 PRO A CA 1
ATOM 1587 C C . PRO A 1 207 ? 7.286 -23.927 5.749 1.00 93.56 207 PRO A C 1
ATOM 1589 O O . PRO A 1 207 ? 7.813 -23.410 4.767 1.00 93.56 207 PRO A O 1
ATOM 1592 N N . ASP A 1 208 ? 7.934 -24.797 6.521 1.00 94.38 208 ASP A N 1
ATOM 1593 C CA . ASP A 1 208 ? 9.329 -25.229 6.351 1.00 94.38 208 ASP A CA 1
ATOM 1594 C C . ASP A 1 208 ? 9.523 -26.314 5.277 1.00 94.38 208 ASP A C 1
ATOM 1596 O O . ASP A 1 208 ? 10.650 -26.730 5.020 1.00 94.38 208 ASP A O 1
ATOM 1600 N N . GLU A 1 209 ? 8.449 -26.763 4.624 1.00 96.12 209 GLU A N 1
ATOM 1601 C CA . GLU A 1 209 ? 8.522 -27.625 3.436 1.00 96.12 209 GLU A CA 1
ATOM 1602 C C . GLU A 1 209 ? 8.586 -26.810 2.131 1.00 96.12 209 GLU A C 1
ATOM 1604 O O . GLU A 1 209 ? 8.745 -27.383 1.054 1.00 96.12 209 GLU A O 1
ATOM 1609 N N . TYR A 1 210 ? 8.489 -25.475 2.218 1.00 95.75 210 TYR A N 1
ATOM 1610 C CA . TYR A 1 210 ? 8.699 -24.529 1.112 1.00 95.75 210 TYR A CA 1
ATOM 1611 C C . TYR A 1 210 ? 7.822 -24.762 -0.132 1.00 95.75 210 TYR A C 1
ATOM 1613 O O . TYR A 1 210 ? 8.158 -24.328 -1.233 1.00 95.75 210 TYR A O 1
ATOM 1621 N N . GLN A 1 211 ? 6.663 -25.405 0.034 1.00 96.69 211 GLN A N 1
ATOM 1622 C CA . GLN A 1 211 ? 5.648 -25.542 -1.012 1.00 96.69 211 GLN A CA 1
ATOM 1623 C C . GLN A 1 211 ? 4.535 -24.519 -0.795 1.00 96.69 211 GLN A C 1
ATOM 1625 O O . GLN A 1 211 ? 3.483 -24.813 -0.228 1.00 96.69 211 GLN A O 1
ATOM 1630 N N . TYR A 1 212 ? 4.775 -23.287 -1.232 1.00 96.31 212 TYR A N 1
ATOM 1631 C CA . TYR A 1 212 ? 3.803 -22.212 -1.092 1.00 96.31 212 TYR A CA 1
ATOM 1632 C C . TYR A 1 212 ? 3.788 -21.254 -2.275 1.00 96.31 212 TYR A C 1
ATOM 1634 O O . TYR A 1 212 ? 4.737 -21.173 -3.051 1.00 96.31 212 TYR A O 1
ATOM 1642 N N . GLN A 1 213 ? 2.693 -20.506 -2.378 1.00 96.38 213 GLN A N 1
ATOM 1643 C CA . GLN A 1 213 ? 2.516 -19.417 -3.327 1.00 96.38 213 GLN A CA 1
ATOM 1644 C C . GLN A 1 213 ? 2.092 -18.155 -2.579 1.00 96.38 213 GLN A C 1
ATOM 1646 O O . GLN A 1 213 ? 1.178 -18.183 -1.753 1.00 96.38 213 GLN A O 1
ATOM 1651 N N . GLU A 1 214 ? 2.729 -17.033 -2.899 1.00 97.50 214 GLU A N 1
ATOM 1652 C CA . GLU A 1 214 ? 2.244 -15.729 -2.458 1.00 97.50 214 GLU A CA 1
ATOM 1653 C C . GLU A 1 214 ? 1.000 -15.352 -3.263 1.00 97.50 214 GLU A C 1
ATOM 1655 O O . GLU A 1 214 ? 1.019 -15.329 -4.495 1.00 97.50 214 GLU A O 1
ATOM 1660 N N . MET A 1 215 ? -0.089 -15.072 -2.553 1.00 97.12 215 MET A N 1
ATOM 1661 C CA . MET A 1 215 ? -1.396 -14.694 -3.100 1.00 97.12 215 MET A CA 1
ATOM 1662 C C . MET A 1 215 ? -1.607 -13.172 -3.092 1.00 97.12 215 MET A C 1
ATOM 1664 O O . MET A 1 215 ? -2.685 -12.691 -3.439 1.00 97.12 215 MET A O 1
ATOM 1668 N N . GLY A 1 216 ? -0.596 -12.413 -2.664 1.00 96.62 216 GLY A N 1
ATOM 1669 C CA . GLY A 1 216 ? -0.590 -10.955 -2.646 1.00 96.62 216 GLY A CA 1
ATOM 1670 C C . GLY A 1 216 ? 0.825 -10.410 -2.857 1.00 96.62 216 GLY A C 1
ATOM 1671 O O . GLY A 1 216 ? 1.430 -10.722 -3.881 1.00 96.62 216 GLY A O 1
ATOM 1672 N N . PRO A 1 217 ? 1.378 -9.593 -1.942 1.00 95.88 217 PRO A N 1
ATOM 1673 C CA . PRO A 1 217 ? 2.759 -9.145 -2.064 1.00 95.88 217 PRO A CA 1
ATOM 1674 C C . PRO A 1 217 ? 3.725 -10.323 -1.924 1.00 95.88 217 PRO A C 1
ATOM 1676 O O . PRO A 1 217 ? 3.403 -11.331 -1.302 1.00 95.88 217 PRO A O 1
ATOM 1679 N N . MET A 1 218 ? 4.929 -10.165 -2.473 1.00 95.75 218 MET A N 1
ATOM 1680 C CA . MET A 1 218 ? 5.923 -11.246 -2.540 1.00 95.75 218 MET A CA 1
ATOM 1681 C C . MET A 1 218 ? 7.349 -10.830 -2.158 1.00 95.75 218 MET A C 1
ATOM 1683 O O . MET A 1 218 ? 8.196 -11.686 -1.897 1.00 95.75 218 MET A O 1
ATOM 1687 N N . ARG A 1 219 ? 7.645 -9.525 -2.150 1.00 95.06 219 ARG A N 1
ATOM 1688 C CA . ARG A 1 219 ? 9.006 -9.001 -1.983 1.00 95.06 219 ARG A CA 1
ATOM 1689 C C . ARG A 1 219 ? 9.024 -7.525 -1.597 1.00 95.06 219 ARG A C 1
ATOM 1691 O O . ARG A 1 219 ? 8.055 -6.810 -1.831 1.00 95.06 219 ARG A O 1
ATOM 1698 N N . PHE A 1 220 ? 10.160 -7.094 -1.062 1.00 95.50 220 PHE A N 1
ATOM 1699 C CA . PHE A 1 220 ? 10.454 -5.732 -0.627 1.00 95.50 220 PHE A CA 1
ATOM 1700 C C . PHE A 1 220 ? 11.752 -5.251 -1.291 1.00 95.50 220 PHE A C 1
ATOM 1702 O O . PHE A 1 220 ? 12.769 -5.950 -1.177 1.00 95.50 220 PHE A O 1
ATOM 1709 N N . PRO A 1 221 ? 11.755 -4.098 -1.977 1.00 94.50 221 PRO A N 1
ATOM 1710 C CA . PRO A 1 221 ? 12.976 -3.531 -2.531 1.00 94.50 221 PRO A CA 1
ATOM 1711 C C . PRO A 1 221 ? 13.837 -2.928 -1.410 1.00 94.50 221 PRO A C 1
ATOM 1713 O O . PRO A 1 221 ? 13.328 -2.375 -0.435 1.00 94.50 221 PRO A O 1
ATOM 1716 N N . VAL A 1 222 ? 15.161 -3.058 -1.528 1.00 95.56 222 VAL A N 1
ATOM 1717 C CA . VAL A 1 222 ? 16.126 -2.588 -0.513 1.00 95.56 222 VAL A CA 1
ATOM 1718 C C . VAL A 1 222 ? 17.024 -1.486 -1.055 1.00 95.56 222 VAL A C 1
ATOM 1720 O O . VAL A 1 222 ? 17.284 -0.482 -0.383 1.00 95.56 222 VAL A O 1
ATOM 1723 N N . SER A 1 223 ? 17.559 -1.687 -2.255 1.00 95.06 223 SER A N 1
ATOM 1724 C CA . SER A 1 223 ? 18.443 -0.720 -2.892 1.00 95.06 223 SER A CA 1
ATOM 1725 C C . SER A 1 223 ? 18.544 -0.927 -4.391 1.00 95.06 223 SER A C 1
ATOM 1727 O O . SER A 1 223 ? 18.355 -2.038 -4.886 1.00 95.06 223 SER A O 1
ATOM 1729 N N . ILE A 1 224 ? 18.913 0.149 -5.075 1.00 93.06 224 ILE A N 1
ATOM 1730 C CA . ILE A 1 224 ? 19.278 0.175 -6.489 1.00 93.06 224 ILE A CA 1
ATOM 1731 C C . ILE A 1 224 ? 20.787 0.408 -6.557 1.00 93.06 224 ILE A C 1
ATOM 1733 O O . ILE A 1 224 ? 21.302 1.289 -5.869 1.00 93.06 224 ILE A O 1
ATOM 1737 N N . THR A 1 225 ? 21.494 -0.376 -7.363 1.00 93.31 225 THR A N 1
ATOM 1738 C CA . THR A 1 225 ? 22.914 -0.173 -7.668 1.00 93.31 225 THR A CA 1
ATOM 1739 C C . THR A 1 225 ? 23.028 0.135 -9.149 1.00 93.31 225 THR A C 1
ATOM 1741 O O . THR A 1 225 ? 22.701 -0.714 -9.975 1.00 93.31 225 THR A O 1
ATOM 1744 N N . TYR A 1 226 ? 23.471 1.343 -9.478 1.00 89.06 226 TYR A N 1
ATOM 1745 C CA . TYR A 1 226 ? 23.591 1.777 -10.864 1.00 89.06 226 TYR A CA 1
ATOM 1746 C C . TYR A 1 226 ? 24.813 1.109 -11.512 1.00 89.06 226 TYR A C 1
ATOM 1748 O O . TYR A 1 226 ? 25.915 1.237 -10.974 1.00 89.06 226 TYR A O 1
ATOM 1756 N N . PRO A 1 227 ? 24.659 0.406 -12.647 1.00 86.44 227 PRO A N 1
ATOM 1757 C CA . PRO A 1 227 ? 25.753 -0.353 -13.255 1.00 86.44 227 PRO A CA 1
ATOM 1758 C C . PRO A 1 227 ? 26.897 0.542 -13.750 1.00 86.44 227 PRO A C 1
ATOM 1760 O O . PRO A 1 227 ? 28.058 0.158 -13.636 1.00 86.44 227 PRO A O 1
ATOM 1763 N N . ASP A 1 228 ? 26.585 1.746 -14.237 1.00 89.19 228 ASP A N 1
ATOM 1764 C CA . ASP A 1 228 ? 27.575 2.634 -14.859 1.00 89.19 228 ASP A CA 1
ATOM 1765 C C . ASP A 1 228 ? 28.443 3.378 -13.837 1.00 89.19 228 ASP A C 1
ATOM 1767 O O . ASP A 1 228 ? 29.631 3.607 -14.063 1.00 89.19 228 ASP A O 1
ATOM 1771 N N . THR A 1 229 ? 27.861 3.761 -12.697 1.00 90.88 229 THR A N 1
ATOM 1772 C CA . THR A 1 229 ? 28.550 4.540 -11.651 1.00 90.88 229 THR A CA 1
ATOM 1773 C C . THR A 1 229 ? 28.961 3.695 -10.449 1.00 90.88 229 THR A C 1
ATOM 1775 O O . THR A 1 229 ? 29.760 4.145 -9.627 1.00 90.88 229 THR A O 1
ATOM 1778 N N . ASN A 1 230 ? 28.415 2.481 -10.325 1.00 91.25 230 ASN A N 1
ATOM 1779 C CA . ASN A 1 230 ? 28.512 1.615 -9.151 1.00 91.25 230 ASN A CA 1
ATOM 1780 C C . ASN A 1 230 ? 27.994 2.268 -7.847 1.00 91.25 230 ASN A C 1
ATOM 1782 O O . ASN A 1 230 ? 28.269 1.796 -6.740 1.00 91.25 230 ASN A O 1
ATOM 1786 N N . GLU A 1 231 ? 27.236 3.363 -7.956 1.00 92.94 231 GLU A N 1
ATOM 1787 C CA . GLU A 1 231 ? 26.592 4.026 -6.825 1.00 92.94 231 GLU A CA 1
ATOM 1788 C C . GLU A 1 231 ? 25.394 3.201 -6.343 1.00 92.94 231 GLU A C 1
ATOM 1790 O O . GLU A 1 231 ? 24.632 2.660 -7.144 1.00 92.94 231 GLU A O 1
ATOM 1795 N N . THR A 1 232 ? 25.211 3.103 -5.022 1.00 94.50 232 THR A N 1
ATOM 1796 C CA . THR A 1 232 ? 24.073 2.393 -4.424 1.00 94.50 232 THR A CA 1
ATOM 1797 C C . THR A 1 232 ? 23.133 3.356 -3.711 1.00 94.50 232 THR A C 1
ATOM 1799 O O . THR A 1 232 ? 23.462 3.907 -2.660 1.00 94.50 232 THR A O 1
ATOM 1802 N N . LEU A 1 233 ? 21.918 3.471 -4.235 1.00 93.12 233 LEU A N 1
ATOM 1803 C CA . LEU A 1 233 ? 20.818 4.210 -3.637 1.00 93.12 233 LEU A CA 1
ATOM 1804 C C . LEU A 1 233 ? 20.023 3.301 -2.693 1.00 93.12 233 LEU A C 1
ATOM 1806 O O . LEU A 1 233 ? 19.522 2.248 -3.088 1.00 93.12 233 LEU A O 1
ATOM 1810 N N . LYS A 1 234 ? 19.892 3.702 -1.424 1.00 94.56 234 LYS A N 1
ATOM 1811 C CA . LYS A 1 234 ? 19.058 2.993 -0.442 1.00 94.56 234 LYS A CA 1
ATOM 1812 C C . LYS A 1 234 ? 17.612 3.468 -0.516 1.00 94.56 234 LYS A C 1
ATOM 1814 O O . LYS A 1 234 ? 17.360 4.666 -0.447 1.00 94.56 234 LYS A O 1
ATOM 1819 N N . ILE A 1 235 ? 16.692 2.511 -0.563 1.00 93.25 235 ILE A N 1
ATOM 1820 C CA . ILE A 1 235 ? 15.250 2.747 -0.528 1.00 93.25 235 ILE A CA 1
ATOM 1821 C C . ILE A 1 235 ? 14.818 2.792 0.946 1.00 93.25 235 ILE A C 1
ATOM 1823 O O . ILE A 1 235 ? 15.034 1.836 1.697 1.00 93.25 235 ILE A O 1
ATOM 1827 N N . ASN A 1 236 ? 14.331 3.946 1.412 1.00 91.69 236 ASN A N 1
ATOM 1828 C CA . ASN A 1 236 ? 14.101 4.190 2.841 1.00 91.69 236 ASN A CA 1
ATOM 1829 C C . ASN A 1 236 ? 12.681 3.879 3.317 1.00 91.69 236 ASN A C 1
ATOM 1831 O O . ASN A 1 236 ? 12.512 3.548 4.488 1.00 91.69 236 ASN A O 1
ATOM 1835 N N . ASP A 1 237 ? 11.676 4.001 2.461 1.00 87.50 237 ASP A N 1
ATOM 1836 C CA . ASP A 1 237 ? 10.261 3.821 2.805 1.00 87.50 237 ASP A CA 1
ATOM 1837 C C . ASP A 1 237 ? 9.945 2.386 3.266 1.00 87.50 237 ASP A C 1
ATOM 1839 O O . ASP A 1 237 ? 9.223 2.198 4.246 1.00 87.50 237 ASP A O 1
ATOM 1843 N N . HIS A 1 238 ? 10.586 1.372 2.679 1.00 90.44 238 HIS A N 1
ATOM 1844 C CA . HIS A 1 238 ? 10.433 -0.024 3.109 1.00 90.44 238 HIS A CA 1
ATOM 1845 C C . HIS A 1 238 ? 11.186 -0.386 4.399 1.00 90.44 238 HIS A C 1
ATOM 1847 O O . HIS A 1 238 ? 10.927 -1.444 4.979 1.00 90.44 238 HIS A O 1
ATOM 1853 N N . LYS A 1 239 ? 12.082 0.476 4.910 1.00 92.62 239 LYS A N 1
ATOM 1854 C CA . LYS A 1 239 ? 12.850 0.180 6.137 1.00 92.62 239 LYS A CA 1
ATOM 1855 C C . LYS A 1 239 ? 11.967 -0.037 7.357 1.00 92.62 239 LYS A C 1
ATOM 1857 O O . LYS A 1 239 ? 12.320 -0.841 8.216 1.00 92.62 239 LYS A O 1
ATOM 1862 N N . MET A 1 240 ? 10.814 0.627 7.397 1.00 92.12 240 MET A N 1
ATOM 1863 C CA . MET A 1 240 ? 9.828 0.448 8.460 1.00 92.12 240 MET A CA 1
ATOM 1864 C C . MET A 1 240 ? 9.340 -1.004 8.552 1.00 92.12 240 MET A C 1
ATOM 1866 O O . MET A 1 240 ? 9.100 -1.489 9.650 1.00 92.12 240 MET A O 1
ATOM 1870 N N . VAL A 1 241 ? 9.244 -1.725 7.430 1.00 95.38 241 VAL A N 1
ATOM 1871 C CA . VAL A 1 241 ? 8.823 -3.136 7.424 1.00 95.38 241 VAL A CA 1
ATOM 1872 C C . VAL A 1 241 ? 9.890 -4.030 8.057 1.00 95.38 241 VAL A C 1
ATOM 1874 O O . VAL A 1 241 ? 9.557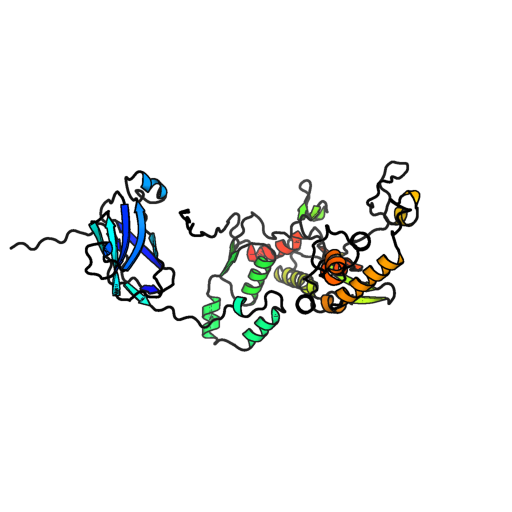 -4.928 8.827 1.00 95.38 241 VAL A O 1
ATOM 1877 N N . PHE A 1 242 ? 11.171 -3.766 7.776 1.00 96.81 242 PHE A N 1
ATOM 1878 C CA . PHE A 1 242 ? 12.279 -4.504 8.389 1.00 96.81 242 PHE A CA 1
ATOM 1879 C C . PHE A 1 242 ? 12.350 -4.245 9.899 1.00 96.81 242 PHE A C 1
ATOM 1881 O O . PHE A 1 242 ? 12.419 -5.187 10.677 1.00 96.81 242 PHE A O 1
ATOM 1888 N N . GLN A 1 243 ? 12.220 -2.982 10.313 1.00 96.31 243 GLN A N 1
ATOM 1889 C CA . GLN A 1 243 ? 12.187 -2.601 11.729 1.00 96.31 243 GLN A CA 1
ATOM 1890 C C . GLN A 1 243 ? 10.988 -3.201 12.470 1.00 96.31 243 GLN A C 1
ATOM 1892 O O . GLN A 1 243 ? 11.123 -3.650 13.603 1.00 96.31 243 GLN A O 1
ATOM 1897 N N . LEU A 1 244 ? 9.815 -3.231 11.835 1.00 96.88 244 LEU A N 1
ATOM 1898 C CA . LEU A 1 244 ? 8.618 -3.838 12.409 1.00 96.88 244 LEU A CA 1
ATOM 1899 C C . LEU A 1 244 ? 8.822 -5.333 12.685 1.00 96.88 244 LEU A C 1
ATOM 1901 O O . LEU A 1 244 ? 8.381 -5.823 13.718 1.00 96.88 244 LEU A O 1
ATOM 1905 N N . ALA A 1 245 ? 9.501 -6.057 11.794 1.00 97.94 245 ALA A N 1
ATOM 1906 C CA . ALA A 1 245 ? 9.825 -7.459 12.037 1.00 97.94 245 ALA A CA 1
ATOM 1907 C C . ALA A 1 245 ? 10.722 -7.639 13.268 1.00 97.94 245 ALA A C 1
ATOM 1909 O O . ALA A 1 245 ? 10.448 -8.523 14.074 1.00 97.94 245 ALA A O 1
ATOM 1910 N N . ASP A 1 246 ? 11.742 -6.791 13.437 1.00 97.88 246 ASP A N 1
ATOM 1911 C CA . ASP A 1 246 ? 12.617 -6.822 14.616 1.00 97.88 246 ASP A CA 1
ATOM 1912 C C . ASP A 1 246 ? 11.806 -6.578 15.899 1.00 97.88 246 ASP A C 1
ATOM 1914 O O . ASP A 1 246 ? 11.867 -7.377 16.831 1.00 97.88 246 ASP A O 1
ATOM 1918 N N . VAL A 1 247 ? 10.944 -5.553 15.903 1.00 97.62 247 VAL A N 1
ATOM 1919 C CA . VAL A 1 247 ? 10.049 -5.240 17.032 1.00 97.62 247 VAL A CA 1
ATOM 1920 C C . VAL A 1 247 ? 9.125 -6.413 17.371 1.00 97.62 247 VAL A C 1
ATOM 1922 O O . VAL A 1 247 ? 8.958 -6.750 18.542 1.00 97.62 247 VAL A O 1
ATOM 1925 N N . LEU A 1 248 ? 8.524 -7.057 16.368 1.00 98.19 248 LEU A N 1
ATOM 1926 C CA . LEU A 1 248 ? 7.628 -8.195 16.587 1.00 98.19 248 LEU A CA 1
ATOM 1927 C C . LEU A 1 248 ? 8.386 -9.447 17.048 1.00 98.19 248 LEU A C 1
ATOM 1929 O O . LEU A 1 248 ? 7.872 -10.200 17.875 1.00 98.19 248 LEU A O 1
ATOM 1933 N N . ASN A 1 249 ? 9.600 -9.675 16.546 1.00 98.44 249 ASN A N 1
ATOM 1934 C CA . ASN A 1 249 ? 10.458 -10.766 17.005 1.00 98.44 249 ASN A CA 1
ATOM 1935 C C . ASN A 1 249 ? 10.826 -10.579 18.484 1.00 98.44 249 ASN A C 1
ATOM 1937 O O . ASN A 1 249 ? 10.662 -11.515 19.270 1.00 98.44 249 ASN A O 1
ATOM 1941 N N . ASP A 1 250 ? 11.231 -9.369 18.876 1.00 97.81 250 ASP A N 1
ATOM 1942 C CA . ASP A 1 250 ? 11.525 -9.011 20.266 1.00 97.81 250 ASP A CA 1
ATOM 1943 C C . ASP A 1 250 ? 10.290 -9.175 21.160 1.00 97.81 250 ASP A C 1
ATOM 1945 O O . ASP A 1 250 ? 10.348 -9.853 22.191 1.00 97.81 250 ASP A O 1
ATOM 1949 N N . GLN A 1 251 ? 9.145 -8.625 20.736 1.00 96.25 251 GLN A N 1
ATOM 1950 C CA . GLN A 1 251 ? 7.869 -8.721 21.453 1.00 96.25 251 GLN A CA 1
ATOM 1951 C C . GLN A 1 251 ? 7.465 -10.178 21.709 1.00 96.25 251 GLN A C 1
ATOM 1953 O O . GLN A 1 251 ? 6.972 -10.512 22.786 1.00 96.25 251 GLN A O 1
ATOM 1958 N N . ASN A 1 252 ? 7.705 -11.062 20.741 1.00 97.88 252 ASN A N 1
ATOM 1959 C CA . ASN A 1 252 ? 7.390 -12.483 20.845 1.00 97.88 252 ASN A CA 1
ATOM 1960 C C . ASN A 1 252 ? 8.524 -13.310 21.474 1.00 97.88 252 ASN A C 1
ATOM 1962 O O . ASN A 1 252 ? 8.515 -14.537 21.362 1.00 97.88 252 ASN A O 1
ATOM 1966 N N . SER A 1 253 ? 9.502 -12.668 22.128 1.00 97.81 253 SER A N 1
ATOM 1967 C CA . SER A 1 253 ? 10.653 -13.327 22.765 1.00 97.81 253 SER A CA 1
ATOM 1968 C C . SER A 1 253 ? 11.408 -14.267 21.818 1.00 97.81 253 SER A C 1
ATOM 1970 O O . SER A 1 253 ? 11.886 -15.323 22.228 1.00 97.81 253 SER A O 1
ATOM 1972 N N . HIS A 1 254 ? 11.485 -13.898 20.537 1.00 96.88 254 HIS A N 1
ATOM 1973 C CA . HIS A 1 254 ? 12.091 -14.689 19.465 1.00 96.88 254 HIS A CA 1
ATOM 1974 C C . HIS A 1 254 ? 11.508 -16.106 19.323 1.00 96.88 254 HIS A C 1
ATOM 1976 O O . HIS A 1 254 ? 12.205 -17.034 18.907 1.00 96.88 254 HIS A O 1
ATOM 1982 N N . ASN A 1 255 ? 10.227 -16.295 19.657 1.00 97.56 255 ASN A N 1
ATOM 1983 C CA . ASN A 1 255 ? 9.554 -17.573 19.460 1.00 97.56 255 ASN A CA 1
ATOM 1984 C C . ASN A 1 255 ? 9.556 -17.951 17.957 1.00 97.56 255 ASN A C 1
ATOM 1986 O O . ASN A 1 255 ? 9.038 -17.179 17.140 1.00 97.56 255 ASN A O 1
ATOM 1990 N N . PRO A 1 256 ? 10.089 -19.131 17.574 1.00 95.50 256 PRO A N 1
ATOM 1991 C CA . PRO A 1 256 ? 10.164 -19.557 16.176 1.00 95.50 256 PRO A CA 1
ATOM 1992 C C . PRO A 1 256 ? 8.796 -19.641 15.485 1.00 95.50 256 PRO A C 1
ATOM 1994 O O . PRO A 1 256 ? 8.717 -19.424 14.276 1.00 95.50 256 PRO A O 1
ATOM 1997 N N . ASP A 1 257 ? 7.705 -19.861 16.220 1.00 94.12 257 ASP A N 1
ATOM 1998 C CA . ASP A 1 257 ? 6.352 -19.925 15.654 1.00 94.12 257 ASP A CA 1
ATOM 1999 C C . ASP A 1 257 ? 5.871 -18.574 15.107 1.00 94.12 257 ASP A C 1
ATOM 2001 O O . ASP A 1 257 ? 5.046 -18.549 14.192 1.00 94.12 257 ASP A O 1
ATOM 2005 N N . TYR A 1 258 ? 6.444 -17.465 15.588 1.00 96.88 258 TYR A N 1
ATOM 2006 C CA . TYR A 1 258 ? 6.104 -16.090 15.196 1.00 96.88 258 TYR A CA 1
ATOM 2007 C C . TYR A 1 258 ? 7.271 -15.332 14.557 1.00 96.88 258 TYR A C 1
ATOM 2009 O O . TYR A 1 258 ? 7.133 -14.156 14.230 1.00 96.88 258 TYR A O 1
ATOM 2017 N N . ALA A 1 259 ? 8.415 -15.992 14.364 1.00 97.12 259 ALA A N 1
ATOM 2018 C CA . ALA A 1 259 ? 9.599 -15.360 13.806 1.00 97.12 259 ALA A CA 1
ATOM 2019 C C . ALA A 1 259 ? 9.357 -14.863 12.372 1.00 97.12 259 ALA A C 1
ATOM 2021 O O . ALA A 1 259 ? 8.911 -15.623 11.499 1.00 97.12 259 ALA A O 1
ATOM 2022 N N . VAL A 1 260 ? 9.721 -13.603 12.138 1.00 98.31 260 VAL A N 1
ATOM 2023 C CA . VAL A 1 260 ? 9.783 -12.958 10.826 1.00 98.31 260 VAL A CA 1
ATOM 2024 C C . VAL A 1 260 ? 11.247 -12.827 10.436 1.00 98.31 260 VAL A C 1
ATOM 2026 O O . VAL A 1 260 ? 11.996 -12.053 11.031 1.00 98.31 260 VAL A O 1
ATOM 2029 N N . LYS A 1 261 ? 11.666 -13.595 9.432 1.00 98.12 261 LYS A N 1
ATOM 2030 C CA . LYS A 1 261 ? 13.056 -13.642 8.977 1.00 98.12 261 LYS A CA 1
ATOM 2031 C C . LYS A 1 261 ? 13.133 -13.273 7.508 1.00 98.12 261 LYS A C 1
ATOM 2033 O O . LYS A 1 261 ? 12.571 -13.965 6.665 1.00 98.12 261 LYS A O 1
ATOM 2038 N N . PHE A 1 262 ? 13.857 -12.205 7.195 1.00 98.25 262 PHE A N 1
ATOM 2039 C CA . PHE A 1 262 ? 14.075 -11.816 5.808 1.00 98.25 262 PHE A CA 1
ATOM 2040 C C . PHE A 1 262 ? 15.172 -12.656 5.157 1.00 98.25 262 PHE A C 1
ATOM 2042 O O . PHE A 1 262 ? 16.256 -12.836 5.712 1.00 98.25 262 PHE A O 1
ATOM 2049 N N . ILE A 1 263 ? 14.897 -13.121 3.945 1.00 97.56 263 ILE A N 1
ATOM 2050 C CA . ILE A 1 263 ? 15.838 -13.816 3.065 1.00 97.56 263 ILE A CA 1
ATOM 2051 C C . ILE A 1 263 ? 15.967 -13.051 1.748 1.00 97.56 263 ILE A C 1
ATOM 2053 O O . ILE A 1 263 ? 15.198 -12.131 1.461 1.00 97.56 263 ILE A O 1
ATOM 2057 N N . GLU A 1 264 ? 16.998 -13.365 0.972 1.00 96.81 264 GLU A N 1
ATOM 2058 C CA . GLU A 1 264 ? 17.173 -12.788 -0.360 1.00 96.81 264 GLU A CA 1
ATOM 2059 C C . GLU A 1 264 ? 16.032 -13.205 -1.296 1.00 96.81 264 GLU A C 1
ATOM 2061 O O . GLU A 1 264 ? 15.625 -14.366 -1.314 1.00 96.81 264 GLU A O 1
ATOM 2066 N N . TRP A 1 265 ? 15.521 -12.245 -2.069 1.00 94.69 265 TRP A N 1
ATOM 2067 C CA . TRP A 1 265 ? 14.604 -12.516 -3.171 1.00 94.69 265 TRP A CA 1
ATOM 2068 C C . TRP A 1 265 ? 15.362 -12.460 -4.499 1.00 94.69 265 TRP A C 1
ATOM 2070 O O . TRP A 1 265 ? 15.982 -11.446 -4.824 1.00 94.69 265 TRP A O 1
ATOM 2080 N N . ILE A 1 266 ? 15.269 -13.529 -5.289 1.00 90.06 266 ILE A N 1
ATOM 2081 C CA . ILE A 1 266 ? 15.887 -13.605 -6.615 1.00 90.06 266 ILE A CA 1
ATOM 2082 C C . ILE A 1 266 ? 14.908 -13.020 -7.637 1.00 90.06 266 ILE A C 1
ATOM 2084 O O . ILE A 1 266 ? 13.942 -13.668 -8.034 1.00 90.06 266 ILE A O 1
ATOM 2088 N N . GLN A 1 267 ? 15.156 -11.776 -8.051 1.00 88.19 267 GLN A N 1
ATOM 2089 C CA . GLN A 1 267 ? 14.283 -11.052 -8.980 1.00 88.19 267 GLN A CA 1
ATOM 2090 C C . GLN A 1 267 ? 14.352 -11.581 -10.412 1.00 88.19 267 GLN A C 1
ATOM 2092 O O . GLN A 1 267 ? 13.330 -11.679 -11.090 1.00 88.19 267 GLN A O 1
ATOM 2097 N N . SER A 1 268 ? 15.556 -11.893 -10.877 1.00 84.12 268 SER A N 1
ATOM 2098 C CA . SER A 1 268 ? 15.818 -12.306 -12.248 1.00 84.12 268 SER A CA 1
ATOM 2099 C C . SER A 1 268 ? 16.866 -13.414 -12.280 1.00 84.12 268 SER A C 1
ATOM 2101 O O . SER A 1 268 ? 17.686 -13.567 -11.376 1.00 84.12 268 SER A O 1
ATOM 2103 N N . SER A 1 269 ? 16.810 -14.230 -13.330 1.00 86.19 269 SER A N 1
ATOM 2104 C CA . SER A 1 269 ? 17.770 -15.298 -13.591 1.00 86.19 269 SER A CA 1
ATOM 2105 C C . SER A 1 269 ? 17.972 -15.427 -15.093 1.00 86.19 269 SER A C 1
ATOM 2107 O O . SER A 1 269 ? 17.007 -15.350 -15.853 1.00 86.19 269 SER A O 1
ATOM 2109 N N . ALA A 1 270 ? 19.208 -15.687 -15.521 1.00 86.50 270 ALA A N 1
ATOM 2110 C CA . ALA A 1 270 ? 19.542 -15.949 -16.925 1.00 86.50 270 ALA A CA 1
ATOM 2111 C C . ALA A 1 270 ? 18.700 -17.090 -17.532 1.00 86.50 270 ALA A C 1
ATOM 2113 O O . ALA A 1 270 ? 18.362 -17.076 -18.718 1.00 86.50 270 ALA A O 1
ATOM 2114 N N . ASN A 1 271 ? 18.318 -18.058 -16.692 1.00 88.44 271 ASN A N 1
ATOM 2115 C CA . ASN A 1 271 ? 17.544 -19.236 -17.074 1.00 88.44 271 ASN A CA 1
ATOM 2116 C C . ASN A 1 271 ? 16.029 -19.053 -16.903 1.00 88.44 271 ASN A C 1
ATOM 2118 O O . ASN A 1 271 ? 15.282 -19.996 -17.170 1.00 88.44 271 ASN A O 1
ATOM 2122 N N . ALA A 1 272 ? 15.564 -17.884 -16.446 1.00 90.19 272 ALA A N 1
ATOM 2123 C CA . ALA A 1 272 ? 14.137 -17.620 -16.304 1.00 90.19 272 ALA A CA 1
ATOM 2124 C C . ALA A 1 272 ? 13.446 -17.767 -17.675 1.00 90.19 272 ALA A C 1
ATOM 2126 O O . ALA A 1 272 ? 13.948 -17.211 -18.657 1.00 90.19 272 ALA A O 1
ATOM 2127 N N . PRO A 1 273 ? 12.331 -18.515 -17.780 1.00 89.25 273 PRO A N 1
ATOM 2128 C CA . PRO A 1 273 ? 11.563 -18.594 -19.017 1.00 89.25 273 PRO A CA 1
ATOM 2129 C C . PRO A 1 273 ? 11.103 -17.201 -19.442 1.00 89.25 273 PRO A C 1
ATOM 2131 O O . PRO A 1 273 ? 10.608 -16.438 -18.614 1.00 89.25 273 PRO A O 1
ATOM 2134 N N . THR A 1 274 ? 11.248 -16.874 -20.724 1.00 87.38 274 THR A N 1
ATOM 2135 C CA . THR A 1 274 ? 10.808 -15.580 -21.258 1.00 87.38 274 THR A CA 1
ATOM 2136 C C . THR A 1 274 ? 9.612 -15.726 -22.193 1.00 87.38 274 THR A C 1
ATOM 2138 O O . THR A 1 274 ? 9.401 -16.778 -22.805 1.00 87.38 274 THR A O 1
ATOM 2141 N N . SER A 1 275 ? 8.814 -14.664 -22.298 1.00 85.56 275 SER A N 1
ATOM 2142 C CA . SER A 1 275 ? 7.674 -14.616 -23.209 1.00 85.56 275 SER A CA 1
ATOM 2143 C C . SER A 1 275 ? 8.177 -14.455 -24.643 1.00 85.56 275 SER A C 1
ATOM 2145 O O . SER A 1 275 ? 8.661 -13.398 -25.035 1.00 85.56 275 SER A O 1
ATOM 2147 N N . THR A 1 276 ? 8.109 -15.537 -25.412 1.00 87.81 276 THR A N 1
ATOM 2148 C CA . THR A 1 276 ? 8.390 -15.565 -26.853 1.00 87.81 276 THR A CA 1
ATOM 2149 C C . THR A 1 276 ? 7.475 -16.588 -27.523 1.00 87.81 276 THR A C 1
ATOM 2151 O O . THR A 1 276 ? 7.083 -17.578 -26.896 1.00 87.81 276 THR A O 1
ATOM 2154 N N . THR A 1 277 ? 7.129 -16.405 -28.798 1.00 90.00 277 THR A N 1
ATOM 2155 C CA . THR A 1 277 ? 6.426 -17.409 -29.615 1.00 90.00 277 THR A CA 1
ATOM 2156 C C . THR A 1 277 ? 7.357 -18.530 -30.074 1.00 90.00 277 THR A C 1
ATOM 2158 O O . THR A 1 277 ? 6.897 -19.589 -30.506 1.00 90.00 277 THR A O 1
ATOM 2161 N N . LYS A 1 278 ? 8.676 -18.337 -29.965 1.00 92.19 278 LYS A N 1
ATOM 2162 C CA . LYS A 1 278 ? 9.683 -19.316 -30.381 1.00 92.19 278 LYS A CA 1
ATOM 2163 C C . LYS A 1 278 ? 9.911 -20.371 -29.300 1.00 92.19 278 LYS A C 1
ATOM 2165 O O . LYS A 1 278 ? 9.741 -20.130 -28.105 1.00 92.19 278 LYS A O 1
ATOM 2170 N N . ARG A 1 279 ? 10.296 -21.576 -29.713 1.00 93.81 279 ARG A N 1
ATOM 2171 C CA . ARG A 1 279 ? 10.609 -22.697 -28.814 1.00 93.81 279 ARG A CA 1
ATOM 2172 C C . ARG A 1 279 ? 11.975 -23.273 -29.147 1.00 93.81 279 ARG A C 1
ATOM 2174 O O . ARG A 1 279 ? 12.440 -23.168 -30.285 1.00 93.81 279 ARG A O 1
ATOM 2181 N N . ARG A 1 280 ? 12.615 -23.886 -28.151 1.00 93.56 280 ARG A N 1
ATOM 2182 C CA . ARG A 1 280 ? 13.786 -24.738 -28.377 1.00 93.56 280 ARG A CA 1
ATOM 2183 C C . ARG A 1 280 ? 13.388 -25.946 -29.248 1.00 93.56 280 ARG A C 1
ATOM 2185 O O . ARG A 1 280 ? 12.203 -26.269 -29.325 1.00 93.56 280 ARG A O 1
ATOM 2192 N N . PRO A 1 281 ? 14.347 -26.641 -29.890 1.00 94.56 281 PRO A N 1
ATOM 2193 C CA . PRO A 1 281 ? 14.047 -27.834 -30.690 1.00 94.56 281 PRO A CA 1
ATOM 2194 C C . PRO A 1 281 ? 13.295 -28.944 -29.937 1.00 94.56 281 PRO A C 1
ATOM 2196 O O . PRO A 1 281 ? 12.583 -29.720 -30.560 1.00 94.56 281 PRO A O 1
ATOM 2199 N N . ASP A 1 282 ? 13.431 -29.005 -28.610 1.00 94.69 282 ASP A N 1
ATOM 2200 C CA . ASP A 1 282 ? 12.726 -29.945 -27.728 1.00 94.69 282 ASP A CA 1
ATOM 2201 C C . ASP A 1 282 ? 11.322 -29.467 -27.296 1.00 94.69 282 ASP A C 1
ATOM 2203 O O . ASP A 1 282 ? 10.655 -30.132 -26.508 1.00 94.69 282 ASP A O 1
ATOM 2207 N N . GLY A 1 283 ? 10.865 -28.313 -27.792 1.00 92.62 283 GLY A N 1
ATOM 2208 C CA . GLY A 1 283 ? 9.568 -27.719 -27.464 1.00 92.62 283 GLY A CA 1
ATOM 2209 C C . GLY A 1 283 ? 9.548 -26.873 -26.187 1.00 92.62 283 GLY A C 1
ATOM 2210 O O . GLY A 1 283 ? 8.519 -26.264 -25.891 1.00 92.62 283 GLY A O 1
ATOM 2211 N N . THR A 1 284 ? 10.653 -26.774 -25.443 1.00 93.06 284 THR A N 1
ATOM 2212 C CA . THR A 1 284 ? 10.710 -25.985 -24.201 1.00 93.06 284 THR A CA 1
ATOM 2213 C C . THR A 1 284 ? 10.834 -24.476 -24.457 1.00 93.06 284 THR A C 1
ATOM 2215 O O . THR A 1 284 ? 11.227 -24.025 -25.541 1.00 93.06 284 THR A O 1
ATOM 2218 N N . ILE A 1 285 ? 10.475 -23.670 -23.449 1.00 93.62 285 ILE A N 1
ATOM 2219 C CA . ILE A 1 285 ? 10.571 -22.202 -23.496 1.00 93.62 285 ILE A CA 1
ATOM 2220 C C . ILE A 1 285 ? 12.040 -21.788 -23.277 1.00 93.62 285 ILE A C 1
ATOM 2222 O O . ILE A 1 285 ? 12.635 -22.222 -22.283 1.00 93.62 285 ILE A O 1
ATOM 2226 N N . PRO A 1 286 ? 12.648 -20.986 -24.176 1.00 93.94 286 PRO A N 1
ATOM 2227 C CA . PRO A 1 286 ? 14.013 -20.493 -23.999 1.00 93.94 286 PRO A CA 1
ATOM 2228 C C . PRO A 1 286 ? 14.134 -19.548 -22.791 1.00 93.94 286 PRO A C 1
ATOM 2230 O O . PRO A 1 286 ? 13.158 -18.930 -22.363 1.00 93.94 286 PRO A O 1
ATOM 2233 N N . GLY A 1 287 ? 15.345 -19.447 -22.238 1.00 93.38 287 GLY A N 1
ATOM 2234 C CA . GLY A 1 287 ? 15.643 -18.525 -21.136 1.00 93.38 287 GLY A CA 1
ATOM 2235 C C . GLY A 1 287 ? 15.868 -17.086 -21.612 1.00 93.38 287 GLY A C 1
ATOM 2236 O O . GLY A 1 287 ? 16.141 -16.869 -22.795 1.00 93.38 287 GLY A O 1
ATOM 2237 N N . VAL A 1 288 ? 15.815 -16.113 -20.695 1.00 90.69 288 VAL A N 1
ATOM 2238 C CA . VAL A 1 288 ? 16.056 -14.681 -20.977 1.00 90.69 288 VAL A CA 1
ATOM 2239 C C . VAL A 1 288 ? 17.353 -14.457 -21.764 1.00 90.69 288 VAL A C 1
ATOM 2241 O O . VAL A 1 288 ? 17.312 -13.878 -22.849 1.00 90.69 288 VAL A O 1
ATOM 2244 N N . THR A 1 289 ? 18.486 -14.969 -21.275 1.00 91.00 289 THR A N 1
ATOM 2245 C CA . THR A 1 289 ? 19.793 -14.779 -21.933 1.00 91.00 289 THR A CA 1
ATOM 2246 C C . THR A 1 289 ? 19.844 -15.455 -23.303 1.00 91.00 289 THR A C 1
ATOM 2248 O O . THR A 1 289 ? 20.389 -14.909 -24.256 1.00 91.00 289 THR A O 1
ATOM 2251 N N . GLU A 1 290 ? 19.208 -16.620 -23.460 1.00 92.00 290 GLU A N 1
ATOM 2252 C CA . GLU A 1 290 ? 19.174 -17.291 -24.761 1.00 92.00 290 GLU A CA 1
ATOM 2253 C C . GLU A 1 290 ? 18.402 -16.506 -25.817 1.00 92.00 290 GLU A C 1
ATOM 2255 O O . GLU A 1 290 ? 18.772 -16.566 -26.988 1.00 92.00 290 GLU A O 1
ATOM 2260 N N . VAL A 1 291 ? 17.331 -15.812 -25.429 1.00 90.94 291 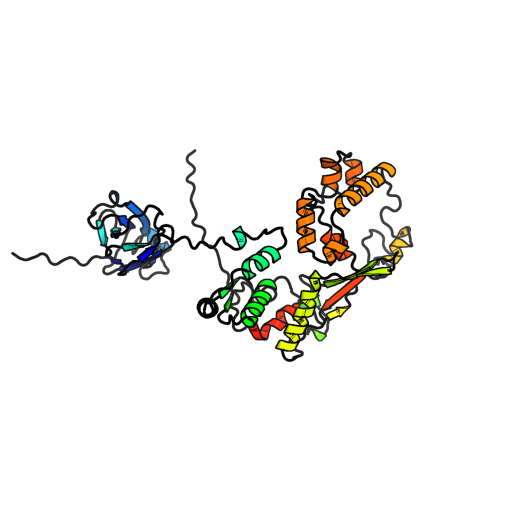VAL A N 1
ATOM 2261 C CA . VAL A 1 291 ? 16.574 -14.951 -26.344 1.00 90.94 291 VAL A CA 1
ATOM 2262 C C . VAL A 1 291 ? 17.359 -13.691 -26.685 1.00 90.94 291 VAL A C 1
ATOM 2264 O O . VAL A 1 291 ? 17.382 -13.303 -27.849 1.00 90.94 291 VAL A O 1
ATOM 2267 N N . GLN A 1 292 ? 18.054 -13.089 -25.719 1.00 88.00 292 GLN A N 1
ATOM 2268 C CA . GLN A 1 292 ? 18.912 -11.926 -25.968 1.00 88.00 292 GLN A CA 1
ATOM 2269 C C . GLN A 1 292 ? 20.045 -12.249 -26.955 1.00 88.00 292 GLN A C 1
ATOM 2271 O O . GLN A 1 292 ? 20.223 -11.531 -27.936 1.00 88.00 292 GLN A O 1
ATOM 2276 N N . ASP A 1 293 ? 20.739 -13.372 -26.764 1.00 90.12 293 ASP A N 1
ATOM 2277 C CA . ASP A 1 293 ? 21.936 -13.709 -27.546 1.00 90.12 293 ASP A CA 1
ATOM 2278 C C . ASP A 1 293 ? 21.633 -14.361 -28.904 1.00 90.12 293 ASP A C 1
ATOM 2280 O O . ASP A 1 293 ? 22.482 -14.378 -29.800 1.00 90.12 293 ASP A O 1
ATOM 2284 N N . LYS A 1 294 ? 20.452 -14.976 -29.066 1.00 90.56 294 LYS A N 1
ATOM 2285 C CA . LYS A 1 294 ? 20.125 -15.793 -30.247 1.00 90.56 294 LYS A CA 1
ATOM 2286 C C . LYS A 1 294 ? 18.890 -15.233 -30.964 1.00 90.56 294 LYS A C 1
ATOM 2288 O O . LYS A 1 294 ? 17.768 -15.596 -30.602 1.00 90.56 294 LYS A O 1
ATOM 2293 N N . PRO A 1 295 ? 19.064 -14.498 -32.082 1.00 87.94 295 PRO A N 1
ATOM 2294 C CA . PRO A 1 295 ? 17.958 -13.902 -32.841 1.00 87.94 295 PRO A CA 1
ATOM 2295 C C . PRO A 1 295 ? 16.840 -14.880 -33.237 1.00 87.94 295 PRO A C 1
ATOM 2297 O O . PRO A 1 295 ? 15.676 -14.504 -33.301 1.00 87.94 295 PRO A O 1
ATOM 2300 N N . ARG A 1 296 ? 17.155 -16.170 -33.437 1.00 89.12 296 ARG A N 1
ATOM 2301 C CA . ARG A 1 296 ? 16.160 -17.220 -33.749 1.00 89.12 296 ARG A CA 1
ATOM 2302 C C . ARG A 1 296 ? 15.067 -17.409 -32.689 1.00 89.12 296 ARG A C 1
ATOM 2304 O O . ARG A 1 296 ? 14.056 -18.038 -32.990 1.00 89.12 296 ARG A O 1
ATOM 2311 N N . TYR A 1 297 ? 15.293 -16.947 -31.459 1.00 90.50 297 TYR A N 1
ATOM 2312 C CA . TYR A 1 297 ? 14.333 -17.052 -30.361 1.00 90.50 297 TYR A CA 1
ATOM 2313 C C . TYR A 1 297 ? 13.634 -15.727 -30.032 1.00 90.50 297 TYR A C 1
ATOM 2315 O O . TYR A 1 297 ? 12.757 -15.708 -29.170 1.00 90.50 297 TYR A O 1
ATOM 2323 N N . GLN A 1 298 ? 13.985 -14.643 -30.724 1.00 87.38 298 GLN A N 1
ATOM 2324 C CA . GLN A 1 298 ? 13.337 -13.347 -30.574 1.00 87.38 298 GLN A CA 1
ATOM 2325 C C . GLN A 1 298 ? 12.060 -13.303 -31.411 1.00 87.38 298 GLN A C 1
ATOM 2327 O O . GLN A 1 298 ? 12.026 -13.746 -32.566 1.00 87.38 298 GLN A O 1
ATOM 2332 N N . ASP A 1 299 ? 11.003 -12.749 -30.829 1.00 82.31 299 ASP A N 1
ATOM 2333 C CA . ASP A 1 299 ? 9.856 -12.305 -31.607 1.00 82.31 299 ASP A CA 1
ATOM 2334 C C . ASP A 1 299 ? 10.175 -10.957 -32.242 1.00 82.31 299 ASP A C 1
ATOM 2336 O O . ASP A 1 299 ? 10.871 -10.136 -31.654 1.00 82.31 299 ASP A O 1
ATOM 2340 N N . ASN A 1 300 ? 9.671 -10.734 -33.456 1.00 76.38 300 ASN A N 1
ATOM 2341 C CA . ASN A 1 300 ? 9.781 -9.448 -34.142 1.00 76.38 300 ASN A CA 1
ATOM 2342 C C . ASN A 1 300 ? 11.221 -8.907 -34.263 1.00 76.38 300 ASN A C 1
ATOM 2344 O O . ASN A 1 300 ? 11.426 -7.701 -34.203 1.00 76.38 300 ASN A O 1
ATOM 2348 N N . ALA A 1 301 ? 12.213 -9.774 -34.503 1.00 71.38 301 ALA A N 1
ATOM 2349 C CA . ALA A 1 301 ? 13.631 -9.392 -34.619 1.00 71.38 301 ALA A CA 1
ATOM 2350 C C . ALA A 1 301 ? 13.928 -8.280 -35.656 1.00 71.38 301 ALA A C 1
ATOM 2352 O O . ALA A 1 301 ? 14.991 -7.671 -35.619 1.00 71.38 301 ALA A O 1
ATOM 2353 N N . ASN A 1 302 ? 12.987 -8.009 -36.569 1.00 74.62 302 ASN A N 1
ATOM 2354 C CA . ASN A 1 302 ? 13.079 -6.972 -37.598 1.00 74.62 302 ASN A CA 1
ATOM 2355 C C . ASN A 1 302 ? 12.089 -5.808 -37.380 1.00 74.62 302 ASN A C 1
ATOM 2357 O O . ASN A 1 302 ? 11.806 -5.078 -38.330 1.00 74.62 302 ASN A O 1
ATOM 2361 N N . LEU A 1 303 ? 11.497 -5.656 -36.189 1.00 76.62 303 LEU A N 1
ATOM 2362 C CA . LEU A 1 303 ? 10.633 -4.511 -35.895 1.00 76.62 303 LEU A CA 1
ATOM 2363 C C . LEU A 1 303 ? 11.479 -3.232 -35.911 1.00 76.62 303 LEU A C 1
ATOM 2365 O O . LEU A 1 303 ? 12.499 -3.148 -35.233 1.00 76.62 303 LEU A O 1
ATOM 2369 N N . THR A 1 304 ? 11.053 -2.233 -36.676 1.00 83.06 304 THR A N 1
ATOM 2370 C CA . THR A 1 304 ? 11.729 -0.934 -36.756 1.00 83.06 304 THR A CA 1
ATOM 2371 C C . THR A 1 304 ? 10.725 0.191 -36.571 1.00 83.06 304 THR A C 1
ATOM 2373 O O . THR A 1 304 ? 9.575 0.077 -37.000 1.00 83.06 304 THR A O 1
ATOM 2376 N N . TYR A 1 305 ? 11.168 1.305 -35.991 1.00 88.81 305 TYR A N 1
ATOM 2377 C CA . TYR A 1 305 ? 10.351 2.513 -35.903 1.00 88.81 305 TYR A CA 1
ATOM 2378 C C . TYR A 1 305 ? 9.990 3.052 -37.286 1.00 88.81 305 TYR A C 1
ATOM 2380 O O . TYR A 1 305 ? 10.773 2.951 -38.231 1.00 88.81 305 TYR A O 1
ATOM 2388 N N . SER A 1 306 ? 8.808 3.664 -37.395 1.00 90.81 306 SER A N 1
ATOM 2389 C CA . SER A 1 306 ? 8.384 4.307 -38.647 1.00 90.81 306 SER A CA 1
ATOM 2390 C C . SER A 1 306 ? 9.247 5.535 -38.953 1.00 90.81 306 SER A C 1
ATOM 2392 O O . SER A 1 306 ? 9.551 5.823 -40.109 1.00 90.81 306 SER A O 1
ATOM 2394 N N . ASN A 1 307 ? 9.695 6.217 -37.898 1.00 94.44 307 ASN A N 1
ATOM 2395 C CA . ASN A 1 307 ? 10.686 7.279 -37.924 1.00 94.44 307 ASN A CA 1
ATOM 2396 C C . ASN A 1 307 ? 11.490 7.229 -36.618 1.00 94.44 307 ASN A C 1
ATOM 2398 O O . ASN A 1 307 ? 11.019 7.682 -35.578 1.00 94.44 307 ASN A O 1
ATOM 2402 N N . ALA A 1 308 ? 12.698 6.664 -36.672 1.00 93.62 308 ALA A N 1
ATOM 2403 C CA . ALA A 1 308 ? 13.524 6.461 -35.484 1.00 93.62 308 ALA A CA 1
ATOM 2404 C C . ALA A 1 308 ? 13.879 7.777 -34.776 1.00 93.62 308 ALA A C 1
ATOM 2406 O O . ALA A 1 308 ? 13.795 7.850 -33.557 1.00 93.62 308 ALA A O 1
ATOM 2407 N N . THR A 1 309 ? 14.220 8.828 -35.527 1.00 96.00 309 THR A N 1
ATOM 2408 C CA . THR A 1 309 ? 14.559 10.137 -34.951 1.00 96.00 309 THR A CA 1
ATOM 2409 C C . THR A 1 309 ? 13.387 10.719 -34.170 1.00 96.00 309 THR A C 1
ATOM 2411 O O . THR A 1 309 ? 13.566 11.104 -33.021 1.00 96.00 309 THR A O 1
ATOM 2414 N N . ALA A 1 310 ? 12.184 10.715 -34.752 1.00 95.81 310 ALA A N 1
ATOM 2415 C CA . ALA A 1 310 ? 10.998 11.253 -34.087 1.00 95.81 310 ALA A CA 1
ATOM 2416 C C . ALA A 1 310 ? 10.627 10.466 -32.820 1.00 95.81 310 ALA A C 1
ATOM 2418 O O . ALA A 1 310 ? 10.209 11.067 -31.835 1.00 95.81 310 ALA A O 1
ATOM 2419 N N . VAL A 1 311 ? 10.795 9.138 -32.833 1.00 95.88 311 VAL A N 1
ATOM 2420 C CA . VAL A 1 311 ? 10.570 8.298 -31.648 1.00 95.88 311 VAL A CA 1
ATOM 2421 C C . VAL A 1 311 ? 11.592 8.621 -30.556 1.00 95.88 311 VAL A C 1
ATOM 2423 O O . VAL A 1 311 ? 11.192 8.890 -29.431 1.00 95.88 311 VAL A O 1
ATOM 2426 N N . TYR A 1 312 ? 12.888 8.695 -30.876 1.00 95.56 312 TYR A N 1
ATOM 2427 C CA . TYR A 1 312 ? 13.914 9.037 -29.883 1.00 95.56 312 TYR A CA 1
ATOM 2428 C C . TYR A 1 312 ? 13.741 10.445 -29.299 1.00 95.56 312 TYR A C 1
ATOM 2430 O O . TYR A 1 312 ? 13.923 10.637 -28.099 1.00 95.56 312 TYR A O 1
ATOM 2438 N N . GLU A 1 313 ? 13.368 11.428 -30.121 1.00 96.75 313 GLU A N 1
ATOM 2439 C CA . GLU A 1 313 ? 13.060 12.783 -29.650 1.00 96.75 313 GLU A CA 1
ATOM 2440 C C . GLU A 1 313 ? 11.832 12.802 -28.728 1.00 96.75 313 GLU A C 1
ATOM 2442 O O . GLU A 1 313 ? 11.838 13.512 -27.722 1.00 96.75 313 GLU A O 1
ATOM 2447 N N . ALA A 1 314 ? 10.802 12.009 -29.039 1.00 97.00 314 ALA A N 1
ATOM 2448 C CA . ALA A 1 314 ? 9.610 11.869 -28.209 1.00 97.00 314 ALA A CA 1
ATOM 2449 C C . ALA A 1 314 ? 9.930 11.213 -26.855 1.00 97.00 314 ALA A C 1
ATOM 2451 O O . ALA A 1 314 ? 9.578 11.779 -25.821 1.00 97.00 314 ALA A O 1
ATOM 2452 N N . THR A 1 315 ? 10.660 10.092 -26.850 1.00 95.75 315 THR A N 1
ATOM 2453 C CA . THR A 1 315 ? 11.124 9.424 -25.622 1.00 95.75 315 THR A CA 1
ATOM 2454 C C . THR A 1 315 ? 11.939 10.380 -24.752 1.00 95.75 315 THR A C 1
ATOM 2456 O O . THR A 1 315 ? 11.613 10.579 -23.586 1.00 95.75 315 THR A O 1
ATOM 2459 N N . ALA A 1 316 ? 12.927 11.075 -25.326 1.00 96.75 316 ALA A N 1
ATOM 2460 C CA . ALA A 1 316 ? 13.748 12.030 -24.579 1.00 96.75 316 ALA A CA 1
ATOM 2461 C C . ALA A 1 316 ? 12.932 13.213 -24.022 1.00 96.75 316 ALA A C 1
ATOM 2463 O O . ALA A 1 316 ? 13.235 13.737 -22.946 1.00 96.75 316 ALA A O 1
ATOM 2464 N N . ALA A 1 317 ? 11.899 13.662 -24.744 1.00 96.19 317 ALA A N 1
ATOM 2465 C CA . ALA A 1 317 ? 11.005 14.713 -24.267 1.00 96.19 317 ALA A CA 1
ATOM 2466 C C . ALA A 1 317 ? 10.170 14.254 -23.063 1.00 96.19 317 ALA A C 1
ATOM 2468 O O . ALA A 1 317 ? 10.026 15.024 -22.109 1.00 96.19 317 ALA A O 1
ATOM 2469 N N . TYR A 1 318 ? 9.662 13.017 -23.087 1.00 95.31 318 TYR A N 1
ATOM 2470 C CA . TYR A 1 318 ? 8.971 12.425 -21.944 1.00 95.31 318 TYR A CA 1
ATOM 2471 C C . TYR A 1 318 ? 9.913 12.221 -20.758 1.00 95.31 318 TYR A C 1
ATOM 2473 O O . TYR A 1 318 ? 9.624 12.748 -19.690 1.00 95.31 318 TYR A O 1
ATOM 2481 N N . GLU A 1 319 ? 11.065 11.568 -20.945 1.00 93.31 319 GLU A N 1
ATOM 2482 C CA . GLU A 1 319 ? 12.059 11.338 -19.884 1.00 93.31 319 GLU A CA 1
ATOM 2483 C C . GLU A 1 319 ? 12.460 12.645 -19.191 1.00 93.31 319 GLU A C 1
ATOM 2485 O O . GLU A 1 319 ? 12.508 12.742 -17.965 1.00 93.31 319 GLU A O 1
ATOM 2490 N N . LYS A 1 320 ? 12.685 13.710 -19.968 1.00 94.19 320 LYS A N 1
ATOM 2491 C CA . LYS A 1 320 ? 12.983 15.034 -19.418 1.00 94.19 320 LYS A CA 1
ATOM 2492 C C . LYS A 1 320 ? 11.845 15.566 -18.543 1.00 94.19 320 LYS A C 1
ATOM 2494 O O . LYS A 1 320 ? 12.119 16.186 -17.517 1.00 94.19 320 LYS A O 1
ATOM 2499 N N . TRP A 1 321 ? 10.591 15.370 -18.940 1.00 94.12 321 TRP A N 1
ATOM 2500 C CA . TRP A 1 321 ? 9.432 15.826 -18.176 1.00 94.12 321 TRP A CA 1
ATOM 2501 C C . TRP A 1 321 ? 9.164 14.953 -16.945 1.00 94.12 321 TRP A C 1
ATOM 2503 O O . TRP A 1 321 ? 8.971 15.496 -15.860 1.00 94.12 321 TRP A O 1
ATOM 2513 N N . SER A 1 322 ? 9.224 13.629 -17.072 1.00 91.62 322 SER A N 1
ATOM 2514 C CA . SER A 1 322 ? 8.997 12.695 -15.967 1.00 91.62 322 SER A CA 1
ATOM 2515 C C . SER A 1 322 ? 10.119 12.744 -14.918 1.00 91.62 322 SER A C 1
ATOM 2517 O O . SER A 1 322 ? 9.856 12.607 -13.725 1.00 91.62 322 SER A O 1
ATOM 2519 N N . SER A 1 323 ? 11.349 13.106 -15.311 1.00 90.38 323 SER A N 1
ATOM 2520 C CA . SER A 1 323 ? 12.498 13.290 -14.401 1.00 90.38 323 SER A CA 1
ATOM 2521 C C . SER A 1 323 ? 12.408 14.484 -13.435 1.00 90.38 323 SER A C 1
ATOM 2523 O O . SER A 1 323 ? 13.316 14.699 -12.628 1.00 90.38 323 SER A O 1
ATOM 2525 N N . LYS A 1 324 ? 11.323 15.272 -13.473 1.00 90.06 324 LYS A N 1
ATOM 2526 C CA . LYS A 1 324 ? 11.080 16.364 -12.510 1.00 90.06 324 LYS A CA 1
ATOM 2527 C C . LYS A 1 324 ? 11.081 15.879 -11.056 1.00 90.06 324 LYS A C 1
ATOM 2529 O O . LYS A 1 324 ? 11.388 16.653 -10.143 1.00 90.06 324 LYS A O 1
ATOM 2534 N N . VAL A 1 325 ? 10.773 14.602 -10.838 1.00 89.50 325 VAL A N 1
ATOM 2535 C CA . VAL A 1 325 ? 10.978 13.905 -9.569 1.00 89.50 325 VAL A CA 1
ATOM 2536 C C . VAL A 1 325 ? 11.957 12.763 -9.797 1.00 89.50 325 VAL A C 1
ATOM 2538 O O . VAL A 1 325 ? 11.709 11.865 -10.592 1.00 89.50 325 VAL A O 1
ATOM 2541 N N . SER A 1 326 ? 13.086 12.795 -9.093 1.00 89.44 326 SER A N 1
ATOM 2542 C CA . SER A 1 326 ? 14.124 11.776 -9.240 1.00 89.44 326 SER A CA 1
ATOM 2543 C C . SER A 1 326 ? 13.873 10.546 -8.364 1.00 89.44 326 SER A C 1
ATOM 2545 O O . SER A 1 326 ? 13.297 10.625 -7.275 1.00 89.44 326 SER A O 1
ATOM 2547 N N . ILE A 1 327 ? 14.430 9.406 -8.780 1.00 87.19 327 ILE A N 1
ATOM 2548 C CA . ILE A 1 327 ? 14.463 8.169 -7.983 1.00 87.19 327 ILE A CA 1
ATOM 2549 C C . ILE A 1 327 ? 15.118 8.406 -6.623 1.00 87.19 327 ILE A C 1
ATOM 2551 O O . ILE A 1 327 ? 14.652 7.902 -5.605 1.00 87.19 327 ILE A O 1
ATOM 2555 N N . ALA A 1 328 ? 16.181 9.213 -6.583 1.00 90.06 328 ALA A N 1
ATOM 2556 C CA . ALA A 1 328 ? 16.868 9.557 -5.345 1.00 90.06 328 ALA A CA 1
ATOM 2557 C C . ALA A 1 328 ? 15.955 10.308 -4.362 1.00 90.06 328 ALA A C 1
ATOM 2559 O O . ALA A 1 328 ? 15.996 10.040 -3.159 1.00 90.06 328 ALA A O 1
ATOM 2560 N N . GLU A 1 329 ? 15.102 11.213 -4.853 1.00 91.50 329 GLU A N 1
ATOM 2561 C CA . GLU A 1 329 ? 14.089 11.883 -4.032 1.00 91.50 329 GLU A CA 1
ATOM 2562 C C . GLU A 1 329 ? 13.038 10.891 -3.519 1.00 91.50 329 GLU A C 1
ATOM 2564 O O . GLU A 1 329 ? 12.758 10.886 -2.316 1.00 91.50 329 GLU A O 1
ATOM 2569 N N . MET A 1 330 ? 12.524 10.010 -4.388 1.00 90.50 330 MET A N 1
ATOM 2570 C CA . MET A 1 330 ? 11.549 8.975 -4.017 1.00 90.50 330 MET A CA 1
ATOM 2571 C C . MET A 1 330 ? 12.105 8.011 -2.965 1.00 90.50 330 MET A C 1
ATOM 2573 O O . MET A 1 330 ? 11.491 7.804 -1.921 1.00 90.50 330 MET A O 1
ATOM 2577 N N . ALA A 1 331 ? 13.296 7.458 -3.197 1.00 91.00 331 ALA A N 1
ATOM 2578 C CA . ALA A 1 331 ? 13.969 6.540 -2.284 1.00 91.00 331 ALA A CA 1
ATOM 2579 C C . ALA A 1 331 ? 14.316 7.202 -0.942 1.00 91.00 331 ALA A C 1
ATOM 2581 O O . ALA A 1 331 ? 14.337 6.538 0.096 1.00 91.00 331 ALA A O 1
ATOM 2582 N N . LYS A 1 332 ? 14.572 8.519 -0.937 1.00 90.56 332 LYS A N 1
ATOM 2583 C CA . LYS A 1 332 ? 14.828 9.282 0.288 1.00 90.56 332 LYS A CA 1
ATOM 2584 C C . LYS A 1 332 ? 13.553 9.507 1.097 1.00 90.56 332 LYS A C 1
ATOM 2586 O O . LYS A 1 332 ? 13.591 9.308 2.313 1.00 90.56 332 LYS A O 1
ATOM 2591 N N . ASN A 1 333 ? 12.476 9.966 0.455 1.00 88.56 333 ASN A N 1
ATOM 2592 C CA . ASN A 1 333 ? 11.177 10.227 1.075 1.00 88.56 333 ASN A CA 1
ATOM 2593 C C . ASN A 1 333 ? 10.058 10.231 0.016 1.00 88.56 333 ASN A C 1
ATOM 2595 O O . ASN A 1 333 ? 9.771 11.267 -0.588 1.00 88.56 333 ASN A O 1
ATOM 2599 N N . VAL A 1 334 ? 9.396 9.083 -0.148 1.00 88.19 334 VAL A N 1
ATOM 2600 C CA . VAL A 1 334 ? 8.343 8.880 -1.154 1.00 88.19 334 VAL A CA 1
ATOM 2601 C C . VAL A 1 334 ? 7.171 9.849 -1.003 1.00 88.19 334 VAL A C 1
ATOM 2603 O O . VAL A 1 334 ? 6.665 10.338 -2.002 1.00 88.19 334 VAL A O 1
ATOM 2606 N N . TYR A 1 335 ? 6.785 10.216 0.220 1.00 85.56 335 TYR A N 1
ATOM 2607 C CA . TYR A 1 335 ? 5.648 11.112 0.455 1.00 85.56 335 TYR A CA 1
ATOM 2608 C C . TYR A 1 335 ? 5.922 12.540 -0.029 1.00 85.56 335 TYR A C 1
ATOM 2610 O O . TYR A 1 335 ? 5.075 13.170 -0.656 1.00 85.56 335 TYR A O 1
ATOM 2618 N N . ARG A 1 336 ? 7.134 13.058 0.220 1.00 85.44 336 ARG A N 1
ATOM 2619 C CA . ARG A 1 336 ? 7.543 14.368 -0.314 1.00 85.44 336 ARG A CA 1
ATOM 2620 C C . ARG A 1 336 ? 7.699 14.333 -1.831 1.00 85.44 336 ARG A C 1
ATOM 2622 O O . ARG A 1 336 ? 7.338 15.299 -2.495 1.00 85.44 336 ARG A O 1
ATOM 2629 N N . ALA A 1 337 ? 8.232 13.235 -2.361 1.00 89.75 337 ALA A N 1
ATOM 2630 C CA . ALA A 1 337 ? 8.374 13.042 -3.797 1.00 89.75 337 ALA A CA 1
ATOM 2631 C C . ALA A 1 337 ? 7.007 12.958 -4.499 1.00 89.75 337 ALA A C 1
ATOM 2633 O O . ALA A 1 337 ? 6.828 13.593 -5.530 1.00 89.75 337 ALA A O 1
ATOM 2634 N N . HIS A 1 338 ? 6.034 12.265 -3.900 1.00 89.88 338 HIS A N 1
ATOM 2635 C CA . HIS A 1 338 ? 4.655 12.184 -4.380 1.00 89.88 338 HIS A CA 1
ATOM 2636 C C . HIS A 1 338 ? 4.005 13.566 -4.443 1.00 89.88 338 HIS A C 1
ATOM 2638 O O . HIS A 1 338 ? 3.509 13.960 -5.492 1.00 89.88 338 HIS A O 1
ATOM 2644 N N . LYS A 1 339 ? 4.092 14.358 -3.365 1.00 86.19 339 LYS A N 1
ATOM 2645 C CA . LYS A 1 339 ? 3.552 15.725 -3.370 1.00 86.19 339 LYS A CA 1
ATOM 2646 C C . LYS A 1 339 ? 4.165 16.585 -4.474 1.00 86.19 339 LYS A C 1
ATOM 2648 O O . LYS A 1 339 ? 3.449 17.267 -5.197 1.00 86.19 339 LYS A O 1
ATOM 2653 N N . LYS A 1 340 ? 5.493 16.520 -4.625 1.00 88.31 340 LYS A N 1
ATOM 2654 C CA . LYS A 1 340 ? 6.199 17.215 -5.707 1.00 88.31 340 LYS A CA 1
ATOM 2655 C C . LYS A 1 340 ? 5.714 16.739 -7.079 1.00 88.31 340 LYS A C 1
ATOM 2657 O O . LYS A 1 340 ? 5.526 17.565 -7.956 1.00 88.31 340 LYS A O 1
ATOM 2662 N N . ALA A 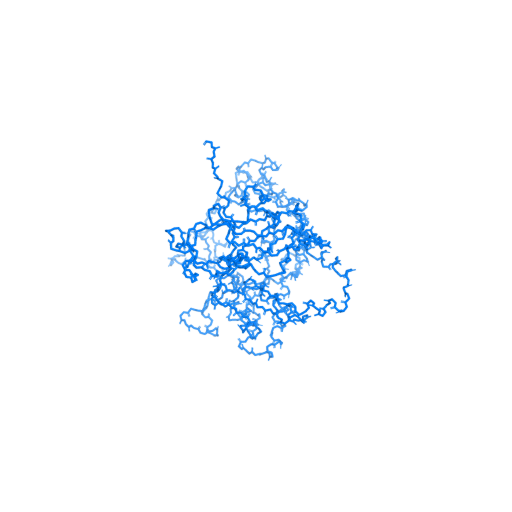1 341 ? 5.494 15.439 -7.266 1.00 90.00 341 ALA A N 1
ATOM 2663 C CA . ALA A 1 341 ? 4.995 14.881 -8.521 1.00 90.00 341 ALA A CA 1
ATOM 2664 C C . ALA A 1 341 ? 3.595 15.399 -8.874 1.00 90.00 341 ALA A C 1
ATOM 2666 O O . ALA A 1 341 ? 3.370 15.767 -10.025 1.00 90.00 341 ALA A O 1
ATOM 2667 N N . VAL A 1 342 ? 2.694 15.483 -7.891 1.00 87.75 342 VAL A N 1
ATOM 2668 C CA . VAL A 1 342 ? 1.371 16.106 -8.056 1.00 87.75 342 VAL A CA 1
ATOM 2669 C C . VAL A 1 342 ? 1.518 17.577 -8.462 1.00 87.75 342 VAL A C 1
ATOM 2671 O O . VAL A 1 342 ? 0.977 17.979 -9.486 1.00 87.75 342 VAL A O 1
ATOM 2674 N N . ASP A 1 343 ? 2.323 18.361 -7.735 1.00 87.50 343 ASP A N 1
ATOM 2675 C CA . ASP A 1 343 ? 2.535 19.793 -8.026 1.00 87.50 343 ASP A CA 1
ATOM 2676 C C . ASP A 1 343 ? 3.167 20.049 -9.404 1.00 87.50 343 ASP A C 1
ATOM 2678 O O . ASP A 1 343 ? 2.933 21.080 -10.035 1.00 87.50 343 ASP A O 1
ATOM 2682 N N . GLU A 1 344 ? 3.980 19.108 -9.876 1.00 89.44 344 GLU A N 1
ATOM 2683 C CA . GLU A 1 344 ? 4.669 19.163 -11.164 1.00 89.44 344 GLU A CA 1
ATOM 2684 C C . GLU A 1 344 ? 3.834 18.636 -12.346 1.00 89.44 344 GLU A C 1
ATOM 2686 O O . GLU A 1 344 ? 4.310 18.678 -13.494 1.00 89.44 344 GLU A O 1
ATOM 2691 N N . GLY A 1 345 ? 2.611 18.165 -12.070 1.00 90.25 345 GLY A N 1
ATOM 2692 C CA . GLY A 1 345 ? 1.648 17.657 -13.048 1.00 90.25 345 GLY A CA 1
ATOM 2693 C C . GLY A 1 345 ? 1.921 16.231 -13.529 1.00 90.25 345 GLY A C 1
ATOM 2694 O O . GLY A 1 345 ? 1.386 15.821 -14.554 1.00 90.25 345 GLY A O 1
ATOM 2695 N N . LEU A 1 346 ? 2.752 15.447 -12.830 1.00 91.00 346 LEU A N 1
ATOM 2696 C CA . LEU A 1 346 ? 3.070 14.067 -13.241 1.00 91.00 346 LEU A CA 1
ATOM 2697 C C . LEU A 1 346 ? 1.865 13.119 -13.136 1.00 91.00 346 LEU A C 1
ATOM 2699 O O . LEU A 1 346 ? 1.870 12.053 -13.745 1.00 91.00 346 LEU A O 1
ATOM 2703 N N . PHE A 1 347 ? 0.824 13.520 -12.402 1.00 91.06 347 PHE A N 1
ATOM 2704 C CA . PHE A 1 347 ? -0.435 12.783 -12.312 1.00 91.06 347 PHE A CA 1
ATOM 2705 C C . PHE A 1 347 ? -1.469 13.181 -13.377 1.00 91.06 347 PHE A C 1
ATOM 2707 O O . PHE A 1 347 ? -2.498 12.520 -13.499 1.00 91.06 347 PHE A O 1
ATOM 2714 N N . ASP A 1 348 ? -1.194 14.220 -14.171 1.00 91.69 348 ASP A N 1
ATOM 2715 C CA . ASP A 1 348 ? -2.148 14.746 -15.155 1.00 91.69 348 ASP A CA 1
ATOM 2716 C C . ASP A 1 348 ? -2.208 13.897 -16.435 1.00 91.69 348 ASP A C 1
ATOM 2718 O O . ASP A 1 348 ? -3.187 13.960 -17.183 1.00 91.69 348 ASP A O 1
ATOM 2722 N N . PHE A 1 349 ? -1.152 13.126 -16.715 1.00 92.38 349 PHE A N 1
ATOM 2723 C CA . PHE A 1 349 ? -0.991 12.389 -17.966 1.00 92.38 349 PHE A CA 1
ATOM 2724 C C . PHE A 1 349 ? -0.323 11.027 -17.753 1.00 92.38 349 PHE A C 1
ATOM 2726 O O . PHE A 1 349 ? 0.594 10.906 -16.936 1.00 92.38 349 PHE A O 1
ATOM 2733 N N . SER A 1 350 ? -0.713 10.042 -18.565 1.00 93.50 350 SER A N 1
ATOM 2734 C CA . SER A 1 350 ? 0.145 8.898 -18.896 1.00 93.50 350 SER A CA 1
ATOM 2735 C C . SER A 1 350 ? 1.261 9.308 -19.857 1.00 93.50 350 SER A C 1
ATOM 2737 O O . SER A 1 350 ? 1.224 10.415 -20.406 1.00 93.50 350 SER A O 1
ATOM 2739 N N . GLU A 1 351 ? 2.240 8.436 -20.100 1.00 94.19 351 GLU A N 1
ATOM 2740 C CA . GLU A 1 351 ? 3.315 8.706 -21.060 1.00 94.19 351 GLU A CA 1
ATOM 2741 C C . GLU A 1 351 ? 2.746 8.992 -22.458 1.00 94.19 351 GLU A C 1
ATOM 2743 O O . GLU A 1 351 ? 2.957 10.081 -23.013 1.00 94.19 351 GLU A O 1
ATOM 2748 N N . ALA A 1 352 ? 1.906 8.092 -22.982 1.00 95.25 352 ALA A N 1
ATOM 2749 C CA . ALA A 1 352 ? 1.186 8.318 -24.234 1.00 95.25 352 ALA A CA 1
ATOM 2750 C C . ALA A 1 352 ? 0.319 9.597 -24.203 1.00 95.25 352 ALA A C 1
ATOM 2752 O O . ALA A 1 352 ? 0.286 10.376 -25.168 1.00 95.25 352 ALA A O 1
ATOM 2753 N N . GLY A 1 353 ? -0.359 9.856 -23.079 1.00 94.94 353 GLY A N 1
ATOM 2754 C CA . GLY A 1 353 ? -1.178 11.049 -22.873 1.00 94.94 353 GLY A CA 1
ATOM 2755 C C . GLY A 1 353 ? -0.374 12.349 -22.957 1.00 94.94 353 GLY A C 1
ATOM 2756 O O . GLY A 1 353 ? -0.794 13.294 -23.630 1.00 94.94 353 GLY A O 1
ATOM 2757 N N . TYR A 1 354 ? 0.804 12.397 -22.340 1.00 95.75 354 TYR A N 1
ATOM 2758 C CA . TYR A 1 354 ? 1.686 13.559 -22.350 1.00 95.75 354 TYR A CA 1
ATOM 2759 C C . TYR A 1 354 ? 2.199 13.843 -23.767 1.00 95.75 354 TYR A C 1
ATOM 2761 O O . TYR A 1 354 ? 2.058 14.959 -24.284 1.00 95.75 354 TYR A O 1
ATOM 2769 N N . LEU A 1 355 ? 2.716 12.816 -24.445 1.00 96.94 355 LEU A N 1
ATOM 2770 C CA . LEU A 1 355 ? 3.242 12.934 -25.804 1.00 96.94 355 LEU A CA 1
ATOM 2771 C C . LEU A 1 355 ? 2.169 13.413 -26.793 1.00 96.94 355 LEU A C 1
ATOM 2773 O O . LEU A 1 355 ? 2.416 14.302 -27.614 1.00 96.94 355 LEU A O 1
ATOM 2777 N N . ASN A 1 356 ? 0.956 12.860 -26.721 1.00 95.88 356 ASN A N 1
ATOM 2778 C CA . ASN A 1 356 ? -0.098 13.216 -27.665 1.00 95.88 356 ASN A CA 1
ATOM 2779 C C . ASN A 1 356 ? -0.825 14.516 -27.302 1.00 95.88 356 ASN A C 1
ATOM 2781 O O . ASN A 1 356 ? -1.035 15.366 -28.169 1.00 95.88 356 ASN A O 1
ATOM 2785 N N . TYR A 1 357 ? -1.230 14.695 -26.046 1.00 94.25 357 TYR A N 1
ATOM 2786 C CA . TYR A 1 357 ? -2.082 15.819 -25.660 1.00 94.25 357 TYR A CA 1
ATOM 2787 C C . TYR A 1 357 ? -1.292 17.059 -25.261 1.00 94.25 357 TYR A C 1
ATOM 2789 O O . TYR A 1 357 ? -1.707 18.156 -25.648 1.00 94.25 357 TYR A O 1
ATOM 2797 N N . ALA A 1 358 ? -0.173 16.920 -24.548 1.00 94.19 358 ALA A N 1
ATOM 2798 C CA . ALA A 1 358 ? 0.638 18.064 -24.136 1.00 94.19 358 ALA A CA 1
ATOM 2799 C C . ALA A 1 358 ? 1.604 18.494 -25.250 1.00 94.19 358 ALA A C 1
ATOM 2801 O O . ALA A 1 358 ? 1.619 19.667 -25.625 1.00 94.19 358 ALA A O 1
ATOM 2802 N N . LEU A 1 359 ? 2.343 17.548 -25.845 1.00 96.12 359 LEU A N 1
ATOM 2803 C CA . LEU A 1 359 ? 3.322 17.841 -26.904 1.00 96.12 359 LEU A CA 1
ATOM 2804 C C . LEU A 1 359 ? 2.742 17.842 -28.327 1.00 96.12 359 LEU A C 1
ATOM 2806 O O . LEU A 1 359 ? 3.429 18.242 -29.266 1.00 96.12 359 LEU A O 1
ATOM 2810 N N . LYS A 1 360 ? 1.475 17.438 -28.501 1.00 96.75 360 LYS A N 1
ATOM 2811 C CA . LYS A 1 360 ? 0.782 17.393 -29.805 1.00 96.75 360 LYS A CA 1
ATOM 2812 C C . LYS A 1 360 ? 1.476 16.497 -30.838 1.00 96.75 360 LYS A C 1
ATOM 2814 O O . LYS A 1 360 ? 1.353 16.737 -32.042 1.00 96.75 360 LYS A O 1
ATOM 2819 N N . LEU A 1 361 ? 2.180 15.456 -30.388 1.00 96.00 361 LEU A N 1
ATOM 2820 C CA . LEU A 1 361 ? 2.835 14.508 -31.284 1.00 96.00 361 LEU A CA 1
ATOM 2821 C C . LEU A 1 361 ? 1.821 13.629 -32.023 1.00 96.00 361 LEU A C 1
ATOM 2823 O O . LEU A 1 361 ? 0.692 13.401 -31.581 1.00 96.00 361 LEU A O 1
ATOM 2827 N N . ASN A 1 362 ? 2.237 13.134 -33.189 1.00 94.38 362 ASN A N 1
ATOM 2828 C CA . ASN A 1 362 ? 1.420 12.251 -34.010 1.00 94.38 362 ASN A CA 1
ATOM 2829 C C . ASN A 1 362 ? 1.156 10.919 -33.290 1.00 94.38 362 ASN A C 1
ATOM 2831 O O . ASN A 1 362 ? 2.086 10.314 -32.766 1.00 94.38 362 ASN A O 1
ATOM 2835 N N . LYS A 1 363 ? -0.088 10.423 -33.361 1.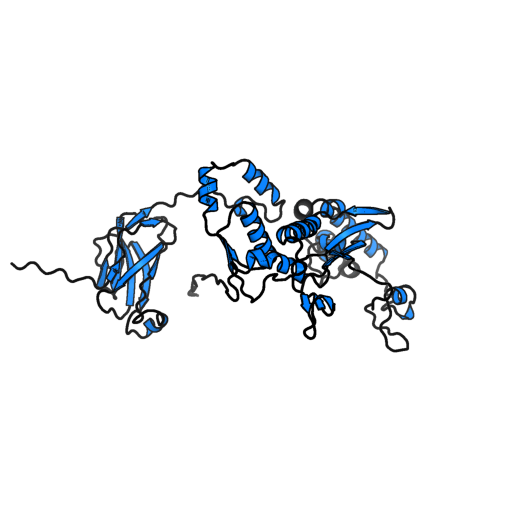00 94.81 363 LYS A N 1
ATOM 2836 C CA . LYS A 1 363 ? -0.513 9.173 -32.709 1.00 94.81 363 LYS A CA 1
ATOM 2837 C C . LYS A 1 363 ? 0.350 7.960 -33.063 1.00 94.81 363 LYS A C 1
ATOM 2839 O O . LYS A 1 363 ? 0.590 7.152 -32.184 1.00 94.81 363 LYS A O 1
ATOM 2844 N N . ASN A 1 364 ? 0.841 7.844 -34.298 1.00 93.62 364 ASN A N 1
ATOM 2845 C CA . ASN A 1 364 ? 1.701 6.727 -34.697 1.00 93.62 364 ASN A CA 1
ATOM 2846 C C . ASN A 1 364 ? 3.083 6.804 -34.041 1.00 93.62 364 ASN A C 1
ATOM 2848 O O . ASN A 1 364 ? 3.661 5.770 -33.750 1.00 93.62 364 ASN A O 1
ATOM 2852 N N . ILE A 1 365 ? 3.624 8.010 -33.834 1.00 95.38 365 ILE A N 1
ATOM 2853 C CA . ILE A 1 365 ? 4.895 8.176 -33.115 1.00 95.38 365 ILE A CA 1
ATOM 2854 C C . ILE A 1 365 ? 4.674 7.936 -31.625 1.00 95.38 365 ILE A C 1
ATOM 2856 O O . ILE A 1 365 ? 5.463 7.226 -31.019 1.00 95.38 365 ILE A O 1
ATOM 2860 N N . THR A 1 366 ? 3.584 8.463 -31.059 1.00 95.50 366 THR A N 1
ATOM 2861 C CA . THR A 1 366 ? 3.209 8.210 -29.663 1.00 95.50 366 THR A CA 1
ATOM 2862 C C . THR A 1 366 ? 3.059 6.717 -29.383 1.00 95.50 366 THR A C 1
ATOM 2864 O O . THR A 1 366 ? 3.740 6.230 -28.498 1.00 95.50 366 THR A O 1
ATOM 2867 N N . ASP A 1 367 ? 2.272 5.987 -30.180 1.00 93.31 367 ASP A N 1
ATOM 2868 C CA . ASP A 1 367 ? 2.015 4.544 -30.010 1.00 93.31 367 ASP A CA 1
ATOM 2869 C C . ASP A 1 367 ? 3.275 3.674 -30.191 1.00 93.31 367 ASP A C 1
ATOM 2871 O O . ASP A 1 367 ? 3.336 2.540 -29.728 1.00 93.31 367 ASP A O 1
ATOM 2875 N N . GLN A 1 368 ? 4.304 4.207 -30.861 1.00 93.00 368 GLN A N 1
ATOM 2876 C CA . GLN A 1 368 ? 5.616 3.564 -30.974 1.00 93.00 368 GLN A CA 1
ATOM 2877 C C . GLN A 1 368 ? 6.537 3.832 -29.775 1.00 93.00 368 GLN A C 1
ATOM 2879 O O . GLN A 1 368 ? 7.547 3.139 -29.657 1.00 93.00 368 GLN A O 1
ATOM 2884 N N . VAL A 1 369 ? 6.213 4.817 -28.930 1.00 93.62 369 VAL A N 1
ATOM 2885 C CA . VAL A 1 369 ? 6.885 5.080 -27.649 1.00 93.62 369 VAL A CA 1
ATOM 2886 C C . VAL A 1 369 ? 6.140 4.366 -26.524 1.00 93.62 369 VAL A C 1
ATOM 2888 O O . VAL A 1 369 ? 6.729 3.525 -25.856 1.00 93.62 369 VAL A O 1
ATOM 2891 N N . ASP A 1 370 ? 4.847 4.654 -26.374 1.00 92.62 370 ASP A N 1
ATOM 2892 C CA . ASP A 1 370 ? 3.980 4.041 -25.375 1.00 92.62 370 ASP A CA 1
ATOM 2893 C C . ASP A 1 370 ? 2.534 3.912 -25.882 1.00 92.62 370 ASP A C 1
ATOM 2895 O O . ASP A 1 370 ? 2.026 4.737 -26.648 1.00 92.62 370 ASP A O 1
ATOM 2899 N N . SER A 1 371 ? 1.869 2.840 -25.460 1.00 89.94 371 SER A N 1
ATOM 2900 C CA . SER A 1 371 ? 0.529 2.479 -25.911 1.00 89.94 371 SER A CA 1
ATOM 2901 C C . SER A 1 371 ? -0.524 3.399 -25.307 1.00 89.94 371 SER A C 1
ATOM 2903 O O . SER A 1 371 ? -0.560 3.620 -24.103 1.00 89.94 371 SER A O 1
ATOM 2905 N N . PHE A 1 372 ? -1.508 3.816 -26.105 1.00 89.12 372 PHE A N 1
ATOM 2906 C CA . PHE A 1 372 ? -2.691 4.518 -25.579 1.00 89.12 372 PHE A CA 1
ATOM 2907 C C . PHE A 1 372 ? -3.573 3.658 -24.656 1.00 89.12 372 PHE A C 1
ATOM 2909 O O . PHE A 1 372 ? -4.554 4.166 -24.114 1.00 89.12 372 PHE A O 1
ATOM 2916 N N . LEU A 1 373 ? -3.282 2.359 -24.530 1.00 89.94 373 LEU A N 1
ATOM 2917 C CA . LEU A 1 373 ? -3.919 1.494 -23.538 1.00 89.94 373 LEU A CA 1
ATOM 2918 C C . LEU A 1 373 ? -3.325 1.670 -22.135 1.00 89.94 373 LEU A C 1
ATOM 2920 O O . LEU A 1 373 ? -3.965 1.223 -21.188 1.00 89.94 373 LEU A O 1
ATOM 2924 N N . ASP A 1 374 ? -2.144 2.283 -22.003 1.00 84.75 374 ASP A N 1
ATOM 2925 C CA . ASP A 1 374 ? -1.625 2.710 -20.708 1.00 84.75 374 ASP A CA 1
ATOM 2926 C C . ASP A 1 374 ? -2.194 4.094 -20.359 1.00 84.75 374 ASP A C 1
ATOM 2928 O O . ASP A 1 374 ? -1.812 5.140 -20.902 1.00 84.75 374 ASP A O 1
ATOM 2932 N N . ASP A 1 375 ? -3.190 4.086 -19.479 1.00 85.25 375 ASP A N 1
ATOM 2933 C CA . ASP A 1 375 ? -3.827 5.274 -18.917 1.00 85.25 375 ASP A CA 1
ATOM 2934 C C . ASP A 1 375 ? -3.326 5.587 -17.499 1.00 85.25 375 ASP A C 1
ATOM 2936 O O . ASP A 1 375 ? -3.869 6.471 -16.829 1.00 85.25 375 ASP A O 1
ATOM 2940 N N . SER A 1 376 ? -2.265 4.903 -17.056 1.00 88.75 376 SER A N 1
ATOM 2941 C CA . SER A 1 376 ? -1.675 5.107 -15.738 1.00 88.75 376 SER A CA 1
ATOM 2942 C C . SER A 1 376 ? -1.022 6.487 -15.654 1.00 88.75 376 SER A C 1
ATOM 2944 O O . SER A 1 376 ? -0.373 6.920 -16.606 1.00 88.75 376 SER A O 1
ATOM 2946 N N . PRO A 1 377 ? -1.128 7.193 -14.517 1.00 90.69 377 PRO A N 1
ATOM 2947 C CA . PRO A 1 377 ? -0.385 8.431 -14.316 1.00 90.69 377 PRO A CA 1
ATOM 2948 C C . PRO A 1 377 ? 1.128 8.204 -14.458 1.00 90.69 377 PRO A C 1
ATOM 2950 O O . PRO A 1 377 ? 1.623 7.130 -14.116 1.00 90.69 377 PRO A O 1
ATOM 2953 N N . SER A 1 378 ? 1.880 9.230 -14.868 1.00 90.19 378 SER A N 1
ATOM 2954 C CA . SER A 1 378 ? 3.347 9.179 -15.040 1.00 90.19 378 SER A CA 1
ATOM 2955 C C . SER A 1 378 ? 4.108 9.211 -13.704 1.00 90.19 378 SER A C 1
ATOM 2957 O O . SER A 1 378 ? 5.114 9.903 -13.524 1.00 90.19 378 SER A O 1
ATOM 2959 N N . TRP A 1 379 ? 3.604 8.458 -12.729 1.00 89.12 379 TRP A N 1
ATOM 2960 C CA . TRP A 1 379 ? 4.195 8.265 -11.423 1.00 89.12 379 TRP A CA 1
ATOM 2961 C C . TRP A 1 379 ? 5.235 7.147 -11.494 1.00 89.12 379 TRP A C 1
ATOM 2963 O O . TRP A 1 379 ? 4.924 5.962 -11.405 1.00 89.12 379 TRP A O 1
ATOM 2973 N N . LEU A 1 380 ? 6.501 7.542 -11.629 1.00 84.12 380 LEU A N 1
ATOM 2974 C CA . LEU A 1 380 ? 7.625 6.628 -11.865 1.00 84.12 380 LEU A CA 1
ATOM 2975 C C . LEU A 1 380 ? 7.932 5.661 -10.706 1.00 84.12 380 LEU A C 1
ATOM 2977 O O . LEU A 1 380 ? 8.831 4.837 -10.832 1.00 84.12 380 LEU A O 1
ATOM 2981 N N . TYR A 1 381 ? 7.218 5.731 -9.579 1.00 84.44 381 TYR A N 1
ATOM 2982 C CA . TYR A 1 381 ? 7.477 4.882 -8.413 1.00 84.44 381 TYR A CA 1
ATOM 2983 C C . TYR A 1 381 ? 7.552 3.399 -8.764 1.00 84.44 381 TYR A C 1
ATOM 2985 O O . TYR A 1 381 ? 8.522 2.751 -8.381 1.00 84.44 381 TYR A O 1
ATOM 2993 N N . ASP A 1 382 ? 6.582 2.879 -9.522 1.00 76.62 382 ASP A N 1
ATOM 2994 C CA . ASP A 1 382 ? 6.555 1.457 -9.863 1.00 76.62 382 ASP A CA 1
ATOM 2995 C C . ASP A 1 382 ? 7.733 1.093 -10.774 1.00 76.62 382 ASP A C 1
ATOM 2997 O O . ASP A 1 382 ? 8.537 0.234 -10.420 1.00 76.62 382 ASP A O 1
ATOM 3001 N N . ASN A 1 383 ? 7.922 1.794 -11.892 1.00 76.81 383 ASN A N 1
ATOM 3002 C CA . ASN A 1 383 ? 9.026 1.513 -12.819 1.00 76.81 383 ASN A CA 1
ATOM 3003 C C . ASN A 1 383 ? 10.392 1.545 -12.117 1.00 76.81 383 ASN A C 1
ATOM 3005 O O . ASN A 1 383 ? 11.224 0.652 -12.296 1.00 76.81 383 ASN A O 1
ATOM 3009 N N . GLU A 1 384 ? 10.592 2.525 -11.241 1.00 78.19 384 GLU A N 1
ATOM 3010 C CA . GLU A 1 384 ? 11.885 2.763 -10.615 1.00 78.19 384 GLU A CA 1
ATOM 3011 C C . GLU A 1 384 ? 12.129 1.865 -9.406 1.00 78.19 384 GLU A C 1
ATOM 3013 O O . GLU A 1 384 ? 13.245 1.389 -9.205 1.00 78.19 384 GLU A O 1
ATOM 3018 N N . TYR A 1 385 ? 11.107 1.535 -8.615 1.00 83.81 385 TYR A N 1
ATOM 3019 C CA . TYR A 1 385 ? 11.273 0.576 -7.519 1.00 83.81 385 TYR A CA 1
ATOM 3020 C C . TYR A 1 385 ? 11.444 -0.845 -8.054 1.00 83.81 385 TYR A C 1
ATOM 3022 O O . TYR A 1 385 ? 12.202 -1.628 -7.475 1.00 83.81 385 TYR A O 1
ATOM 3030 N N . PHE A 1 386 ? 10.826 -1.177 -9.192 1.00 84.75 386 PHE A N 1
ATOM 3031 C CA . PHE A 1 386 ? 11.074 -2.441 -9.885 1.00 84.75 386 PHE A CA 1
ATOM 3032 C C . PHE A 1 386 ? 12.482 -2.531 -10.501 1.00 84.75 386 PHE A C 1
ATOM 3034 O O . PHE A 1 386 ? 12.937 -3.644 -10.775 1.00 84.75 386 PHE A O 1
ATOM 3041 N N . SER A 1 387 ? 13.213 -1.414 -10.617 1.00 85.88 387 SER A N 1
ATOM 3042 C CA . SER A 1 387 ? 14.636 -1.395 -10.992 1.00 85.88 387 SER A CA 1
ATOM 3043 C C . SER A 1 387 ? 15.592 -1.783 -9.850 1.00 85.88 387 SER A C 1
ATOM 3045 O O . SER A 1 387 ? 16.804 -1.887 -10.063 1.00 85.88 387 SER A O 1
ATOM 3047 N N . ALA A 1 388 ? 15.084 -2.021 -8.630 1.00 91.81 388 ALA A N 1
ATOM 3048 C CA . ALA A 1 388 ? 15.926 -2.405 -7.502 1.00 91.81 388 ALA A CA 1
ATOM 3049 C C . ALA A 1 388 ? 16.793 -3.632 -7.823 1.00 91.81 388 ALA A C 1
ATOM 3051 O O . ALA A 1 388 ? 16.357 -4.623 -8.409 1.00 91.81 388 ALA A O 1
ATOM 3052 N N . THR A 1 389 ? 18.053 -3.565 -7.403 1.00 92.94 389 THR A N 1
ATOM 3053 C CA . THR A 1 389 ? 19.049 -4.624 -7.610 1.00 92.94 389 THR A CA 1
ATOM 3054 C C . THR A 1 389 ? 19.174 -5.527 -6.391 1.00 92.94 389 THR A C 1
ATOM 3056 O O . THR A 1 389 ? 19.708 -6.630 -6.483 1.00 92.94 389 THR A O 1
ATOM 3059 N N . ASN A 1 390 ? 18.665 -5.084 -5.239 1.00 94.88 390 ASN A N 1
ATOM 3060 C CA . ASN A 1 390 ? 18.597 -5.881 -4.027 1.00 94.88 390 ASN A CA 1
ATOM 3061 C C . ASN A 1 390 ? 17.167 -5.938 -3.490 1.00 94.88 390 ASN A C 1
ATOM 3063 O O . ASN A 1 390 ? 16.551 -4.905 -3.221 1.00 94.88 390 ASN A O 1
ATOM 3067 N N . TRP A 1 391 ? 16.682 -7.163 -3.291 1.00 96.12 391 TRP A N 1
ATOM 3068 C CA . TRP A 1 391 ? 15.333 -7.465 -2.828 1.00 96.12 391 TRP A CA 1
ATOM 3069 C C . TRP A 1 391 ? 15.362 -8.425 -1.643 1.00 96.12 391 TRP A C 1
ATOM 3071 O O . TRP A 1 391 ? 16.262 -9.259 -1.501 1.00 96.12 391 TRP A O 1
ATOM 3081 N N . ARG A 1 392 ? 14.328 -8.346 -0.807 1.00 97.56 392 ARG A N 1
ATOM 3082 C CA . ARG A 1 392 ? 14.083 -9.291 0.285 1.00 97.56 392 ARG A CA 1
ATOM 3083 C C . ARG A 1 392 ? 12.690 -9.886 0.185 1.00 97.56 392 ARG A C 1
ATOM 3085 O O . ARG A 1 392 ? 11.759 -9.231 -0.269 1.00 97.56 392 ARG A O 1
ATOM 3092 N N . THR A 1 393 ? 12.547 -11.109 0.668 1.00 97.75 393 THR A N 1
ATOM 3093 C CA . THR A 1 393 ? 11.260 -11.745 0.970 1.00 97.75 393 THR A CA 1
ATOM 3094 C C . THR A 1 393 ? 11.319 -12.335 2.380 1.00 97.75 393 THR A C 1
ATOM 3096 O O . THR A 1 393 ? 12.336 -12.180 3.059 1.00 97.75 393 THR A O 1
ATOM 3099 N N . ILE A 1 394 ? 10.246 -12.965 2.851 1.00 98.31 394 ILE A N 1
ATOM 3100 C CA . ILE A 1 394 ? 10.187 -13.563 4.188 1.00 98.31 394 ILE A CA 1
ATOM 3101 C C . ILE A 1 394 ? 10.301 -15.084 4.071 1.00 98.31 394 ILE A C 1
ATOM 3103 O O . ILE A 1 394 ? 9.615 -15.710 3.265 1.00 98.31 394 ILE A O 1
ATOM 3107 N N . ASP A 1 395 ? 11.193 -15.664 4.875 1.00 97.81 395 ASP A N 1
ATOM 3108 C CA . ASP A 1 395 ? 11.393 -17.109 4.998 1.00 97.81 395 ASP A CA 1
ATOM 3109 C C . ASP A 1 395 ? 10.063 -17.784 5.346 1.00 97.81 395 ASP A C 1
ATOM 3111 O O . ASP A 1 395 ? 9.350 -17.329 6.241 1.00 97.81 395 ASP A O 1
ATOM 3115 N N . MET A 1 396 ? 9.732 -18.863 4.635 1.00 97.12 396 MET A N 1
ATOM 3116 C CA . MET A 1 396 ? 8.470 -19.597 4.786 1.00 97.12 396 MET A CA 1
ATOM 3117 C C . MET A 1 396 ? 7.197 -18.787 4.450 1.00 97.12 396 MET A C 1
ATOM 3119 O O . MET A 1 396 ? 6.096 -19.200 4.817 1.00 97.12 396 MET A O 1
ATOM 3123 N N . GLY A 1 397 ? 7.329 -17.661 3.740 1.00 97.38 397 GLY A N 1
ATOM 3124 C CA . GLY A 1 397 ? 6.230 -16.896 3.148 1.00 97.38 397 GLY A CA 1
ATOM 3125 C C . GLY A 1 397 ? 5.847 -15.609 3.883 1.00 97.38 397 GLY A C 1
ATOM 3126 O O . GLY A 1 397 ? 5.993 -15.479 5.100 1.00 97.38 397 GLY A O 1
ATOM 3127 N N . LEU A 1 398 ? 5.308 -14.630 3.154 1.00 97.81 398 LEU A N 1
ATOM 3128 C CA . LEU A 1 398 ? 4.966 -13.314 3.701 1.00 97.81 398 LEU A CA 1
ATOM 3129 C C . LEU A 1 398 ? 3.861 -13.336 4.763 1.00 97.81 398 LEU A C 1
ATOM 3131 O O . LEU A 1 398 ? 3.819 -12.417 5.581 1.00 97.81 398 LEU A O 1
ATOM 3135 N N . THR A 1 399 ? 3.014 -14.372 4.832 1.00 97.25 399 THR A N 1
ATOM 3136 C CA . THR A 1 399 ? 2.034 -14.544 5.927 1.00 97.25 399 THR A CA 1
ATOM 3137 C C . THR A 1 399 ? 2.685 -14.612 7.311 1.00 97.25 399 THR A C 1
ATOM 3139 O O . THR A 1 399 ? 2.025 -14.309 8.306 1.00 97.25 399 THR A O 1
ATOM 3142 N N . ARG A 1 400 ? 3.982 -14.922 7.404 1.00 98.00 400 ARG A N 1
ATOM 3143 C CA . ARG A 1 400 ? 4.721 -14.887 8.671 1.00 98.00 400 ARG A CA 1
ATOM 3144 C C . ARG A 1 400 ? 4.704 -13.500 9.328 1.00 98.00 400 ARG A C 1
ATOM 3146 O O . ARG A 1 400 ? 4.623 -13.426 10.548 1.00 98.00 400 ARG A O 1
ATOM 3153 N N . LEU A 1 401 ? 4.679 -12.412 8.546 1.00 98.31 401 LEU A N 1
ATOM 3154 C CA . LEU A 1 401 ? 4.600 -11.047 9.082 1.00 98.31 401 LEU A CA 1
ATOM 3155 C C . LEU A 1 401 ? 3.280 -10.760 9.823 1.00 98.31 401 LEU A C 1
ATOM 3157 O O . LEU A 1 401 ? 3.343 -10.426 11.003 1.00 98.31 401 LEU A O 1
ATOM 3161 N N . PRO A 1 402 ? 2.081 -10.897 9.218 1.00 98.19 402 PRO A N 1
ATOM 3162 C CA . PRO A 1 402 ? 0.838 -10.717 9.960 1.00 98.19 402 PRO A CA 1
ATOM 3163 C C . PRO A 1 402 ? 0.660 -11.757 11.073 1.00 98.19 402 PRO A C 1
ATOM 3165 O O . PRO A 1 402 ? 0.115 -11.421 12.119 1.00 98.19 402 PRO A O 1
ATOM 3168 N N . ALA A 1 403 ? 1.152 -12.991 10.904 1.00 97.75 403 ALA A N 1
ATOM 3169 C CA . ALA A 1 403 ? 1.097 -14.008 11.958 1.00 97.75 403 ALA A CA 1
ATOM 3170 C C . ALA A 1 403 ? 1.863 -13.595 13.227 1.00 97.75 403 ALA A C 1
ATOM 3172 O O . ALA A 1 403 ? 1.427 -13.931 14.327 1.00 97.75 403 ALA A O 1
ATOM 3173 N N . ALA A 1 404 ? 2.942 -12.817 13.100 1.00 98.50 404 ALA A N 1
ATOM 3174 C CA . ALA A 1 404 ? 3.716 -12.322 14.237 1.00 98.50 404 ALA A CA 1
ATOM 3175 C C . ALA A 1 404 ? 2.948 -11.329 15.131 1.00 98.50 404 ALA A C 1
ATOM 3177 O O . ALA A 1 404 ? 3.285 -11.168 16.301 1.00 98.50 404 ALA A O 1
ATOM 3178 N N . PHE A 1 405 ? 1.867 -10.718 14.634 1.00 98.50 405 PHE A N 1
ATOM 3179 C CA . PHE A 1 405 ? 0.934 -9.948 15.470 1.00 98.50 405 PHE A CA 1
ATOM 3180 C C . PHE A 1 405 ? -0.016 -10.843 16.275 1.00 98.50 405 PHE A C 1
ATOM 3182 O O . PHE A 1 405 ? -0.638 -10.381 17.231 1.00 98.50 405 PHE A O 1
ATOM 3189 N N . GLY A 1 406 ? -0.155 -12.114 15.886 1.00 97.56 406 GLY A N 1
ATOM 3190 C CA . GLY A 1 406 ? -1.145 -13.057 16.400 1.00 97.56 406 GLY A CA 1
ATOM 3191 C C . GLY A 1 406 ? -1.270 -13.077 17.927 1.00 97.56 406 GLY A C 1
ATOM 3192 O O . GLY A 1 406 ? -2.384 -12.876 18.420 1.00 97.56 406 GLY A O 1
ATOM 3193 N N . PRO A 1 407 ? -0.162 -13.230 18.682 1.00 97.38 407 PRO A N 1
ATOM 3194 C CA . PRO A 1 407 ? -0.188 -13.243 20.146 1.00 97.38 407 PRO A CA 1
ATOM 3195 C C . PRO A 1 407 ? -0.831 -12.004 20.783 1.00 97.38 407 PRO A C 1
ATOM 3197 O O . PRO A 1 407 ? -1.463 -12.114 21.831 1.00 97.38 407 PRO A O 1
ATOM 3200 N N . GLN A 1 408 ? -0.707 -10.837 20.144 1.00 96.06 408 GLN A N 1
ATOM 3201 C CA . GLN A 1 408 ? -1.272 -9.576 20.624 1.00 96.06 408 GLN A CA 1
ATOM 3202 C C . GLN A 1 408 ? -2.740 -9.396 20.219 1.00 96.06 408 GLN A C 1
ATOM 3204 O O . GLN A 1 408 ? -3.534 -8.863 20.993 1.00 96.06 408 GLN A O 1
ATOM 3209 N N . VAL A 1 409 ? -3.112 -9.811 19.003 1.00 97.62 409 VAL A N 1
ATOM 3210 C CA . VAL A 1 409 ? -4.371 -9.369 18.378 1.00 97.62 409 VAL A CA 1
ATOM 3211 C C . VAL A 1 409 ? -5.472 -10.422 18.340 1.00 97.62 409 VAL A C 1
ATOM 3213 O O . VAL A 1 409 ? -6.644 -10.050 18.319 1.00 97.62 409 VAL A O 1
ATOM 3216 N N . ILE A 1 410 ? -5.151 -11.723 18.329 1.00 96.56 410 ILE A N 1
ATOM 3217 C CA . ILE A 1 410 ? -6.145 -12.778 18.040 1.00 96.56 410 ILE A CA 1
ATOM 3218 C C . ILE A 1 410 ? -7.291 -12.765 19.058 1.00 96.56 410 ILE A C 1
ATOM 3220 O O . ILE A 1 410 ? -8.453 -12.797 18.666 1.00 96.56 410 ILE A O 1
ATOM 3224 N N . ASN A 1 411 ? -6.982 -12.620 20.349 1.00 96.94 411 ASN A N 1
ATOM 3225 C CA . ASN A 1 411 ? -7.993 -12.588 21.416 1.00 96.94 411 ASN A CA 1
ATOM 3226 C C . ASN A 1 411 ? -8.796 -11.274 21.476 1.00 96.94 411 ASN A C 1
ATOM 3228 O O . ASN A 1 411 ? -9.740 -11.173 22.254 1.00 96.94 411 ASN A O 1
ATOM 3232 N N . ARG A 1 412 ? -8.421 -10.274 20.672 1.00 96.94 412 ARG A N 1
ATOM 3233 C CA . ARG A 1 412 ? -9.095 -8.973 20.530 1.00 96.94 412 ARG A CA 1
ATOM 3234 C C . ARG A 1 412 ? -9.661 -8.779 19.119 1.00 96.94 412 ARG A C 1
ATOM 3236 O O . ARG A 1 412 ? -10.001 -7.665 18.728 1.00 96.94 412 ARG A O 1
ATOM 3243 N N . THR A 1 413 ? -9.722 -9.851 18.326 1.00 97.75 413 THR A N 1
ATOM 3244 C CA . THR A 1 413 ? -10.238 -9.821 16.956 1.00 97.75 413 THR A CA 1
ATOM 3245 C C . THR A 1 413 ? -11.551 -10.584 16.870 1.00 97.75 413 THR A C 1
ATOM 3247 O O . THR A 1 413 ? -11.628 -11.771 17.180 1.00 97.75 413 THR A O 1
ATOM 3250 N N . ILE A 1 414 ? -12.586 -9.902 16.397 1.00 97.69 414 ILE A N 1
ATOM 3251 C CA . ILE A 1 414 ? -13.882 -10.480 16.072 1.00 97.69 414 ILE A CA 1
ATOM 3252 C C . ILE A 1 414 ? -13.848 -10.863 14.590 1.00 97.69 414 ILE A C 1
ATOM 3254 O O . ILE A 1 414 ? -13.981 -10.009 13.712 1.00 97.69 414 ILE A O 1
ATOM 3258 N N . PHE A 1 415 ? -13.626 -12.148 14.319 1.00 97.94 415 PHE A N 1
ATOM 3259 C CA . PHE A 1 415 ? -13.595 -12.699 12.962 1.00 97.94 415 PHE A CA 1
ATOM 3260 C C . PHE A 1 415 ? -14.996 -12.900 12.381 1.00 97.94 415 PHE A C 1
ATOM 3262 O O . PHE A 1 415 ? -15.999 -12.877 13.098 1.00 97.94 415 PHE A O 1
ATOM 3269 N N . GLN A 1 416 ? -15.053 -13.140 11.067 1.00 97.12 416 GLN A N 1
ATOM 3270 C CA . GLN A 1 416 ? -16.282 -13.443 10.325 1.00 97.12 416 GLN A CA 1
ATOM 3271 C C . GLN A 1 416 ? -17.389 -12.397 10.524 1.00 97.12 416 GLN A C 1
ATOM 3273 O O . GLN A 1 416 ? -18.578 -12.702 10.439 1.00 97.12 416 GLN A O 1
ATOM 3278 N N . THR A 1 417 ? -16.996 -11.152 10.795 1.00 95.50 417 THR A N 1
ATOM 3279 C CA . THR A 1 417 ? -17.917 -10.069 11.127 1.00 95.50 417 THR A CA 1
ATOM 3280 C C . THR A 1 417 ? -17.710 -8.919 10.158 1.00 95.50 417 THR A C 1
ATOM 3282 O O . THR A 1 417 ? -16.613 -8.385 10.022 1.00 95.50 417 THR A O 1
ATOM 3285 N N . SER A 1 418 ? -18.780 -8.535 9.467 1.00 89.25 418 SER A N 1
ATOM 3286 C CA . SER A 1 418 ? -18.773 -7.403 8.542 1.00 89.25 418 SER A CA 1
ATOM 3287 C C . SER A 1 418 ? -19.594 -6.253 9.110 1.00 89.25 418 SER A C 1
ATOM 3289 O O . SER A 1 418 ? -20.625 -6.461 9.749 1.00 89.25 418 SER A O 1
ATOM 3291 N N . VAL A 1 419 ? -19.125 -5.031 8.873 1.00 85.38 419 VAL A N 1
ATOM 3292 C CA . VAL A 1 419 ? -19.847 -3.805 9.214 1.00 85.38 419 VAL A CA 1
ATOM 3293 C C . VAL A 1 419 ? -20.391 -3.222 7.921 1.00 85.38 419 VAL A C 1
ATOM 3295 O O . VAL A 1 419 ? -19.646 -3.028 6.962 1.00 85.38 419 VAL A O 1
ATOM 3298 N N . GLN A 1 420 ? -21.691 -2.953 7.887 1.00 81.69 420 GLN A N 1
ATOM 3299 C CA . GLN A 1 420 ? -22.347 -2.311 6.754 1.00 81.69 420 GLN A CA 1
ATOM 3300 C C . GLN A 1 420 ? -22.833 -0.931 7.181 1.00 81.69 420 GLN A C 1
ATOM 3302 O O . GLN A 1 420 ? -23.496 -0.787 8.209 1.00 81.69 420 GLN A O 1
ATOM 3307 N N . GLY A 1 421 ? -22.510 0.086 6.384 1.00 71.44 421 GLY A N 1
ATOM 3308 C CA . GLY A 1 421 ? -23.112 1.403 6.539 1.00 71.44 421 GLY A CA 1
ATOM 3309 C C . GLY A 1 421 ? -24.578 1.345 6.119 1.00 71.44 421 GLY A C 1
ATOM 3310 O O . GLY A 1 421 ? -24.881 0.987 4.982 1.00 71.44 421 GLY A O 1
ATOM 3311 N N . GLN A 1 422 ? -25.497 1.698 7.018 1.00 50.28 422 GLN A N 1
ATOM 3312 C CA . GLN A 1 422 ? -26.870 1.989 6.614 1.00 50.28 422 GLN A CA 1
ATOM 3313 C C . GLN A 1 422 ? -26.909 3.385 5.998 1.00 50.28 422 GLN A C 1
ATOM 3315 O O . GLN A 1 422 ? -26.819 4.388 6.702 1.00 50.28 422 GLN A O 1
ATOM 3320 N N . TYR A 1 423 ? -27.060 3.449 4.679 1.00 46.31 423 TYR A N 1
ATOM 3321 C CA . TYR A 1 423 ? -27.433 4.687 4.012 1.00 46.31 423 TYR A CA 1
ATOM 3322 C C . TYR A 1 423 ? -28.960 4.820 4.058 1.00 46.31 423 TYR A C 1
ATOM 3324 O O . TYR A 1 423 ? -29.652 3.876 3.664 1.00 46.31 423 TYR A O 1
ATOM 3332 N N . PRO A 1 424 ? -29.522 5.954 4.515 1.00 47.69 424 PRO A N 1
ATOM 3333 C CA . PRO A 1 424 ? -30.938 6.212 4.322 1.00 47.69 424 PRO A CA 1
ATOM 3334 C C . PRO A 1 424 ? -31.212 6.257 2.816 1.00 47.69 424 PRO A C 1
ATOM 3336 O O . PRO A 1 424 ? -30.696 7.111 2.096 1.00 47.69 424 PRO A O 1
ATOM 3339 N N . THR A 1 425 ? -32.004 5.307 2.323 1.00 41.59 425 THR A N 1
ATOM 3340 C CA . THR A 1 425 ? -32.489 5.311 0.945 1.00 41.59 425 THR A CA 1
ATOM 3341 C C . THR A 1 425 ? -33.448 6.484 0.775 1.00 41.59 425 THR A C 1
ATOM 3343 O O . THR A 1 425 ? -34.630 6.387 1.110 1.00 41.59 425 THR A O 1
ATOM 3346 N N . TYR A 1 426 ? -32.952 7.605 0.256 1.00 42.41 426 TYR A N 1
ATOM 3347 C CA . TYR A 1 426 ? -33.810 8.648 -0.285 1.00 42.41 426 TYR A CA 1
ATOM 3348 C C . TYR A 1 426 ? -34.382 8.134 -1.602 1.00 42.41 426 TYR A C 1
ATOM 3350 O O . TYR A 1 426 ? -33.727 8.157 -2.642 1.00 42.41 426 TYR A O 1
ATOM 3358 N N . THR A 1 427 ? -35.611 7.628 -1.552 1.00 38.25 427 THR A N 1
ATOM 3359 C CA . THR A 1 427 ? -36.381 7.362 -2.766 1.00 38.25 427 THR A CA 1
ATOM 3360 C C . THR A 1 427 ? -36.695 8.717 -3.393 1.00 38.25 427 THR A C 1
ATOM 3362 O O . THR A 1 427 ? -37.631 9.399 -2.977 1.00 38.25 427 THR A O 1
ATOM 3365 N N . LEU A 1 428 ? -35.887 9.146 -4.362 1.00 38.53 428 LEU A N 1
ATOM 3366 C CA . LEU A 1 428 ? -36.268 10.227 -5.261 1.00 38.53 428 LEU A CA 1
ATOM 3367 C C . LEU A 1 428 ? -37.497 9.741 -6.031 1.00 38.53 428 LEU A C 1
ATOM 3369 O O . LEU A 1 428 ? -37.388 8.951 -6.965 1.00 38.53 428 LEU A O 1
ATOM 3373 N N . SER A 1 429 ? -38.683 10.181 -5.611 1.00 35.34 429 SER A N 1
ATOM 3374 C CA . SER A 1 429 ? -39.870 10.090 -6.452 1.00 35.34 429 SER A CA 1
ATOM 3375 C C . SER A 1 429 ? -39.594 10.984 -7.661 1.00 35.34 429 SER A C 1
ATOM 3377 O O . SER A 1 429 ? -39.649 12.212 -7.558 1.00 35.34 429 SER A O 1
ATOM 3379 N N . SER A 1 430 ? -39.248 10.381 -8.795 1.00 35.16 430 SER A N 1
ATOM 3380 C CA . SER A 1 430 ? -39.212 11.078 -10.071 1.00 35.16 430 SER A CA 1
ATOM 3381 C C . SER A 1 430 ? -40.639 11.505 -10.411 1.00 35.16 430 SER A C 1
ATOM 3383 O O . SER A 1 430 ? -41.448 10.704 -10.877 1.00 35.16 430 SER A O 1
ATOM 3385 N N . LYS A 1 431 ? -40.965 12.770 -10.155 1.00 39.41 431 LYS A N 1
ATOM 3386 C CA . LYS A 1 431 ? -41.980 13.469 -10.936 1.00 39.41 431 LYS A CA 1
ATOM 3387 C C . LYS A 1 431 ? -41.261 14.148 -12.091 1.00 39.41 431 LYS A C 1
ATOM 3389 O O . LYS A 1 431 ? -40.808 15.271 -11.913 1.00 39.41 431 LYS A O 1
ATOM 3394 N N . TYR A 1 432 ? -41.157 13.445 -13.214 1.00 37.75 432 TYR A N 1
ATOM 3395 C CA . TYR A 1 432 ? -41.264 14.010 -14.559 1.00 37.75 432 TYR A CA 1
ATOM 3396 C C . TYR A 1 432 ? -41.894 12.961 -15.464 1.00 37.75 432 TYR A C 1
ATOM 3398 O O . TYR A 1 432 ? -41.391 11.815 -15.449 1.00 37.75 432 TYR A O 1
#

pLDDT: mean 85.15, std 15.86, range [33.5, 98.5]

Organism: NCBI:txid702011

InterPro domains:
  IPR002937 Amine oxidase [PF01593] (167-229)
  IPR036188 FAD/NAD(P)-binding domain superfamily [G3DSA:3.50.50.60] (152-341)
  IPR036188 FAD/NAD(P)-binding domain superfamily [SSF51905] (156-258)

Radius of gyration: 32.74 Å; chains: 1; bounding box: 97×55×80 Å

Secondary structure (DSSP, 8-state):
-PPPPPPPPSEEEPSS-EEETTS-EEEEEEESS---EEEEEEEE-TT--SGGGSSEEEEEEEESS-GGGGGGTTSGGG---EEEE---TTPPSS-EEEEEETTEEEEEPSPPEEE---------HHHHS-TTS-THHHHHHHHTT---HHHHHHHHTS-EEEE--BHHHHHHHHHHHHTT---EEEE-SSSSSBTT--EEEGGG--GGGT-EEESS---EEEEEE-TTT--EEE--TTHHHHHHHHHHHHHTTT-TTT---EEE-----TTSB---S---TTSPPPBHHHHHH-GGG-TTTT---SSHHHHHHHHHHHHHHHTTS-HHHHHH-HHHHHHHHHHTTTTS--HHHIIIIIS---HHHHHHHS-TT------THHHHHTT-SEEEEETT-TTHHHHTTHHHHGGGEE-S----------------

Sequence (432 aa):
MSEPIPRLASITFQDDIEAEAGGLHNIHISYNTPLDGELSIHYGPCDIEASTDCHHTLGRTHVGNHPLAKRHIAYTDQRPSRFVWLPPTDISSDGCLHAFSGDVVVGRSTPVTVKSRQQRRWTAAADIMDAEGPWFDGVAYLKEKEPDEVFVAKTKSQTIGILGGGMSGLMTAHLLDSVGFHDWNIVEASGRIGGRVHTAYLNGTRPDEYQYQEMGPMRFPVSITYPDTNETLKINDHKMVFQLADVLNDQNSHNPDYAVKFIEWIQSSANAPTSTTKRRPDGTIPGVTEVQDKPRYQDNANLTYSNATAVYEATAAYEKWSSKVSIAEMAKNVYRAHKKAVDEGLFDFSEAGYLNYALKLNKNITDQVDSFLDDSPSWLYDNEYFSATNWRTIDMGLTRLPAAFGPQVINRTIFQTSVQGQYPTYTLSSKY

Foldseek 3Di:
DDDDDDDPFQKEWDAAAEAEAQDKDKIFMDGPDDDFFKKWKFWAAQPDQFRVRGPGTQDMAGFAPDPRLVVQVVDDRSHDGMGMGRHHNPDDFFIWMFMDHVGGTRYIYGTYGYDYPPPPPPCDLVNVADPLFDSCVSVVVVVVVDDDPVVVVVVLPDAEEAEALAPVSLVVLVVNVVSRNQRYFYEHQAPDHHVQFDKDAPPPDDLQVVRIDGNHDFWDFAWFQDPVPRDIAGQDPCVVVVVLQVVLCVVVVNDPQLHWDKDWDDLFDQQCFDDFPDADPVRHGGGPVCVVVPVNGDDPSPDDAPDPVLLVVLLVVLCVLLPQQPPNNCSVPVNNSSSSCVVSCQQVFDSLRCSCPVVVDDNSSSCVNPNPVPGGRSPCVVVSSSSGPTMIGTRSGSVSSSVSSCVVHVVRYDYSDDDDDDDPPPPPPDDD